Protein AF-A0A928DUB0-F1 (afdb_monomer)

Structure (mmCIF, N/CA/C/O backbone):
data_AF-A0A928DUB0-F1
#
_entry.id   AF-A0A928DUB0-F1
#
loop_
_atom_site.group_PDB
_atom_site.id
_atom_site.type_symbol
_atom_site.label_atom_id
_atom_site.label_alt_id
_atom_site.label_comp_id
_atom_site.label_asym_id
_atom_site.label_entity_id
_atom_site.label_seq_id
_atom_site.pdbx_PDB_ins_code
_atom_site.Cartn_x
_atom_site.Cartn_y
_atom_site.Cartn_z
_atom_site.occupancy
_atom_site.B_iso_or_equiv
_atom_site.auth_seq_id
_atom_site.auth_comp_id
_atom_site.auth_asym_id
_atom_site.auth_atom_id
_atom_site.pdbx_PDB_model_num
ATOM 1 N N . MET A 1 1 ? -33.954 2.818 -37.142 1.00 35.38 1 MET A N 1
ATOM 2 C CA . MET A 1 1 ? -33.248 1.867 -38.037 1.00 35.38 1 MET A CA 1
ATOM 3 C C . MET A 1 1 ? -31.807 2.348 -38.163 1.00 35.38 1 MET A C 1
ATOM 5 O O . MET A 1 1 ? -31.649 3.518 -38.461 1.00 35.38 1 MET A O 1
ATOM 9 N N . ARG A 1 2 ? -30.750 1.563 -37.929 1.00 30.86 2 ARG A N 1
ATOM 10 C CA . ARG A 1 2 ? -30.642 0.118 -37.627 1.00 30.86 2 ARG A CA 1
ATOM 11 C C . ARG A 1 2 ? -30.079 -0.122 -36.214 1.00 30.86 2 ARG A C 1
ATOM 13 O O . ARG A 1 2 ? -29.423 0.750 -35.664 1.00 30.86 2 ARG A O 1
ATOM 20 N N . LEU A 1 3 ? -30.353 -1.304 -35.663 1.00 31.16 3 LEU A N 1
ATOM 21 C CA . LEU A 1 3 ? -29.830 -1.809 -34.389 1.00 31.16 3 LEU A CA 1
ATOM 22 C C . LEU A 1 3 ? -28.726 -2.839 -34.653 1.00 31.16 3 LEU A C 1
ATOM 24 O O . LEU A 1 3 ? -28.962 -3.761 -35.427 1.00 31.16 3 LEU A O 1
ATOM 28 N N . THR A 1 4 ? -27.604 -2.723 -33.944 1.00 39.53 4 THR A N 1
ATOM 29 C CA . THR A 1 4 ? -26.665 -3.801 -33.570 1.00 39.53 4 THR A CA 1
ATOM 30 C C . THR A 1 4 ? -25.843 -3.261 -32.391 1.00 39.53 4 THR A C 1
ATOM 32 O O . THR A 1 4 ? -25.281 -2.181 -32.519 1.00 39.53 4 THR A O 1
ATOM 35 N N . GLY A 1 5 ? -25.715 -3.895 -31.227 1.00 29.30 5 GLY A N 1
ATOM 36 C CA . GLY A 1 5 ? -26.132 -5.244 -30.848 1.00 29.30 5 GLY A CA 1
ATOM 37 C C . GLY A 1 5 ? -24.991 -5.959 -30.127 1.00 29.30 5 GLY A C 1
ATOM 38 O O . GLY A 1 5 ? -24.338 -6.804 -30.728 1.00 29.30 5 GLY A O 1
ATOM 39 N N . ARG A 1 6 ? -24.733 -5.601 -28.863 1.00 28.20 6 ARG A N 1
ATOM 40 C CA . ARG A 1 6 ? -23.828 -6.328 -27.956 1.00 28.20 6 ARG A CA 1
ATOM 41 C C . ARG A 1 6 ? -24.314 -6.178 -26.516 1.00 28.20 6 ARG A C 1
ATOM 43 O O . ARG A 1 6 ? -23.967 -5.227 -25.827 1.00 28.20 6 ARG A O 1
ATOM 50 N N . SER A 1 7 ? -25.136 -7.129 -26.089 1.00 29.55 7 SER A N 1
ATOM 51 C CA . SER A 1 7 ? -25.456 -7.335 -24.680 1.00 29.55 7 SER A CA 1
ATOM 52 C C . SER A 1 7 ? -24.310 -8.111 -24.035 1.00 29.55 7 SER A C 1
ATOM 54 O O . SER A 1 7 ? -23.995 -9.208 -24.493 1.00 29.55 7 SER A O 1
ATOM 56 N N . PHE A 1 8 ? -23.699 -7.558 -22.989 1.00 31.58 8 PHE A N 1
ATOM 57 C CA . PHE A 1 8 ? -22.857 -8.314 -22.060 1.00 31.58 8 PHE A CA 1
ATOM 58 C C . PHE A 1 8 ? -23.628 -8.542 -20.754 1.00 31.58 8 PHE A C 1
ATOM 60 O O . PHE A 1 8 ? -24.503 -7.756 -20.391 1.00 31.58 8 PHE A O 1
ATOM 67 N N . LEU A 1 9 ? -23.358 -9.674 -20.107 1.00 31.20 9 LEU A N 1
ATOM 68 C CA . LEU A 1 9 ? -24.197 -10.257 -19.060 1.00 31.20 9 LEU A CA 1
ATOM 69 C C . LEU A 1 9 ? -24.109 -9.491 -17.728 1.00 31.20 9 LEU A C 1
ATOM 71 O O . LEU A 1 9 ? -23.173 -9.683 -16.959 1.00 31.20 9 LEU A O 1
ATOM 75 N N . LEU A 1 10 ? -25.139 -8.703 -17.411 1.00 34.62 10 LEU A N 1
ATOM 76 C CA . LEU A 1 10 ? -25.452 -8.283 -16.040 1.00 34.62 10 LEU A CA 1
ATOM 77 C C . LEU A 1 10 ? -26.377 -9.327 -15.396 1.00 34.62 10 LEU A C 1
ATOM 79 O O . LEU A 1 10 ? -27.594 -9.162 -15.386 1.00 34.62 10 LEU A O 1
ATOM 83 N N . ALA A 1 11 ? -25.796 -10.422 -14.898 1.00 34.47 11 ALA A N 1
ATOM 84 C CA . ALA A 1 11 ? -26.539 -11.521 -14.264 1.00 34.47 11 ALA A CA 1
ATOM 85 C C . ALA A 1 11 ? -26.352 -11.618 -12.733 1.00 34.47 11 ALA A C 1
ATOM 87 O O . ALA A 1 11 ? -27.130 -12.303 -12.080 1.00 34.47 11 ALA A O 1
ATOM 88 N N . GLY A 1 12 ? -25.371 -10.919 -12.144 1.00 32.72 12 GLY A N 1
ATOM 89 C CA . GLY A 1 12 ? -25.063 -11.030 -10.707 1.00 32.72 12 GLY A CA 1
ATOM 90 C C . GLY A 1 12 ? -25.941 -10.193 -9.763 1.00 32.72 12 GLY A C 1
ATOM 91 O O . GLY A 1 12 ? -26.136 -10.574 -8.616 1.00 32.72 12 GLY A O 1
ATOM 92 N N . GLY A 1 13 ? -26.494 -9.061 -10.217 1.00 35.00 13 GLY A N 1
ATOM 93 C CA . GLY A 1 13 ? -27.120 -8.075 -9.316 1.00 35.00 13 GLY A CA 1
ATOM 94 C C . GLY A 1 13 ? -28.597 -8.301 -8.956 1.00 35.00 13 GLY A C 1
ATOM 95 O O . GLY A 1 13 ? -29.100 -7.661 -8.039 1.00 35.00 13 GLY A O 1
ATOM 96 N N . ILE A 1 14 ? -29.318 -9.172 -9.671 1.00 40.59 14 ILE A N 1
ATOM 97 C CA . ILE A 1 14 ? -30.794 -9.261 -9.573 1.00 40.59 14 ILE A CA 1
ATOM 98 C C . ILE A 1 14 ? -31.259 -10.253 -8.485 1.00 40.59 14 ILE A C 1
ATOM 100 O O . ILE A 1 14 ? -32.361 -10.126 -7.950 1.00 40.59 14 ILE A O 1
ATOM 104 N N . LEU A 1 15 ? -30.409 -11.209 -8.094 1.00 43.16 15 LEU A N 1
ATOM 105 C CA . LEU A 1 15 ? -30.715 -12.140 -7.000 1.00 43.16 15 LEU A CA 1
ATOM 106 C C . LEU A 1 15 ? -30.676 -11.467 -5.617 1.00 43.16 15 LEU A C 1
ATOM 108 O O . LEU A 1 15 ? -31.445 -11.846 -4.738 1.00 43.16 15 LEU A O 1
ATOM 112 N N . TRP A 1 16 ? -29.843 -10.439 -5.431 1.00 41.94 16 TRP A N 1
ATOM 113 C CA . TRP A 1 16 ? -29.644 -9.799 -4.125 1.00 41.94 16 TRP A CA 1
ATOM 114 C C . TRP A 1 16 ? -30.838 -8.947 -3.673 1.00 41.94 16 TRP A C 1
ATOM 116 O O . TRP A 1 16 ? -31.352 -9.144 -2.575 1.00 41.94 16 TRP A O 1
ATOM 126 N N . SER A 1 17 ? -31.369 -8.083 -4.545 1.00 39.28 17 SER A N 1
ATOM 127 C CA . SER A 1 17 ? -32.553 -7.260 -4.232 1.00 39.28 17 SER A CA 1
ATOM 128 C C . SER A 1 17 ? -33.839 -8.073 -4.031 1.00 39.28 17 SER A C 1
ATOM 130 O O . SER A 1 17 ? -34.808 -7.569 -3.465 1.00 39.28 17 SER A O 1
ATOM 132 N N . SER A 1 18 ? -33.848 -9.340 -4.458 1.00 43.84 18 SER A N 1
ATOM 133 C CA . SER A 1 18 ? -34.962 -10.266 -4.235 1.00 43.84 18 SER A CA 1
ATOM 134 C C . SER A 1 18 ? -34.984 -10.810 -2.797 1.00 43.84 18 SER A C 1
ATOM 136 O O . SER A 1 18 ? -36.061 -10.980 -2.224 1.00 43.84 18 SER A O 1
ATOM 138 N N . LEU A 1 19 ? -33.814 -11.041 -2.185 1.00 45.47 19 LEU A N 1
ATOM 139 C CA . LEU A 1 19 ? -33.687 -11.655 -0.855 1.00 45.47 19 LEU A CA 1
ATOM 140 C C . LEU A 1 19 ? -34.103 -10.712 0.283 1.00 45.47 19 LEU A C 1
ATOM 142 O O . LEU A 1 19 ? -34.802 -11.142 1.199 1.00 45.47 19 LEU A O 1
ATOM 146 N N . SER A 1 20 ? -33.787 -9.416 0.191 1.00 40.03 20 SER A N 1
ATOM 147 C CA . SER A 1 20 ? -34.162 -8.409 1.204 1.00 40.03 20 SER A CA 1
ATOM 148 C C . SER A 1 20 ? -35.680 -8.204 1.361 1.00 40.03 20 SER A C 1
ATOM 150 O O . SER A 1 20 ? -36.116 -7.541 2.296 1.00 40.03 20 SER A O 1
ATOM 152 N N . SER A 1 21 ? -36.499 -8.763 0.460 1.00 38.81 21 SER A N 1
ATOM 153 C CA . SER A 1 21 ? -37.968 -8.681 0.514 1.00 38.81 21 SER A CA 1
ATOM 154 C C . SER A 1 21 ? -38.645 -9.847 1.255 1.00 38.81 21 SER A C 1
ATOM 156 O O . SER A 1 21 ? -39.860 -9.830 1.441 1.00 38.81 21 SER A O 1
ATOM 158 N N . MET A 1 22 ? -37.886 -10.852 1.711 1.00 43.78 22 MET A N 1
ATOM 159 C CA . MET A 1 22 ? -38.421 -12.099 2.287 1.00 43.78 22 MET A CA 1
ATOM 160 C C . MET A 1 22 ? -38.781 -12.037 3.785 1.00 43.78 22 MET A C 1
ATOM 162 O O . MET A 1 22 ? -38.900 -13.072 4.440 1.00 43.78 22 MET A O 1
ATOM 166 N N . ALA A 1 23 ? -39.028 -10.846 4.334 1.00 37.75 23 ALA A N 1
ATOM 167 C CA . ALA A 1 23 ? -39.377 -10.626 5.742 1.00 37.75 23 ALA A CA 1
ATOM 168 C C . ALA A 1 23 ? -40.835 -11.009 6.117 1.00 37.75 23 ALA A C 1
ATOM 170 O O . ALA A 1 23 ? -41.469 -10.323 6.915 1.00 37.75 23 ALA A O 1
ATOM 171 N N . VAL A 1 24 ? -41.381 -12.098 5.552 1.00 41.84 24 VAL A N 1
ATOM 172 C CA . VAL A 1 24 ? -42.638 -12.742 5.991 1.00 41.84 24 VAL A CA 1
ATOM 173 C C . VAL A 1 24 ? -42.566 -14.259 5.748 1.00 41.84 24 VAL A C 1
ATOM 175 O O . VAL A 1 24 ? -43.046 -14.762 4.735 1.00 41.84 24 VAL A O 1
ATOM 178 N N . PHE A 1 25 ? -42.003 -15.011 6.698 1.00 44.16 25 PHE A N 1
ATOM 179 C CA . PHE A 1 25 ? -42.103 -16.477 6.736 1.00 44.16 25 PHE A CA 1
ATOM 180 C C . PHE A 1 25 ? -42.370 -16.963 8.166 1.00 44.16 25 PHE A C 1
ATOM 182 O O . PHE A 1 25 ? -41.447 -17.276 8.909 1.00 44.16 25 PHE A O 1
ATOM 189 N N . SER A 1 26 ? -43.650 -17.037 8.541 1.00 38.25 26 SER A N 1
ATOM 190 C CA . SER A 1 26 ? -44.114 -17.616 9.813 1.00 38.25 26 SER A CA 1
ATOM 191 C C . SER A 1 26 ? -45.134 -18.747 9.601 1.00 38.25 26 SER A C 1
ATOM 193 O O . SER A 1 26 ? -46.106 -18.866 10.346 1.00 38.25 26 SER A O 1
ATOM 195 N N . GLU A 1 27 ? -44.951 -19.551 8.554 1.00 46.84 27 GLU A N 1
ATOM 196 C CA . GLU A 1 27 ? -45.617 -20.852 8.434 1.00 46.84 27 GLU A CA 1
ATOM 197 C C . GLU A 1 27 ? -44.664 -21.931 8.964 1.00 46.84 27 GLU A C 1
ATOM 199 O O . GLU A 1 27 ? -43.484 -21.944 8.614 1.00 46.84 27 GLU A O 1
ATOM 204 N N . GLU A 1 28 ? -45.152 -22.829 9.823 1.00 48.28 28 GLU A N 1
ATOM 205 C CA . GLU A 1 28 ? -44.346 -23.927 10.367 1.00 48.28 28 GLU A CA 1
ATOM 206 C C . GLU A 1 28 ? -44.004 -24.938 9.257 1.00 48.28 28 GLU A C 1
ATOM 208 O O . GLU A 1 28 ? -44.849 -25.726 8.827 1.00 48.28 28 GLU A O 1
ATOM 213 N N . PHE A 1 29 ? -42.757 -24.932 8.776 1.00 58.44 29 PHE A N 1
ATOM 214 C CA . PHE A 1 29 ? -42.319 -25.843 7.716 1.00 58.44 29 PHE A CA 1
ATOM 215 C C . PHE A 1 29 ? -41.887 -27.212 8.281 1.00 58.44 29 PHE A C 1
ATOM 217 O O . PHE A 1 29 ? -41.011 -27.266 9.150 1.00 58.44 29 PHE A O 1
ATOM 224 N N . PRO A 1 30 ? -42.414 -28.341 7.760 1.00 61.12 30 PRO A N 1
ATOM 225 C CA . PRO A 1 30 ? -42.171 -29.671 8.331 1.00 61.12 30 PRO A CA 1
ATOM 226 C C . PRO A 1 30 ? -40.711 -30.149 8.231 1.00 61.12 30 PRO A C 1
ATOM 228 O O . PRO A 1 30 ? -40.290 -30.993 9.022 1.00 61.12 30 PRO A O 1
ATOM 231 N N . ASP A 1 31 ? -39.921 -29.615 7.294 1.00 79.06 31 ASP A N 1
ATOM 232 C CA . ASP A 1 31 ? -38.523 -30.018 7.110 1.00 79.06 31 ASP A CA 1
ATOM 233 C C . ASP A 1 31 ? -37.539 -29.333 8.077 1.00 79.06 31 ASP A C 1
ATOM 235 O O . ASP A 1 31 ? -36.501 -29.916 8.385 1.00 79.06 31 ASP A O 1
ATOM 239 N N . GLU A 1 32 ? -37.842 -28.148 8.629 1.00 87.06 32 GLU A N 1
ATOM 240 C CA . GLU A 1 32 ? -36.905 -27.469 9.546 1.00 87.06 32 GLU A CA 1
ATOM 241 C C . GLU A 1 32 ? -36.741 -28.251 10.856 1.00 87.06 32 GLU A C 1
ATOM 243 O O . GLU A 1 32 ? -35.618 -28.479 11.307 1.00 87.06 32 GLU A O 1
ATOM 248 N N . GLN A 1 33 ? -37.842 -28.763 11.420 1.00 90.75 33 GLN A N 1
ATOM 249 C CA . GLN A 1 33 ? -37.795 -29.631 12.603 1.00 90.75 33 GLN A CA 1
ATOM 250 C C . GLN A 1 33 ? -36.997 -30.917 12.343 1.00 90.75 33 GLN A C 1
ATOM 252 O O . GLN A 1 33 ? -36.305 -31.409 13.232 1.00 90.75 33 GLN A O 1
ATOM 257 N N . LYS A 1 34 ? -37.056 -31.453 11.119 1.00 93.06 34 LYS A N 1
ATOM 258 C CA . LYS A 1 34 ? -36.311 -32.646 10.700 1.00 93.06 34 LYS A CA 1
ATOM 259 C C . LYS A 1 34 ? -34.810 -32.364 10.581 1.00 93.06 34 LYS A C 1
ATOM 261 O O . LYS A 1 34 ? -34.009 -33.164 11.062 1.00 93.06 34 LYS A O 1
ATOM 266 N N . TYR A 1 35 ? -34.423 -31.224 10.010 1.00 93.75 35 TYR A N 1
ATOM 267 C CA . TYR A 1 35 ? -33.021 -30.806 9.949 1.00 93.75 35 TYR A CA 1
ATOM 268 C C . TYR A 1 35 ? -32.465 -30.499 11.345 1.00 93.75 35 TYR A C 1
ATOM 270 O O . TYR A 1 35 ? -31.392 -30.985 11.691 1.00 93.75 35 TYR A O 1
ATOM 278 N N . LEU A 1 36 ? -33.222 -29.789 12.189 1.00 93.12 36 LEU A N 1
ATOM 279 C CA . LEU A 1 36 ? -32.850 -29.519 13.581 1.00 93.12 36 LEU A CA 1
ATOM 280 C C . LEU A 1 36 ? -32.747 -30.814 14.406 1.00 93.12 36 LEU A C 1
ATOM 282 O O . LEU A 1 36 ? -31.852 -30.955 15.241 1.00 93.12 36 LEU A O 1
ATOM 286 N N . HIS A 1 37 ? -33.608 -31.802 14.145 1.00 94.38 37 HIS A N 1
ATOM 287 C CA . HIS A 1 37 ? -33.495 -33.128 14.749 1.00 94.38 37 HIS A CA 1
ATOM 288 C C . HIS A 1 37 ? -32.188 -33.833 14.355 1.00 94.38 37 HIS A C 1
ATOM 290 O O . HIS A 1 37 ? -31.523 -34.413 15.210 1.00 94.38 37 HIS A O 1
ATOM 296 N N . TRP A 1 38 ? -31.764 -33.747 13.093 1.00 95.50 38 TRP A N 1
ATOM 297 C CA . TRP A 1 38 ? -30.465 -34.283 12.680 1.00 95.50 38 TRP A CA 1
ATOM 298 C C . TRP A 1 38 ? -29.286 -33.503 13.278 1.00 95.50 38 TRP A C 1
ATOM 300 O O . TRP A 1 38 ? -28.347 -34.127 13.764 1.00 95.50 38 TRP A O 1
ATOM 310 N N . ILE A 1 39 ? -29.346 -32.169 13.336 1.00 94.06 39 ILE A N 1
ATOM 311 C CA . ILE A 1 39 ? -28.307 -31.346 13.980 1.00 94.06 39 ILE A CA 1
ATOM 312 C C . ILE A 1 39 ? -28.178 -31.695 15.471 1.00 94.06 39 ILE A C 1
ATOM 314 O O . ILE A 1 39 ? -27.081 -31.956 15.950 1.00 94.06 39 ILE A O 1
ATOM 318 N N . THR A 1 40 ? -29.286 -31.822 16.201 1.00 92.44 40 THR A N 1
ATOM 319 C CA . THR A 1 40 ? -29.255 -32.262 17.611 1.00 92.44 40 THR A CA 1
ATOM 320 C C . THR A 1 40 ? -28.806 -33.722 17.776 1.00 92.44 40 THR A C 1
ATOM 322 O O . THR A 1 40 ? -28.173 -34.064 18.773 1.00 92.44 40 THR A O 1
ATOM 325 N N . MET A 1 41 ? -29.047 -34.599 16.794 1.00 94.19 41 MET A N 1
ATOM 326 C CA . MET A 1 41 ? -28.483 -35.958 16.781 1.00 94.19 41 MET A CA 1
ATOM 327 C C . MET A 1 41 ? -26.967 -36.000 16.532 1.00 94.19 41 MET A C 1
ATOM 329 O O . MET A 1 41 ? -26.334 -36.968 16.965 1.00 94.19 41 MET A O 1
ATOM 333 N N . LEU A 1 42 ? -26.376 -34.990 15.879 1.00 92.38 42 LEU A N 1
ATOM 334 C CA . LEU A 1 42 ? -24.920 -34.879 15.735 1.00 92.38 42 LEU A CA 1
ATOM 335 C C . LEU A 1 42 ? -24.211 -34.656 17.082 1.00 92.38 42 LEU A C 1
ATOM 337 O O . LEU A 1 42 ? -23.041 -35.003 17.174 1.00 92.38 42 LEU A O 1
ATOM 341 N N . ASP A 1 43 ? -24.898 -34.166 18.120 1.00 90.19 43 ASP A N 1
ATOM 342 C CA . ASP A 1 43 ? -24.346 -34.034 19.482 1.00 90.19 43 ASP A CA 1
ATOM 343 C C . ASP A 1 43 ? -24.524 -35.298 20.346 1.00 90.19 43 ASP A C 1
ATOM 345 O O . ASP A 1 43 ? -24.102 -35.361 21.496 1.00 90.19 43 ASP A O 1
ATOM 349 N N . SER A 1 44 ? -25.187 -36.337 19.826 1.00 90.38 44 SER A N 1
ATOM 350 C CA . SER A 1 44 ? -25.538 -37.509 20.632 1.00 90.38 44 SER A CA 1
ATOM 351 C C . SER A 1 44 ? -24.311 -38.342 21.015 1.00 90.38 44 SER A C 1
ATOM 353 O O . SER A 1 44 ? -23.523 -38.715 20.149 1.00 90.38 44 SER A O 1
ATOM 355 N N . ASP A 1 45 ? -24.225 -38.795 22.272 1.00 89.75 45 ASP A N 1
ATOM 356 C CA . ASP A 1 45 ? -23.223 -39.778 22.737 1.00 89.75 45 ASP A CA 1
ATOM 357 C C . ASP A 1 45 ? -23.155 -41.057 21.877 1.00 89.75 45 ASP A C 1
ATOM 359 O O . ASP A 1 45 ? -22.128 -41.735 21.813 1.00 89.75 45 ASP A O 1
ATOM 363 N N . SER A 1 46 ? -24.250 -41.409 21.196 1.00 93.88 46 SER A N 1
ATOM 364 C CA . SER A 1 46 ? -24.307 -42.572 20.315 1.00 93.88 46 SER A CA 1
ATOM 365 C C . SER A 1 46 ? -23.645 -42.280 18.967 1.00 93.88 46 SER A C 1
ATOM 367 O O . SER A 1 46 ? -24.228 -41.618 18.109 1.00 93.88 46 SER A O 1
ATOM 369 N N . SER A 1 47 ? -22.468 -42.867 18.733 1.00 89.88 47 SER A N 1
ATOM 370 C CA . SER A 1 47 ? -21.745 -42.783 17.453 1.00 89.88 47 SER A CA 1
ATOM 371 C C . SER A 1 47 ? -22.602 -43.168 16.240 1.00 89.88 47 SER A C 1
ATOM 373 O O . SER A 1 47 ? -22.532 -42.505 15.211 1.00 89.88 47 SER A O 1
ATOM 375 N N . HIS A 1 48 ? -23.480 -44.172 16.364 1.00 92.12 48 HIS A N 1
ATOM 376 C CA . HIS A 1 48 ? -24.437 -44.536 15.312 1.00 92.12 48 HIS A CA 1
ATOM 377 C C . HIS A 1 48 ? -25.443 -43.410 15.022 1.00 92.12 48 HIS A C 1
ATOM 379 O O . HIS A 1 48 ? -25.815 -43.202 13.869 1.00 92.12 48 HIS A O 1
ATOM 385 N N . ARG A 1 49 ? -25.916 -42.678 16.041 1.00 94.06 49 ARG A N 1
ATOM 386 C CA . ARG A 1 49 ? -26.813 -41.528 15.829 1.00 94.06 49 ARG A CA 1
ATOM 387 C C . ARG A 1 49 ? -26.077 -40.372 15.160 1.00 94.06 49 ARG A C 1
ATOM 389 O O . ARG A 1 49 ? -26.627 -39.811 14.216 1.00 94.06 49 ARG A O 1
ATOM 396 N N . ARG A 1 50 ? -24.836 -40.088 15.580 1.00 92.62 50 ARG A N 1
ATOM 397 C CA . ARG A 1 50 ? -23.980 -39.076 14.941 1.00 92.62 50 ARG A CA 1
ATOM 398 C C . ARG A 1 50 ? -23.718 -39.406 13.471 1.00 92.62 50 ARG A C 1
ATOM 400 O O . ARG A 1 50 ? -23.935 -38.556 12.617 1.00 92.62 50 ARG A O 1
ATOM 407 N N . GLN A 1 51 ? -23.335 -40.649 13.172 1.00 92.62 51 GLN A N 1
ATOM 408 C CA . GLN A 1 51 ? -23.083 -41.111 11.804 1.00 92.62 51 GLN A CA 1
ATOM 409 C C . GLN A 1 51 ? -24.344 -41.028 10.934 1.00 92.62 51 GLN A C 1
ATOM 411 O O . GLN A 1 51 ? -24.303 -40.443 9.858 1.00 92.62 51 GLN A O 1
ATOM 416 N N . TYR A 1 52 ? -25.481 -41.537 11.421 1.00 94.69 52 TYR A N 1
ATOM 417 C CA . TYR A 1 52 ? -26.753 -41.476 10.695 1.00 94.69 52 TYR A CA 1
ATOM 418 C C . TYR A 1 52 ? -27.181 -40.031 10.399 1.00 94.69 52 TYR A C 1
ATOM 420 O O . TYR A 1 52 ? -27.583 -39.717 9.279 1.00 94.69 52 TYR A O 1
ATOM 428 N N . ALA A 1 53 ? -27.075 -39.133 11.383 1.00 94.31 53 ALA A N 1
ATOM 429 C CA . ALA A 1 53 ? -27.370 -37.719 11.187 1.00 94.31 53 ALA A CA 1
ATOM 430 C C . ALA A 1 53 ? -26.418 -37.073 10.169 1.00 94.31 53 ALA A C 1
ATOM 432 O O . ALA A 1 53 ? -26.872 -36.364 9.274 1.00 94.31 53 ALA A O 1
ATOM 433 N N . TRP A 1 54 ? -25.118 -37.370 10.256 1.00 95.06 54 TRP A N 1
ATOM 434 C CA . TRP A 1 54 ? -24.109 -36.862 9.329 1.00 95.06 54 TRP A CA 1
ATOM 435 C C . TRP A 1 54 ? -24.340 -37.320 7.889 1.00 95.06 54 TRP A C 1
ATOM 437 O O . TRP A 1 54 ? -24.250 -36.506 6.974 1.00 95.06 54 TRP A O 1
ATOM 447 N N . GLU A 1 55 ? -24.685 -38.591 7.680 1.00 95.44 55 GLU A N 1
ATOM 448 C CA . GLU A 1 55 ? -25.012 -39.142 6.362 1.00 95.44 55 GLU A CA 1
ATOM 449 C C . GLU A 1 55 ? -26.240 -38.453 5.757 1.00 95.44 55 GLU A C 1
ATOM 451 O O . GLU A 1 55 ? -26.195 -38.037 4.602 1.00 95.44 55 GLU A O 1
ATOM 456 N N . ASN A 1 56 ? -27.304 -38.250 6.544 1.00 94.81 56 ASN A N 1
ATOM 457 C CA . ASN A 1 56 ? -28.518 -37.567 6.083 1.00 94.81 56 ASN A CA 1
ATOM 458 C C . ASN A 1 56 ? -28.270 -36.082 5.757 1.00 94.81 56 ASN A C 1
ATOM 460 O O . ASN A 1 56 ? -28.722 -35.599 4.719 1.00 94.81 56 ASN A O 1
ATOM 464 N N . LEU A 1 57 ? -27.528 -35.361 6.606 1.00 94.12 57 LEU A N 1
ATOM 465 C CA . LEU A 1 57 ? -27.178 -33.954 6.377 1.00 94.12 57 LEU A CA 1
ATOM 466 C C . LEU A 1 57 ? -26.227 -33.809 5.179 1.00 94.12 57 LEU A C 1
ATOM 468 O O . LEU A 1 57 ? -26.453 -32.970 4.312 1.00 94.12 57 LEU A O 1
ATOM 472 N N . SER A 1 58 ? -25.222 -34.680 5.060 1.00 93.31 58 SER A N 1
ATOM 473 C CA . SER A 1 58 ? -24.316 -34.709 3.904 1.00 93.31 58 SER A CA 1
ATOM 474 C C . SER A 1 58 ? -25.064 -35.031 2.610 1.00 93.31 58 SER A C 1
ATOM 476 O O . SER A 1 58 ? -24.822 -34.385 1.591 1.00 93.31 58 SER A O 1
ATOM 478 N N . GLN A 1 59 ? -25.996 -35.989 2.633 1.00 93.56 59 GLN A N 1
ATOM 479 C CA . GLN A 1 59 ? -26.826 -36.319 1.475 1.00 93.56 59 GLN A CA 1
ATOM 480 C C . GLN A 1 59 ? -27.733 -35.147 1.082 1.00 93.56 59 GLN A C 1
ATOM 482 O O . GLN A 1 59 ? -27.868 -34.873 -0.107 1.00 93.56 59 GLN A O 1
ATOM 487 N N . LEU A 1 60 ? -28.306 -34.421 2.049 1.00 90.75 60 LEU A N 1
ATOM 488 C CA . LEU A 1 60 ? -29.083 -33.206 1.789 1.00 90.75 60 LEU A CA 1
ATOM 489 C C . LEU A 1 60 ? -28.237 -32.152 1.061 1.00 90.75 60 LEU A C 1
ATOM 491 O O . LEU A 1 60 ? -28.665 -31.654 0.022 1.00 90.75 60 LEU A O 1
ATOM 495 N N . VAL A 1 61 ? -27.015 -31.890 1.535 1.00 91.44 61 VAL A N 1
ATOM 496 C CA . VAL A 1 61 ? -26.081 -30.963 0.877 1.00 91.44 61 VAL A CA 1
ATOM 497 C C . VAL A 1 61 ? -25.745 -31.415 -0.547 1.00 91.44 61 VAL A C 1
ATOM 499 O O . VAL A 1 61 ? -25.840 -30.618 -1.471 1.00 91.44 61 VAL A O 1
ATOM 502 N N . HIS A 1 62 ? -25.412 -32.688 -0.765 1.00 92.50 62 HIS A N 1
ATOM 503 C CA . HIS A 1 62 ? -24.970 -33.188 -2.078 1.00 92.50 62 HIS A CA 1
ATOM 504 C C . HIS A 1 62 ? -26.109 -33.548 -3.049 1.00 92.50 62 HIS A C 1
ATOM 506 O O . HIS A 1 62 ? -25.851 -33.826 -4.218 1.00 92.50 62 HIS A O 1
ATOM 512 N N . SER A 1 63 ? -27.363 -33.569 -2.596 1.00 90.38 63 SER A N 1
ATOM 513 C CA . SER A 1 63 ? -28.518 -33.880 -3.447 1.00 90.38 63 SER A CA 1
ATOM 514 C C . SER A 1 63 ? -28.867 -32.741 -4.413 1.00 90.38 63 SER A C 1
ATOM 516 O O . SER A 1 63 ? -28.573 -31.573 -4.157 1.00 90.38 63 SER A O 1
ATOM 518 N N . GLU A 1 64 ? -29.576 -33.067 -5.496 1.00 88.12 64 GLU A N 1
ATOM 519 C CA . GLU A 1 64 ? -30.193 -32.106 -6.429 1.00 88.12 64 GLU A CA 1
ATOM 520 C C . GLU A 1 64 ? -31.444 -31.418 -5.827 1.00 88.12 64 GLU A C 1
ATOM 522 O O . GLU A 1 64 ? -32.393 -31.086 -6.535 1.00 88.12 64 GLU A O 1
ATOM 527 N N . THR A 1 65 ? -31.487 -31.237 -4.501 1.00 80.38 65 THR A N 1
ATOM 528 C CA . THR A 1 65 ? -32.579 -30.531 -3.816 1.00 80.38 65 THR A CA 1
ATOM 529 C C . THR A 1 65 ? -32.673 -29.082 -4.276 1.00 80.38 65 THR A C 1
ATOM 531 O O . THR A 1 65 ? -31.666 -28.429 -4.557 1.00 80.38 65 THR A O 1
ATOM 534 N N . GLU A 1 66 ? -33.904 -28.572 -4.338 1.00 85.25 66 GLU A N 1
ATOM 535 C CA . GLU A 1 66 ? -34.182 -27.223 -4.825 1.00 85.25 66 GLU A CA 1
ATOM 536 C C . GLU A 1 66 ? -33.416 -26.165 -4.011 1.00 85.25 66 GLU A C 1
ATOM 538 O O . GLU A 1 66 ? -33.384 -26.215 -2.777 1.00 85.25 66 GLU A O 1
ATOM 543 N N . MET A 1 67 ? -32.860 -25.157 -4.694 1.00 84.25 67 MET A N 1
ATOM 544 C CA . MET A 1 67 ? -32.081 -24.070 -4.074 1.00 84.25 67 MET A CA 1
ATOM 545 C C . MET A 1 67 ? -32.740 -23.452 -2.819 1.00 84.25 67 MET A C 1
ATOM 547 O O . MET A 1 67 ? -32.024 -23.250 -1.837 1.00 84.25 67 MET A O 1
ATOM 551 N N . PRO A 1 68 ? -34.072 -23.212 -2.750 1.00 86.94 68 PRO A N 1
ATOM 552 C CA . PRO A 1 68 ? -34.712 -22.693 -1.539 1.00 86.94 68 PRO A CA 1
ATOM 553 C C . PRO A 1 68 ? -34.556 -23.596 -0.306 1.00 86.94 68 PRO A C 1
ATOM 555 O O . PRO A 1 68 ? -34.474 -23.088 0.810 1.00 86.94 68 PRO A O 1
ATOM 558 N N . GLN A 1 69 ? -34.488 -24.922 -0.479 1.00 87.06 69 GLN A N 1
ATOM 559 C CA . GLN A 1 69 ? -34.267 -25.856 0.630 1.00 87.06 69 GLN A CA 1
ATOM 560 C C . GLN A 1 69 ? -32.828 -25.771 1.143 1.00 87.06 69 GLN A C 1
ATOM 562 O O . GLN A 1 69 ? -32.623 -25.724 2.355 1.00 87.06 69 GLN A O 1
ATOM 567 N N . LYS A 1 70 ? -31.843 -25.671 0.240 1.00 90.12 70 LYS A N 1
ATOM 568 C CA . LYS A 1 70 ? -30.430 -25.481 0.605 1.00 90.12 70 LYS A CA 1
ATOM 569 C C . LYS A 1 70 ? -30.183 -24.132 1.285 1.00 90.12 70 LYS A C 1
ATOM 571 O O . LYS A 1 70 ? -29.489 -24.098 2.292 1.00 90.12 70 LYS A O 1
ATOM 576 N N . ILE A 1 71 ? -30.813 -23.050 0.817 1.00 87.25 71 ILE A N 1
ATOM 577 C CA . ILE A 1 71 ? -30.760 -21.717 1.455 1.00 87.25 71 ILE A CA 1
ATOM 578 C C . ILE A 1 71 ? -31.339 -21.765 2.879 1.00 87.25 71 ILE A C 1
ATOM 580 O O . ILE A 1 71 ? -30.720 -21.262 3.814 1.00 87.25 71 ILE A O 1
ATOM 584 N N . ARG A 1 72 ? -32.497 -22.412 3.077 1.00 87.94 72 ARG A N 1
ATOM 585 C CA . ARG A 1 72 ? -33.098 -22.596 4.413 1.00 87.94 72 ARG A CA 1
ATOM 586 C C . ARG A 1 72 ? -32.236 -23.468 5.324 1.00 87.94 72 ARG A C 1
ATOM 588 O O . ARG A 1 72 ? -32.096 -23.167 6.504 1.00 87.94 72 ARG A O 1
ATOM 595 N N . PHE A 1 73 ? -31.648 -24.534 4.785 1.00 92.31 73 PHE A N 1
ATOM 596 C CA . PHE A 1 73 ? -30.761 -25.400 5.552 1.00 92.31 73 PHE A CA 1
ATOM 597 C C . PHE A 1 73 ? -29.460 -24.679 5.941 1.00 92.31 73 PHE A C 1
ATOM 599 O O . PHE A 1 73 ? -29.056 -24.778 7.095 1.00 92.31 73 PHE A O 1
ATOM 606 N N . LEU A 1 74 ? -28.881 -23.861 5.052 1.00 91.12 74 LEU A N 1
ATOM 607 C CA . LEU A 1 74 ? -27.768 -22.965 5.381 1.00 91.12 74 LEU A CA 1
ATOM 608 C C . LEU A 1 74 ? -28.162 -21.982 6.492 1.00 91.12 74 LEU A C 1
ATOM 610 O O . LEU A 1 74 ? -27.451 -21.893 7.484 1.00 91.12 74 LEU A O 1
ATOM 614 N N . SER A 1 75 ? -29.332 -21.337 6.399 1.00 87.81 75 SER A N 1
ATOM 615 C CA . SER A 1 75 ? -29.854 -20.462 7.463 1.00 87.81 75 SER A CA 1
ATOM 616 C C . SER A 1 75 ? -29.905 -21.159 8.825 1.00 87.81 75 SER A C 1
ATOM 618 O O . SER A 1 75 ? -29.542 -20.562 9.837 1.00 87.81 75 SER A O 1
ATOM 620 N N . LEU A 1 76 ? -30.357 -22.416 8.857 1.00 91.38 76 LEU A N 1
ATOM 621 C CA . LEU A 1 76 ? -30.432 -23.217 10.074 1.00 91.38 76 LEU A CA 1
ATOM 622 C C . LEU A 1 76 ? -29.038 -23.579 10.600 1.00 91.38 76 LEU A C 1
ATOM 624 O O . LEU A 1 76 ? -28.788 -23.415 11.788 1.00 91.38 76 LEU A O 1
ATOM 628 N N . VAL A 1 77 ? -28.130 -24.040 9.735 1.00 91.69 77 VAL A N 1
ATOM 629 C CA . VAL A 1 77 ? -26.741 -24.363 10.106 1.00 91.69 77 VAL A CA 1
ATOM 630 C C . VAL A 1 77 ? -26.035 -23.125 10.663 1.00 91.69 77 VAL A C 1
ATOM 632 O O . VAL A 1 77 ? -25.475 -23.194 11.755 1.00 91.69 77 VAL A O 1
ATOM 635 N N . CYS A 1 78 ? -26.145 -21.979 9.982 1.00 86.62 78 CYS A N 1
ATOM 636 C CA . CYS A 1 78 ? -25.622 -20.701 10.454 1.00 86.62 78 CYS A CA 1
ATOM 637 C C . CYS A 1 78 ? -26.211 -20.311 11.815 1.00 86.62 78 CYS A C 1
ATOM 639 O O . CYS A 1 78 ? -25.444 -19.895 12.675 1.00 86.62 78 CYS A O 1
ATOM 641 N N . ARG A 1 79 ? -27.531 -20.462 12.035 1.00 87.50 79 ARG A N 1
ATOM 642 C CA . ARG A 1 79 ? -28.209 -20.156 13.314 1.00 87.50 79 ARG A CA 1
ATOM 643 C C . ARG A 1 79 ? -27.740 -21.063 14.454 1.00 87.50 79 ARG A C 1
ATOM 645 O O . ARG A 1 79 ? -27.470 -20.582 15.550 1.00 87.50 79 ARG A O 1
ATOM 652 N N . GLU A 1 80 ? -27.619 -22.365 14.205 1.00 90.25 80 GLU A N 1
ATOM 653 C CA . GLU A 1 80 ? -27.142 -23.326 15.205 1.00 90.25 80 GLU A CA 1
ATOM 654 C C . GLU A 1 80 ? -25.669 -23.076 15.563 1.00 90.25 80 GLU A C 1
ATOM 656 O O . GLU A 1 80 ? -25.335 -23.071 16.744 1.00 90.25 80 GLU A O 1
ATOM 661 N N . LEU A 1 81 ? -24.815 -22.739 14.587 1.00 85.75 81 LEU A N 1
ATOM 662 C CA . LEU A 1 81 ? -23.411 -22.347 14.801 1.00 85.75 81 LEU A CA 1
ATOM 663 C C . LEU A 1 81 ? -23.210 -21.105 15.689 1.00 85.75 81 LEU A C 1
ATOM 665 O O . LEU A 1 81 ? -22.098 -20.900 16.174 1.00 85.75 81 LEU A O 1
ATOM 669 N N . ARG A 1 82 ? -24.248 -20.284 15.918 1.00 80.50 82 ARG A N 1
ATOM 670 C CA . ARG A 1 82 ? -24.195 -19.115 16.827 1.00 80.50 82 ARG A CA 1
ATOM 671 C C . ARG A 1 82 ? -24.319 -19.499 18.302 1.00 80.50 82 ARG A C 1
ATOM 673 O O . ARG A 1 82 ? -24.105 -18.657 19.170 1.00 80.50 82 ARG A O 1
ATOM 680 N N . LYS A 1 83 ? -24.701 -20.742 18.609 1.00 83.88 83 LYS A N 1
ATOM 681 C CA . LYS A 1 83 ? -24.894 -21.198 19.988 1.00 83.88 83 LYS A CA 1
ATOM 682 C C . LYS A 1 83 ? -23.546 -21.462 20.662 1.00 83.88 83 LYS A C 1
ATOM 684 O O . LYS A 1 83 ? -22.696 -22.173 20.134 1.00 83.88 83 LYS A O 1
ATOM 689 N N . SER A 1 84 ? -23.348 -20.901 21.852 1.00 72.62 84 SER A N 1
ATOM 690 C CA . SER A 1 84 ? -22.087 -21.000 22.605 1.00 72.62 84 SER A CA 1
ATOM 691 C C . SER A 1 84 ? -21.901 -22.332 23.352 1.00 72.62 84 SER A C 1
ATOM 693 O O . SER A 1 84 ? -20.802 -22.637 23.826 1.00 72.62 84 SER A O 1
ATOM 695 N N . ASP A 1 85 ? -22.952 -23.148 23.448 1.00 82.50 85 ASP A N 1
ATOM 696 C CA . ASP A 1 85 ? -22.981 -24.431 24.154 1.00 82.50 85 ASP A CA 1
ATOM 697 C C . ASP A 1 85 ? -22.692 -25.654 23.265 1.00 82.50 85 ASP A C 1
ATOM 699 O O . ASP A 1 85 ? -22.571 -26.758 23.796 1.00 82.50 85 ASP A O 1
ATOM 703 N N . LEU A 1 86 ? -22.490 -25.481 21.949 1.00 83.00 86 LEU A N 1
ATOM 704 C CA . LEU A 1 86 ? -22.154 -26.594 21.050 1.00 83.00 86 LEU A CA 1
ATOM 705 C C . LEU A 1 86 ? -20.859 -27.314 21.466 1.00 83.00 86 LEU A C 1
ATOM 707 O O . LEU A 1 86 ? -19.844 -26.681 21.797 1.00 83.00 86 LEU A O 1
ATOM 711 N N . SER A 1 87 ? -20.861 -28.646 21.356 1.00 85.69 87 SER A N 1
ATOM 712 C CA . SER A 1 87 ? -19.635 -29.440 21.450 1.00 85.69 87 SER A CA 1
ATOM 713 C C . SER A 1 87 ? -18.702 -29.167 20.264 1.00 85.69 87 SER A C 1
ATOM 715 O O . SER A 1 87 ? -19.135 -28.823 19.164 1.00 85.69 87 SER A O 1
ATOM 717 N N . PHE A 1 88 ? -17.395 -29.350 20.468 1.00 81.88 88 PHE A N 1
ATOM 718 C CA . PHE A 1 88 ? -16.402 -29.108 19.418 1.00 81.88 88 PHE A CA 1
ATOM 719 C C . PHE A 1 88 ? -16.602 -30.009 18.177 1.00 81.88 88 PHE A C 1
ATOM 721 O O . PHE A 1 88 ? -16.519 -29.517 17.055 1.00 81.88 88 PHE A O 1
ATOM 728 N N . GLU A 1 89 ? -16.936 -31.297 18.364 1.00 85.00 89 GLU A N 1
ATOM 729 C CA . GLU A 1 89 ? -17.203 -32.237 17.254 1.00 85.00 89 GLU A CA 1
ATOM 730 C C . GLU A 1 89 ? -18.431 -31.809 16.430 1.00 85.00 89 GLU A C 1
ATOM 732 O O . GLU A 1 89 ? -18.440 -31.943 15.204 1.00 85.00 89 GLU A O 1
ATOM 737 N N . LEU A 1 90 ? -19.465 -31.272 17.089 1.00 88.50 90 LEU A N 1
ATOM 738 C CA . LEU A 1 90 ? -20.640 -30.723 16.418 1.00 88.50 90 LEU A CA 1
ATOM 739 C C . LEU A 1 90 ? -20.300 -29.441 15.650 1.00 88.50 90 LEU A C 1
ATOM 741 O O . LEU A 1 90 ? -20.674 -29.302 14.486 1.00 88.50 90 LEU A O 1
ATOM 745 N N . GLN A 1 91 ? -19.577 -28.524 16.288 1.00 84.38 91 GLN A N 1
ATOM 746 C CA . GLN A 1 91 ? -19.233 -27.220 15.728 1.00 84.38 91 GLN A CA 1
ATOM 747 C C . GLN A 1 91 ? -18.372 -27.347 14.457 1.00 84.38 91 GLN A C 1
ATOM 749 O O . GLN A 1 91 ? -18.680 -26.721 13.445 1.00 84.38 91 GLN A O 1
ATOM 754 N N . GLU A 1 92 ? -17.359 -28.223 14.467 1.00 85.12 92 GLU A N 1
ATOM 755 C CA . GLU A 1 92 ? -16.513 -28.517 13.298 1.00 85.12 92 GLU A CA 1
ATOM 756 C C . GLU A 1 92 ? -17.327 -29.100 12.126 1.00 85.12 92 GLU A C 1
ATOM 758 O O . GLU A 1 92 ? -17.147 -28.713 10.969 1.00 85.12 92 GLU A O 1
ATOM 763 N N . ARG A 1 93 ? -18.283 -29.989 12.425 1.00 90.25 93 ARG A N 1
ATOM 764 C CA . ARG A 1 93 ? -19.181 -30.588 11.425 1.00 90.25 93 ARG A CA 1
ATOM 765 C C . ARG A 1 93 ? -20.166 -29.596 10.829 1.00 90.25 93 ARG A C 1
ATOM 767 O O . ARG A 1 93 ? -20.378 -29.613 9.618 1.00 90.25 93 ARG A O 1
ATOM 774 N N . LEU A 1 94 ? -20.771 -28.743 11.651 1.00 91.44 94 LEU A N 1
ATOM 775 C CA . LEU A 1 94 ? -21.671 -27.702 11.163 1.00 91.44 94 LEU A CA 1
ATOM 776 C C . LEU A 1 94 ? -20.917 -26.677 10.308 1.00 91.44 94 LEU A C 1
ATOM 778 O O . LEU A 1 94 ? -21.438 -26.287 9.270 1.00 91.44 94 LEU A O 1
ATOM 782 N N . PHE A 1 95 ? -19.679 -26.320 10.666 1.00 85.56 95 PHE A N 1
ATOM 783 C CA . PHE A 1 95 ? -18.843 -25.434 9.850 1.00 85.56 95 PHE A CA 1
ATOM 784 C C . PHE A 1 95 ? -18.517 -26.044 8.474 1.00 85.56 95 PHE A C 1
ATOM 786 O O . PHE A 1 95 ? -18.633 -25.371 7.455 1.00 85.56 95 PHE A O 1
ATOM 793 N N . PHE A 1 96 ? -18.199 -27.344 8.406 1.00 90.88 96 PHE A N 1
ATOM 794 C CA . PHE A 1 96 ? -18.032 -28.035 7.119 1.00 90.88 96 PHE A CA 1
ATOM 795 C C . PHE A 1 96 ? -19.309 -27.990 6.257 1.00 90.88 96 PHE A C 1
ATOM 797 O O . PHE A 1 96 ? -19.231 -27.794 5.045 1.00 90.88 96 PHE A O 1
ATOM 804 N N . LEU A 1 97 ? -20.486 -28.168 6.871 1.00 93.38 97 LEU A N 1
ATOM 805 C CA . LEU A 1 97 ? -21.769 -28.077 6.166 1.00 93.38 97 LEU A CA 1
ATOM 806 C C . LEU A 1 97 ? -22.061 -26.643 5.697 1.00 93.38 97 LEU A C 1
ATOM 808 O O . LEU A 1 97 ? -22.560 -26.478 4.588 1.00 93.38 97 LEU A O 1
ATOM 812 N N . GLU A 1 98 ? -21.733 -25.625 6.500 1.00 92.69 98 GLU A N 1
ATOM 813 C CA . GLU A 1 98 ? -21.845 -24.207 6.134 1.00 92.69 98 GLU A CA 1
ATOM 814 C C . GLU A 1 98 ? -21.012 -23.893 4.884 1.00 92.69 98 GLU A C 1
ATOM 816 O O . GLU A 1 98 ? -21.551 -23.395 3.896 1.00 92.69 98 GLU A O 1
ATOM 821 N N . GLU A 1 99 ? -19.725 -24.242 4.899 1.00 89.44 99 GLU A N 1
ATOM 822 C CA . GLU A 1 99 ? -18.787 -23.986 3.800 1.00 89.44 99 GLU A CA 1
ATOM 823 C C . GLU A 1 99 ? -19.187 -24.695 2.501 1.00 89.44 99 GLU A C 1
ATOM 825 O O . GLU A 1 99 ? -19.191 -24.094 1.423 1.00 89.44 99 GLU A O 1
ATOM 830 N N . GLU A 1 100 ? -19.583 -25.967 2.584 1.00 93.56 100 GLU A N 1
ATOM 831 C CA . GLU A 1 100 ? -20.044 -26.719 1.416 1.00 93.56 100 GLU A CA 1
ATOM 832 C C . GLU A 1 100 ? -21.349 -26.131 0.844 1.00 93.56 100 GLU A C 1
ATOM 834 O O . GLU A 1 100 ? -21.498 -26.023 -0.375 1.00 93.56 100 GLU A O 1
ATOM 839 N N . LEU A 1 101 ? -22.276 -25.691 1.703 1.00 92.81 101 LEU A N 1
ATOM 840 C CA . LEU A 1 101 ? -23.517 -25.034 1.284 1.00 92.81 101 LEU A CA 1
ATOM 841 C C . LEU A 1 101 ? -23.273 -23.662 0.653 1.00 92.81 101 LEU A C 1
ATOM 843 O O . LEU A 1 101 ? -23.810 -23.411 -0.426 1.00 92.81 101 LEU A O 1
ATOM 847 N N . LYS A 1 102 ? -22.453 -22.798 1.269 1.00 89.94 102 LYS A N 1
ATOM 848 C CA . LYS A 1 102 ? -22.016 -21.512 0.692 1.00 89.94 102 LYS A CA 1
ATOM 849 C C . LYS A 1 102 ? -21.434 -21.722 -0.706 1.00 89.94 102 LYS A C 1
ATOM 851 O O . LYS A 1 102 ? -21.884 -21.099 -1.670 1.00 89.94 102 LYS A O 1
ATOM 856 N N . ARG A 1 103 ? -20.502 -22.678 -0.836 1.00 91.12 103 ARG A N 1
ATOM 857 C CA . ARG A 1 103 ? -19.847 -23.033 -2.104 1.00 91.12 103 ARG A CA 1
ATOM 858 C C . ARG A 1 103 ? -20.841 -23.476 -3.177 1.00 91.12 103 ARG A C 1
ATOM 860 O O . ARG A 1 103 ? -20.714 -23.045 -4.317 1.00 91.12 103 ARG A O 1
ATOM 867 N N . GLN A 1 104 ? -21.812 -24.326 -2.838 1.00 91.75 104 GLN A N 1
ATOM 868 C CA . GLN A 1 104 ? -22.810 -24.814 -3.800 1.00 91.75 104 GLN A CA 1
ATOM 869 C C . GLN A 1 104 ? -23.886 -23.786 -4.161 1.00 91.75 104 GLN A C 1
ATOM 871 O O . GLN A 1 104 ? -24.431 -23.836 -5.260 1.00 91.75 104 GLN A O 1
ATOM 876 N N . LEU A 1 105 ? -24.219 -22.885 -3.238 1.00 90.19 105 LEU A N 1
ATOM 877 C CA . LEU A 1 105 ? -25.202 -21.825 -3.458 1.00 90.19 105 LEU A CA 1
ATOM 878 C C . LEU A 1 105 ? -24.613 -20.599 -4.171 1.00 90.19 105 LEU A C 1
ATOM 880 O O . LEU A 1 105 ? -25.368 -19.693 -4.516 1.00 90.19 105 LEU A O 1
ATOM 884 N N . GLU A 1 106 ? -23.288 -20.550 -4.348 1.00 91.00 106 GLU A N 1
ATOM 885 C CA . GLU A 1 106 ? -22.522 -19.359 -4.752 1.00 91.00 106 GLU A CA 1
ATOM 886 C C . GLU A 1 106 ? -22.762 -18.145 -3.819 1.00 91.00 106 GLU A C 1
ATOM 888 O O . GLU A 1 106 ? -22.532 -16.989 -4.181 1.00 91.00 106 GLU A O 1
ATOM 893 N N . VAL A 1 107 ? -23.198 -18.412 -2.582 1.00 85.44 107 VAL A N 1
ATOM 894 C CA . VAL A 1 107 ? -23.466 -17.419 -1.535 1.00 85.44 107 VAL A CA 1
ATOM 895 C C . VAL A 1 107 ? -22.209 -17.260 -0.690 1.00 85.44 107 VAL A C 1
ATOM 897 O O . VAL A 1 107 ? -21.760 -18.218 -0.069 1.00 85.44 107 VAL A O 1
ATOM 900 N N . ARG A 1 108 ? -21.645 -16.048 -0.656 1.00 74.81 108 ARG A N 1
ATOM 901 C CA . ARG A 1 108 ? -20.440 -15.741 0.136 1.00 74.81 108 ARG A CA 1
ATOM 902 C C . ARG A 1 108 ? -20.753 -15.592 1.621 1.00 74.81 108 ARG A C 1
ATOM 904 O O . ARG A 1 108 ? -20.170 -16.285 2.442 1.00 74.81 108 ARG A O 1
ATOM 911 N N . GLU A 1 109 ? -21.722 -14.741 1.944 1.00 74.00 109 GLU A N 1
ATOM 912 C CA . GLU A 1 109 ? -22.210 -14.550 3.307 1.00 74.00 109 GLU A CA 1
ATOM 913 C C . GLU A 1 109 ? -23.719 -14.775 3.373 1.00 74.00 109 GLU A C 1
ATOM 915 O O . GLU A 1 109 ? -24.463 -14.407 2.459 1.00 74.00 109 GLU A O 1
ATOM 920 N N . PHE A 1 110 ? -24.171 -15.388 4.467 1.00 76.88 110 PHE A N 1
ATOM 921 C CA . PHE A 1 110 ? -25.588 -15.524 4.770 1.00 76.88 110 PHE A CA 1
ATOM 922 C C . PHE A 1 110 ? -26.007 -14.374 5.699 1.00 76.88 110 PHE A C 1
ATOM 924 O O . PHE A 1 110 ? -25.416 -14.247 6.776 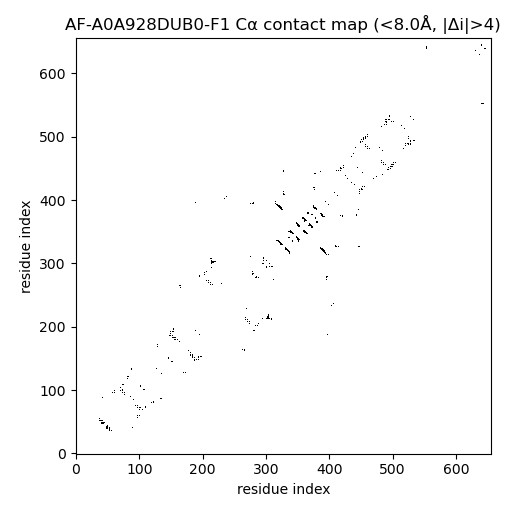1.00 76.88 110 PHE A O 1
ATOM 931 N N . PRO A 1 111 ? -27.005 -13.546 5.334 1.00 73.31 111 PRO A N 1
ATOM 932 C CA . PRO A 1 111 ? -27.351 -12.362 6.111 1.00 73.31 111 PRO A CA 1
ATOM 933 C C . PRO A 1 111 ? -27.748 -12.736 7.542 1.00 73.31 111 PRO A C 1
ATOM 935 O O . PRO A 1 111 ? -28.572 -13.624 7.777 1.00 73.31 111 PRO A O 1
ATOM 938 N N . ILE A 1 112 ? -27.148 -12.046 8.508 1.00 72.06 112 ILE A N 1
ATOM 939 C CA . ILE A 1 112 ? -27.518 -12.142 9.919 1.00 72.06 112 ILE A CA 1
ATOM 940 C C . ILE A 1 112 ? -28.747 -11.244 10.125 1.00 72.06 112 ILE A C 1
ATOM 942 O O . ILE A 1 112 ? -28.645 -10.054 9.831 1.00 72.06 112 ILE A O 1
ATOM 946 N N . PRO A 1 113 ? -29.899 -11.756 10.602 1.00 77.25 113 PRO A N 1
ATOM 947 C CA . PRO A 1 113 ? -31.025 -10.898 10.971 1.00 77.25 113 PRO A CA 1
ATOM 948 C C . PRO A 1 113 ? -30.587 -9.873 12.023 1.00 77.25 113 PRO A C 1
ATOM 950 O O . PRO A 1 113 ? -29.895 -10.252 12.966 1.00 77.25 113 PRO A O 1
ATOM 953 N N . ASP A 1 114 ? -31.003 -8.609 11.910 1.00 73.38 114 ASP A N 1
ATOM 954 C CA . ASP A 1 114 ? -30.541 -7.535 12.812 1.00 73.38 114 ASP A CA 1
ATOM 955 C C . ASP A 1 114 ? -30.782 -7.851 14.303 1.00 73.38 114 ASP A C 1
ATOM 957 O O . ASP A 1 114 ? -29.960 -7.525 15.158 1.00 73.38 114 ASP A O 1
ATOM 961 N N . GLU A 1 115 ? -31.873 -8.559 14.612 1.00 77.00 115 GLU A N 1
ATOM 962 C CA . GLU A 1 115 ? -32.204 -9.037 15.962 1.00 77.00 115 GLU A CA 1
ATOM 963 C C . GLU A 1 115 ? -31.211 -10.093 16.486 1.00 77.00 115 GLU A C 1
ATOM 965 O O . GLU A 1 115 ? -30.870 -10.099 17.668 1.00 77.00 115 GLU A O 1
ATOM 970 N N . GLU A 1 116 ? -30.709 -10.969 15.609 1.00 74.12 116 GLU A N 1
ATOM 971 C CA . GLU A 1 116 ? -29.674 -11.954 15.947 1.00 74.12 116 GLU A CA 1
ATOM 972 C C . GLU A 1 116 ? -28.264 -11.350 15.899 1.00 74.12 116 GLU A C 1
ATOM 974 O O . GLU A 1 116 ? -27.357 -11.892 16.527 1.00 74.12 116 GLU A O 1
ATOM 979 N N . ARG A 1 117 ? -28.061 -10.235 15.183 1.00 75.88 117 ARG A N 1
ATOM 980 C CA . ARG A 1 117 ? -26.747 -9.609 14.985 1.00 75.88 117 ARG A CA 1
ATOM 981 C C . ARG A 1 117 ? -26.104 -9.196 16.302 1.00 75.88 117 ARG A C 1
ATOM 983 O O . ARG A 1 117 ? -24.952 -9.546 16.523 1.00 75.88 117 ARG A O 1
ATOM 990 N N . VAL A 1 118 ? -26.855 -8.552 17.197 1.00 74.31 118 VAL A N 1
ATOM 991 C CA . VAL A 1 118 ? -26.354 -8.135 18.522 1.00 74.31 118 VAL A CA 1
ATOM 992 C C . VAL A 1 118 ? -25.937 -9.345 19.368 1.00 74.31 118 VAL A C 1
ATOM 994 O O . VAL A 1 118 ? -24.863 -9.345 19.962 1.00 74.31 118 VAL A O 1
ATOM 997 N N . VAL A 1 119 ? -26.754 -10.404 19.380 1.00 75.44 119 VAL A N 1
ATOM 998 C CA . VAL A 1 119 ? -26.489 -11.633 20.151 1.00 75.44 119 VAL A CA 1
ATOM 999 C C . VAL A 1 119 ? -25.309 -12.413 19.568 1.00 75.44 119 VAL A C 1
ATOM 1001 O O . VAL A 1 119 ? -24.470 -12.921 20.312 1.00 75.44 119 VAL A O 1
ATOM 1004 N N . TRP A 1 120 ? -25.217 -12.496 18.238 1.00 74.50 120 TRP A N 1
ATOM 1005 C CA . TRP A 1 120 ? -24.085 -13.113 17.553 1.00 74.50 120 TRP A CA 1
ATOM 1006 C C . TRP A 1 120 ? -22.799 -12.352 17.854 1.00 74.50 120 TRP A C 1
ATOM 1008 O O . TRP A 1 120 ? -21.821 -12.976 18.252 1.00 74.50 120 TRP A O 1
ATOM 1018 N N . GLU A 1 121 ? -22.823 -11.024 17.743 1.00 75.25 121 GLU A N 1
ATOM 1019 C CA . GLU A 1 121 ? -21.711 -10.154 18.106 1.00 75.25 121 GLU A CA 1
ATOM 1020 C C . GLU A 1 121 ? -21.274 -10.445 19.558 1.00 75.25 121 GLU A C 1
ATOM 1022 O O . GLU A 1 121 ? -20.170 -10.951 19.758 1.00 75.25 121 GLU A O 1
ATOM 1027 N N . GLU A 1 122 ? -22.148 -10.310 20.564 1.00 76.31 122 GLU A N 1
ATOM 1028 C CA . GLU A 1 122 ? -21.819 -10.658 21.962 1.00 76.31 122 GLU A CA 1
ATOM 1029 C C . GLU A 1 122 ? -21.237 -12.079 22.138 1.00 76.31 122 GLU A C 1
ATOM 1031 O O . GLU A 1 122 ? -20.292 -12.271 22.914 1.00 76.31 122 GLU A O 1
ATOM 1036 N N . SER A 1 123 ? -21.738 -13.071 21.392 1.00 77.62 123 SER A N 1
ATOM 1037 C CA . SER A 1 123 ? -21.223 -14.447 21.439 1.00 77.62 123 SER A CA 1
ATOM 1038 C C . SER A 1 123 ? -19.788 -14.564 20.907 1.00 77.62 123 SER A C 1
ATOM 1040 O O . SER A 1 123 ? -18.944 -15.184 21.562 1.00 77.62 123 SER A O 1
ATOM 1042 N N . GLN A 1 124 ? -19.464 -13.912 19.785 1.00 78.62 124 GLN A N 1
ATOM 1043 C CA . GLN A 1 124 ? -18.132 -13.953 19.174 1.00 78.62 124 GLN A CA 1
ATOM 1044 C C . GLN A 1 124 ? -17.061 -13.358 20.093 1.00 78.62 124 GLN A C 1
ATOM 1046 O O . GLN A 1 124 ? -15.920 -13.820 20.093 1.00 78.62 124 GLN A O 1
ATOM 1051 N N . TRP A 1 125 ? -17.422 -12.383 20.934 1.00 80.50 125 TRP A N 1
ATOM 1052 C CA . TRP A 1 125 ? -16.481 -11.746 21.864 1.00 80.50 125 TRP A CA 1
ATOM 1053 C C . TRP A 1 125 ? -16.061 -12.706 22.968 1.00 80.50 125 TRP A C 1
ATOM 1055 O O . TRP A 1 125 ? -14.883 -12.750 23.319 1.00 80.50 125 TRP A O 1
ATOM 1065 N N . SER A 1 126 ? -16.998 -13.522 23.459 1.00 83.31 126 SER A N 1
ATOM 1066 C CA . SER A 1 126 ? -16.683 -14.599 24.399 1.00 83.31 126 SER A CA 1
ATOM 1067 C C . SER A 1 126 ? -15.809 -15.681 23.756 1.00 83.31 126 SER A C 1
ATOM 1069 O O . SER A 1 126 ? -14.862 -16.148 24.382 1.00 83.31 126 SER A O 1
ATOM 1071 N N . LEU A 1 127 ? -16.057 -16.017 22.483 1.00 86.38 127 LEU A N 1
ATOM 1072 C CA . LEU A 1 127 ? -15.317 -17.049 21.753 1.00 86.38 127 LEU A CA 1
ATOM 1073 C C . LEU A 1 127 ? -13.889 -16.613 21.384 1.00 86.38 127 LEU A C 1
ATOM 1075 O O . LEU A 1 127 ? -12.969 -17.424 21.471 1.00 86.38 127 LEU A O 1
ATOM 1079 N N . LEU A 1 128 ? -13.665 -15.335 21.050 1.00 87.88 128 LEU A N 1
ATOM 1080 C CA . LEU A 1 128 ? -12.332 -14.770 20.781 1.00 87.88 128 LEU A CA 1
ATOM 1081 C C . LEU A 1 128 ? -11.351 -14.864 21.960 1.00 87.88 128 LEU A C 1
ATOM 1083 O O . LEU A 1 128 ? -10.141 -14.755 21.749 1.00 87.88 128 LEU A O 1
ATOM 1087 N N . VAL A 1 129 ? -11.857 -15.058 23.178 1.00 88.38 129 VAL A N 1
ATOM 1088 C CA . VAL A 1 129 ? -11.056 -15.231 24.398 1.00 88.38 129 VAL A CA 1
ATOM 1089 C C . VAL A 1 129 ? -11.394 -16.523 25.149 1.00 88.38 129 VAL A C 1
ATOM 1091 O O . VAL A 1 129 ? -10.985 -16.690 26.293 1.00 88.38 129 VAL A O 1
ATOM 1094 N N . ASP A 1 130 ? -12.104 -17.456 24.503 1.00 87.50 130 ASP A N 1
ATOM 1095 C CA . ASP A 1 130 ? -12.422 -18.777 25.057 1.00 87.50 130 ASP A CA 1
ATOM 1096 C C . ASP A 1 130 ? -11.125 -19.587 25.220 1.00 87.50 130 ASP A C 1
ATOM 1098 O O . ASP A 1 130 ? -10.301 -19.675 24.299 1.00 87.50 130 ASP A O 1
ATOM 1102 N N . ASP A 1 131 ? -10.934 -20.188 26.397 1.00 86.12 131 ASP A N 1
ATOM 1103 C CA . ASP A 1 131 ? -9.790 -21.041 26.736 1.00 86.12 131 ASP A CA 1
ATOM 1104 C C . ASP A 1 131 ? -9.583 -22.192 25.731 1.00 86.12 131 ASP A C 1
ATOM 1106 O O . ASP A 1 131 ? -8.455 -22.651 25.546 1.00 86.12 131 ASP A O 1
ATOM 1110 N N . ILE A 1 132 ? -10.640 -22.620 25.032 1.00 84.56 132 ILE A N 1
ATOM 1111 C CA . ILE A 1 132 ? -10.629 -23.657 23.997 1.00 84.56 132 ILE A CA 1
ATOM 1112 C C . ILE A 1 132 ? -10.074 -23.084 22.670 1.00 84.56 132 ILE A C 1
ATOM 1114 O O . ILE A 1 132 ? -10.755 -22.307 21.991 1.00 84.56 132 ILE A O 1
ATOM 1118 N N . PRO A 1 133 ? -8.874 -23.502 22.205 1.00 85.19 133 PRO A N 1
ATOM 1119 C CA . PRO A 1 133 ? -8.220 -22.872 21.053 1.00 85.19 133 PRO A CA 1
ATOM 1120 C C . PRO A 1 133 ? -8.979 -23.004 19.726 1.00 85.19 133 PRO A C 1
ATOM 1122 O O . PRO A 1 133 ? -8.832 -22.154 18.851 1.00 85.19 133 PRO A O 1
ATOM 1125 N N . SER A 1 134 ? -9.783 -24.056 19.546 1.00 77.56 134 SER A N 1
ATOM 1126 C CA . SER A 1 134 ? -10.563 -24.260 18.320 1.00 77.56 134 SER A CA 1
ATOM 1127 C C . SER A 1 134 ? -11.702 -23.252 18.180 1.00 77.56 134 SER A C 1
ATOM 1129 O O . SER A 1 134 ? -11.818 -22.630 17.126 1.00 77.56 134 SER A O 1
ATOM 1131 N N . ARG A 1 135 ? -12.468 -23.018 19.252 1.00 82.62 135 ARG A N 1
ATOM 1132 C CA . ARG A 1 135 ? -13.502 -21.972 19.323 1.00 82.62 135 ARG A CA 1
ATOM 1133 C C . ARG A 1 135 ? -12.918 -20.590 19.044 1.00 82.62 135 ARG A C 1
ATOM 1135 O O . ARG A 1 135 ? -13.443 -19.854 18.211 1.00 82.62 135 ARG A O 1
ATOM 1142 N N . ARG A 1 136 ? -11.764 -20.300 19.651 1.00 88.56 136 ARG A N 1
ATOM 1143 C CA . ARG A 1 136 ? -11.001 -19.064 19.434 1.00 88.56 136 ARG A CA 1
ATOM 1144 C C . ARG A 1 136 ? -10.582 -18.874 17.979 1.00 88.56 136 ARG A C 1
ATOM 1146 O O . ARG A 1 136 ? -10.794 -17.811 17.402 1.00 88.56 136 ARG A O 1
ATOM 1153 N N . ASN A 1 137 ? -10.021 -19.918 17.370 1.00 84.44 137 ASN A N 1
ATOM 1154 C CA . ASN A 1 137 ? -9.607 -19.902 15.968 1.00 84.44 137 ASN A CA 1
ATOM 1155 C C . ASN A 1 137 ? -10.797 -19.803 15.001 1.00 84.44 137 ASN A C 1
ATOM 1157 O O . ASN A 1 137 ? -10.655 -19.207 13.937 1.00 84.44 137 ASN A O 1
ATOM 1161 N N . GLN A 1 138 ? -11.962 -20.350 15.353 1.00 81.81 138 GLN A N 1
ATOM 1162 C CA . GLN A 1 138 ? -13.182 -20.211 14.561 1.00 81.81 138 GLN A CA 1
ATOM 1163 C C . GLN A 1 138 ? -13.737 -18.786 14.612 1.00 81.81 138 GLN A C 1
ATOM 1165 O O . GLN A 1 138 ? -13.946 -18.198 13.555 1.00 81.81 138 GLN A O 1
ATOM 1170 N N . ALA A 1 139 ? -13.908 -18.209 15.806 1.00 87.31 139 ALA A N 1
ATOM 1171 C CA . ALA A 1 139 ? -14.349 -16.821 15.959 1.00 87.31 139 ALA A CA 1
ATOM 1172 C C . ALA A 1 139 ? -13.395 -15.847 15.253 1.00 87.31 139 ALA A C 1
ATOM 1174 O O . ALA A 1 139 ? -13.816 -14.927 14.553 1.00 87.31 139 ALA A O 1
ATOM 1175 N N . ARG A 1 140 ? -12.086 -16.120 15.348 1.00 90.25 140 ARG A N 1
ATOM 1176 C CA . ARG A 1 140 ? -11.061 -15.416 14.580 1.00 90.25 140 ARG A CA 1
ATOM 1177 C C . ARG A 1 140 ? -11.297 -15.511 13.068 1.00 90.25 140 ARG A C 1
ATOM 1179 O O . ARG A 1 140 ? -11.319 -14.470 12.429 1.00 90.25 140 ARG A O 1
ATOM 1186 N N . ARG A 1 141 ? -11.490 -16.710 12.501 1.00 86.44 141 ARG A N 1
ATOM 1187 C CA . ARG A 1 141 ? -11.740 -16.882 11.053 1.00 86.44 141 ARG A CA 1
ATOM 1188 C C . ARG A 1 141 ? -13.005 -16.163 10.591 1.00 86.44 141 ARG A C 1
ATOM 1190 O O . ARG A 1 141 ? -12.956 -15.483 9.579 1.00 86.44 141 ARG A O 1
ATOM 1197 N N . GLN A 1 142 ? -14.099 -16.269 11.346 1.00 84.88 142 GLN A N 1
ATOM 1198 C CA . GLN A 1 142 ? -15.366 -15.601 11.018 1.00 84.88 142 GLN A CA 1
ATOM 1199 C C . GLN A 1 142 ? -15.216 -14.068 11.007 1.00 84.88 142 GLN A C 1
ATOM 1201 O O . GLN A 1 142 ? -15.816 -13.388 10.176 1.00 84.88 142 GLN A O 1
ATOM 1206 N N . LEU A 1 143 ? -14.364 -13.511 11.875 1.00 89.81 143 LEU A N 1
ATOM 1207 C CA . LEU A 1 143 ? -14.005 -12.093 11.818 1.00 89.81 143 LEU A CA 1
ATOM 1208 C C . LEU A 1 143 ? -13.012 -11.762 10.706 1.00 89.81 143 LEU A C 1
ATOM 1210 O O . LEU A 1 143 ? -13.158 -10.710 10.101 1.00 89.81 143 LEU A O 1
ATOM 1214 N N . GLU A 1 144 ? -12.033 -12.618 10.411 1.00 91.06 144 GLU A N 1
ATOM 1215 C CA . GLU A 1 144 ? -11.120 -12.431 9.273 1.00 91.06 144 GLU A CA 1
ATOM 1216 C C . GLU A 1 144 ? -11.891 -12.429 7.937 1.00 91.06 144 GLU A C 1
ATOM 1218 O O . GLU A 1 144 ? -11.600 -11.589 7.089 1.00 91.06 144 GLU A O 1
ATOM 1223 N N . GLU A 1 145 ? -12.930 -13.260 7.779 1.00 86.12 145 GLU A N 1
ATOM 1224 C CA . GLU A 1 145 ? -13.860 -13.209 6.638 1.00 86.12 145 GLU A CA 1
ATOM 1225 C C . GLU A 1 145 ? -14.643 -11.890 6.586 1.00 86.12 145 GLU A C 1
ATOM 1227 O O . GLU A 1 145 ? -14.568 -11.182 5.582 1.00 86.12 145 GLU A O 1
ATOM 1232 N N . ARG A 1 146 ? -15.336 -11.501 7.669 1.00 87.56 146 ARG A N 1
ATOM 1233 C CA . ARG A 1 146 ? -16.101 -10.237 7.707 1.00 87.56 146 ARG A CA 1
ATOM 1234 C C . ARG A 1 146 ? -15.197 -9.016 7.477 1.00 87.56 146 ARG A C 1
ATOM 1236 O O . ARG A 1 146 ? -15.577 -8.083 6.771 1.00 87.56 146 ARG A O 1
ATOM 1243 N N . ILE A 1 147 ? -13.967 -9.046 7.999 1.00 91.69 147 ILE A N 1
ATOM 1244 C CA . ILE A 1 147 ? -12.918 -8.058 7.708 1.00 91.69 147 ILE A CA 1
ATOM 1245 C C . ILE A 1 147 ? -12.525 -8.096 6.230 1.00 91.69 147 ILE A C 1
ATOM 1247 O O . ILE A 1 147 ? -12.364 -7.046 5.622 1.00 91.69 147 ILE A O 1
ATOM 1251 N N . GLN A 1 148 ? -12.372 -9.267 5.615 1.00 90.25 148 GLN A N 1
ATOM 1252 C CA . GLN A 1 148 ? -12.029 -9.364 4.198 1.00 90.25 148 GLN A CA 1
ATOM 1253 C C . GLN A 1 148 ? -13.143 -8.823 3.287 1.00 90.25 148 GLN A C 1
ATOM 1255 O O . GLN A 1 148 ? -12.827 -8.237 2.244 1.00 90.25 148 GLN A O 1
ATOM 1260 N N . HIS A 1 149 ? -14.414 -8.968 3.669 1.00 86.06 149 HIS A N 1
ATOM 1261 C CA . HIS A 1 149 ? -15.553 -8.422 2.929 1.00 86.06 149 HIS A CA 1
ATOM 1262 C C . HIS A 1 149 ? -15.709 -6.907 3.128 1.00 86.06 149 HIS A C 1
ATOM 1264 O O . HIS A 1 149 ? -15.717 -6.181 2.134 1.00 86.06 149 HIS A O 1
ATOM 1270 N N . GLY A 1 150 ? -15.683 -6.418 4.372 1.00 85.75 150 GLY A N 1
ATOM 1271 C CA . GLY A 1 150 ? -15.854 -4.998 4.720 1.00 85.75 150 GLY A CA 1
ATOM 1272 C C . GLY A 1 150 ? -17.236 -4.648 5.290 1.00 85.75 150 GLY A C 1
ATOM 1273 O O . GLY A 1 150 ? -17.426 -3.544 5.799 1.00 85.75 150 GLY A O 1
ATOM 1274 N N . ASP A 1 151 ? -18.181 -5.589 5.282 1.00 81.81 151 ASP A N 1
ATOM 1275 C CA . ASP A 1 151 ? -19.549 -5.351 5.741 1.00 81.81 151 ASP A CA 1
ATOM 1276 C C . ASP A 1 151 ? -19.620 -5.137 7.267 1.00 81.81 151 ASP A C 1
ATOM 1278 O O . ASP A 1 151 ? -19.264 -5.995 8.087 1.00 81.81 151 ASP A O 1
ATOM 1282 N N . GLY A 1 152 ? -20.064 -3.940 7.662 1.00 83.75 152 GLY A N 1
ATOM 1283 C CA . GLY A 1 152 ? -20.080 -3.499 9.058 1.00 83.75 152 GLY A CA 1
ATOM 1284 C C . GLY A 1 152 ? -18.687 -3.507 9.700 1.00 83.75 152 GLY A C 1
ATOM 1285 O O . GLY A 1 152 ? -18.525 -3.988 10.831 1.00 83.75 152 GLY A O 1
ATOM 1286 N N . ILE A 1 153 ? -17.665 -3.075 8.946 1.00 89.38 153 ILE A N 1
ATOM 1287 C CA . ILE A 1 153 ? -16.256 -3.077 9.367 1.00 89.38 153 ILE A CA 1
ATOM 1288 C C . ILE A 1 153 ? -15.981 -2.121 10.529 1.00 89.38 153 ILE A C 1
ATOM 1290 O O . ILE A 1 153 ? -15.123 -2.408 11.365 1.00 89.38 153 ILE A O 1
ATOM 1294 N N . TYR A 1 154 ? -16.705 -1.002 10.625 1.00 86.88 154 TYR A N 1
ATOM 1295 C CA . TYR A 1 154 ? -16.477 -0.026 11.689 1.00 86.88 154 TYR A CA 1
ATOM 1296 C C . TYR A 1 154 ? -17.001 -0.532 13.039 1.00 86.88 154 TYR A C 1
ATOM 1298 O O . TYR A 1 154 ? -16.349 -0.352 14.067 1.00 86.88 154 TYR A O 1
ATOM 1306 N N . GLU A 1 155 ? -18.123 -1.249 13.049 1.00 87.00 155 GLU A N 1
ATOM 1307 C CA . GLU A 1 155 ? -18.640 -1.932 14.236 1.00 87.00 155 GLU A CA 1
ATOM 1308 C C . GLU A 1 155 ? -17.649 -2.999 14.719 1.00 87.00 155 GLU A C 1
ATOM 1310 O O . GLU A 1 155 ? -17.393 -3.095 15.919 1.00 87.00 155 GLU A O 1
ATOM 1315 N N . VAL A 1 156 ? -17.006 -3.728 13.793 1.00 89.81 156 VAL A N 1
ATOM 1316 C CA . VAL A 1 156 ? -15.899 -4.646 14.118 1.00 89.81 156 VAL A CA 1
ATOM 1317 C C . VAL A 1 156 ? -14.703 -3.883 14.706 1.00 89.81 156 VAL A C 1
ATOM 1319 O O . VAL A 1 156 ? -14.145 -4.310 15.715 1.00 89.81 156 VAL A O 1
ATOM 1322 N N . ILE A 1 157 ? -14.320 -2.731 14.147 1.00 90.56 157 ILE A N 1
ATOM 1323 C CA . ILE A 1 157 ? -13.245 -1.886 14.697 1.00 90.56 157 ILE A CA 1
ATOM 1324 C C . ILE A 1 157 ? -13.569 -1.461 16.135 1.00 90.56 157 ILE A C 1
ATOM 1326 O O . ILE A 1 157 ? -12.798 -1.767 17.044 1.00 90.56 157 ILE A O 1
ATOM 1330 N N . GLU A 1 158 ? -14.699 -0.796 16.377 1.00 88.75 158 GLU A N 1
ATOM 1331 C CA . GLU A 1 158 ? -15.078 -0.295 17.707 1.00 88.75 158 GLU A CA 1
ATOM 1332 C C . GLU A 1 158 ? -15.205 -1.406 18.747 1.00 88.75 158 GLU A C 1
ATOM 1334 O O . GLU A 1 158 ? -14.750 -1.266 19.885 1.00 88.75 158 GLU A O 1
ATOM 1339 N N . MET A 1 159 ? -15.743 -2.550 18.348 1.00 89.06 159 MET A N 1
ATOM 1340 C CA . MET A 1 159 ? -15.815 -3.723 19.198 1.00 89.06 159 MET A CA 1
ATOM 1341 C C . MET A 1 159 ? -14.428 -4.256 19.587 1.00 89.06 159 MET A C 1
ATOM 1343 O O . MET A 1 159 ? -14.168 -4.463 20.776 1.00 89.06 159 MET A O 1
ATOM 1347 N N . LEU A 1 160 ? -13.500 -4.406 18.633 1.00 92.00 160 LEU A N 1
ATOM 1348 C CA . LEU A 1 160 ? -12.139 -4.866 18.935 1.00 92.00 160 LEU A CA 1
ATOM 1349 C C . LEU A 1 160 ? -11.398 -3.841 19.817 1.00 92.00 160 LEU A C 1
ATOM 1351 O O . LEU A 1 160 ? -10.619 -4.230 20.690 1.00 92.00 160 LEU A O 1
ATOM 1355 N N . ARG A 1 161 ? -11.686 -2.536 19.669 1.00 90.88 161 ARG A N 1
ATOM 1356 C CA . ARG A 1 161 ? -11.199 -1.484 20.584 1.00 90.88 161 ARG A CA 1
ATOM 1357 C C . ARG A 1 161 ? -11.711 -1.687 22.008 1.00 90.88 161 ARG A C 1
ATOM 1359 O O . ARG A 1 161 ? -10.911 -1.660 22.945 1.00 90.88 161 ARG A O 1
ATOM 1366 N N . HIS A 1 162 ? -13.016 -1.906 22.182 1.00 89.50 162 HIS A N 1
ATOM 1367 C CA . HIS A 1 162 ? -13.612 -2.186 23.490 1.00 89.50 162 HIS A CA 1
ATOM 1368 C C . HIS A 1 162 ? -13.012 -3.442 24.133 1.00 89.50 162 HIS A C 1
ATOM 1370 O O . HIS A 1 162 ? -12.675 -3.420 25.320 1.00 89.50 162 HIS A O 1
ATOM 1376 N N . LEU A 1 163 ? -12.810 -4.500 23.344 1.00 89.44 163 LEU A N 1
ATOM 1377 C CA . LEU A 1 163 ? -12.224 -5.755 23.802 1.00 89.44 163 LEU A CA 1
ATOM 1378 C C . LEU A 1 163 ? -10.778 -5.556 24.298 1.00 89.44 163 LEU A C 1
ATOM 1380 O O . LEU A 1 163 ? -10.468 -5.959 25.416 1.00 89.44 163 LEU A O 1
ATOM 1384 N N . ILE A 1 164 ? -9.926 -4.833 23.555 1.00 89.00 164 ILE A N 1
ATOM 1385 C CA . ILE A 1 164 ? -8.523 -4.545 23.936 1.00 89.00 164 ILE A CA 1
ATOM 1386 C C . ILE A 1 164 ? -8.395 -3.807 25.280 1.00 89.00 164 ILE A C 1
ATOM 1388 O O . ILE A 1 164 ? -7.474 -4.093 26.049 1.00 89.00 164 ILE A O 1
ATOM 1392 N N . VAL A 1 165 ? -9.303 -2.871 25.589 1.00 86.75 165 VAL A N 1
ATOM 1393 C CA . VAL A 1 165 ? -9.293 -2.116 26.865 1.00 86.75 165 VAL A CA 1
ATOM 1394 C C . VAL A 1 165 ? -9.880 -2.922 28.026 1.00 86.75 165 VAL A C 1
ATOM 1396 O O . VAL A 1 165 ? -9.698 -2.543 29.187 1.00 86.75 165 VAL A O 1
ATOM 1399 N N . SER A 1 166 ? -10.581 -4.021 27.741 1.00 88.06 166 SER A N 1
ATOM 1400 C CA . SER A 1 166 ? -11.249 -4.821 28.761 1.00 88.06 166 SER A CA 1
ATOM 1401 C C . SER A 1 166 ? -10.251 -5.415 29.754 1.00 88.06 166 SER A C 1
ATOM 1403 O O . SER A 1 166 ? -9.229 -5.994 29.383 1.00 88.06 166 SER A O 1
ATOM 1405 N N . ASP A 1 167 ? -10.575 -5.312 31.043 1.00 86.94 167 ASP A N 1
ATOM 1406 C CA . ASP A 1 167 ? -9.823 -5.958 32.126 1.00 86.94 167 ASP A CA 1
ATOM 1407 C C . ASP A 1 167 ? -10.081 -7.476 32.200 1.00 86.94 167 ASP A C 1
ATOM 1409 O O . ASP A 1 167 ? -9.444 -8.165 32.992 1.00 86.94 167 ASP A O 1
ATOM 1413 N N . THR A 1 168 ? -11.010 -7.997 31.389 1.00 86.12 168 THR A N 1
ATOM 1414 C CA . THR A 1 168 ? -11.401 -9.420 31.379 1.00 86.12 168 THR A CA 1
ATOM 1415 C C . THR A 1 168 ? -10.517 -10.311 30.508 1.00 86.12 168 THR A C 1
ATOM 1417 O O . THR A 1 168 ? -10.553 -11.525 30.679 1.00 86.12 168 THR A O 1
ATOM 1420 N N . ILE A 1 169 ? -9.727 -9.737 29.595 1.00 88.88 169 ILE A N 1
ATOM 1421 C CA . ILE A 1 169 ? -8.975 -10.504 28.594 1.00 88.88 169 ILE A CA 1
ATOM 1422 C C . ILE A 1 169 ? -7.488 -10.616 28.939 1.00 88.88 169 ILE A C 1
ATOM 1424 O O . ILE A 1 169 ? -6.902 -9.707 29.537 1.00 88.88 169 ILE A O 1
ATOM 1428 N N . SER A 1 170 ? -6.873 -11.737 28.554 1.00 88.31 170 SER A N 1
ATOM 1429 C CA . SER A 1 170 ? -5.447 -11.983 28.783 1.00 88.31 170 SER A CA 1
ATOM 1430 C C . SER A 1 170 ? -4.560 -11.078 27.914 1.00 88.31 170 SER A C 1
ATOM 1432 O O . SER A 1 170 ? -5.000 -10.511 26.912 1.00 88.31 170 SER A O 1
ATOM 1434 N N . GLU A 1 171 ? -3.288 -10.940 28.287 1.00 83.25 171 GLU A N 1
ATOM 1435 C CA . GLU A 1 171 ? -2.308 -10.172 27.508 1.00 83.25 171 GLU A CA 1
ATOM 1436 C C . GLU A 1 171 ? -2.043 -10.809 26.132 1.00 83.25 171 GLU A C 1
ATOM 1438 O O . GLU A 1 171 ? -2.051 -10.113 25.115 1.00 83.25 171 GLU A O 1
ATOM 1443 N N . ASP A 1 172 ? -1.932 -12.140 26.076 1.00 84.12 172 ASP A N 1
ATOM 1444 C CA . ASP A 1 172 ? -1.800 -12.879 24.818 1.00 84.12 172 ASP A CA 1
ATOM 1445 C C . ASP A 1 172 ? -3.022 -12.669 23.908 1.00 84.12 172 ASP A C 1
ATOM 1447 O O . ASP A 1 172 ? -2.886 -12.533 22.690 1.00 84.12 172 ASP A O 1
ATOM 1451 N N . ASP A 1 173 ? -4.229 -12.620 24.481 1.00 86.81 173 ASP A N 1
ATOM 1452 C CA . ASP A 1 173 ? -5.451 -12.369 23.714 1.00 86.81 173 ASP A CA 1
ATOM 1453 C C . ASP A 1 173 ? -5.555 -10.915 23.256 1.00 86.81 173 ASP A C 1
ATOM 1455 O O . ASP A 1 173 ? -5.940 -10.685 22.111 1.00 86.81 173 ASP A O 1
ATOM 1459 N N . ARG A 1 174 ? -5.099 -9.935 24.051 1.00 87.00 174 ARG A N 1
ATOM 1460 C CA . ARG A 1 174 ? -4.940 -8.545 23.577 1.00 87.00 174 ARG A CA 1
ATOM 1461 C C . ARG A 1 174 ? -4.079 -8.481 22.323 1.00 87.00 174 ARG A C 1
ATOM 1463 O O . ARG A 1 174 ? -4.451 -7.779 21.390 1.00 87.00 174 ARG A O 1
ATOM 1470 N N . MET A 1 175 ? -2.979 -9.233 22.261 1.00 82.25 175 MET A N 1
ATOM 1471 C CA . MET A 1 175 ? -2.112 -9.270 21.077 1.00 82.25 175 MET A CA 1
ATOM 1472 C C . MET A 1 175 ? -2.795 -9.911 19.856 1.00 82.25 175 MET A C 1
ATOM 1474 O O . MET A 1 175 ? -2.616 -9.430 18.735 1.00 82.25 175 MET A O 1
ATOM 1478 N N . ARG A 1 176 ? -3.624 -10.947 20.053 1.00 84.69 176 ARG A N 1
ATOM 1479 C CA . ARG A 1 176 ? -4.432 -11.568 18.980 1.00 84.69 176 ARG A CA 1
ATOM 1480 C C . ARG A 1 176 ? -5.504 -10.607 18.453 1.00 84.69 176 ARG A C 1
ATOM 1482 O O . ARG A 1 176 ? -5.584 -10.376 17.248 1.00 84.69 176 ARG A O 1
ATOM 1489 N N . VAL A 1 177 ? -6.276 -10.002 19.357 1.00 90.56 177 VAL A N 1
ATOM 1490 C CA . VAL A 1 177 ? -7.328 -9.015 19.055 1.00 90.56 177 VAL A CA 1
ATOM 1491 C C . VAL A 1 177 ? -6.736 -7.761 18.398 1.00 90.56 177 VAL A C 1
ATOM 1493 O O . VAL A 1 177 ? -7.320 -7.220 17.464 1.00 90.56 177 VAL A O 1
ATOM 1496 N N . TRP A 1 178 ? -5.540 -7.331 18.812 1.00 88.31 178 TRP A N 1
ATOM 1497 C CA . TRP A 1 178 ? -4.808 -6.223 18.192 1.00 88.31 178 TRP A CA 1
ATOM 1498 C C . TRP A 1 178 ? -4.451 -6.499 16.722 1.00 88.31 178 TRP A C 1
ATOM 1500 O O . TRP A 1 178 ? -4.587 -5.607 15.883 1.00 88.31 178 TRP A O 1
ATOM 1510 N N . GLY A 1 179 ? -4.066 -7.737 16.388 1.00 87.88 179 GLY A N 1
ATOM 1511 C CA . GLY A 1 179 ? -3.836 -8.158 15.003 1.00 87.88 179 GLY A CA 1
ATOM 1512 C C . GLY A 1 179 ? -5.093 -8.027 14.136 1.00 87.88 179 GLY A C 1
ATOM 1513 O O . GLY A 1 179 ? -5.026 -7.450 13.050 1.00 87.88 179 GLY A O 1
ATOM 1514 N N . LEU A 1 180 ? -6.243 -8.479 14.649 1.00 91.50 180 LEU A N 1
ATOM 1515 C CA . LEU A 1 180 ? -7.543 -8.319 13.985 1.00 91.50 180 LEU A CA 1
ATOM 1516 C C . LEU A 1 180 ? -7.939 -6.846 13.844 1.00 91.50 180 LEU A C 1
ATOM 1518 O O . LEU A 1 180 ? -8.364 -6.436 12.771 1.00 91.50 180 LEU A O 1
ATOM 1522 N N . LEU A 1 181 ? -7.744 -6.024 14.881 1.00 92.38 181 LEU A N 1
ATOM 1523 C CA . LEU A 1 181 ? -8.064 -4.594 14.825 1.00 92.38 181 LEU A CA 1
ATOM 1524 C C . LEU A 1 181 ? -7.212 -3.866 13.779 1.00 92.38 181 LEU A C 1
ATOM 1526 O O . LEU A 1 181 ? -7.718 -2.994 13.076 1.00 92.38 181 LEU A O 1
ATOM 1530 N N . HIS A 1 182 ? -5.931 -4.225 13.644 1.00 88.44 182 HIS A N 1
ATOM 1531 C CA . HIS A 1 182 ? -5.096 -3.675 12.580 1.00 88.44 182 HIS A CA 1
ATOM 1532 C C . HIS A 1 182 ? -5.638 -4.063 11.199 1.00 88.44 182 HIS A C 1
ATOM 1534 O O . HIS A 1 182 ? -5.816 -3.173 10.372 1.00 88.44 182 HIS A O 1
ATOM 1540 N N . GLN A 1 183 ? -5.950 -5.343 10.961 1.00 90.44 183 GLN A N 1
ATOM 1541 C CA . GLN A 1 183 ? -6.525 -5.799 9.687 1.00 90.44 183 GLN A CA 1
ATOM 1542 C C . GLN A 1 183 ? -7.858 -5.100 9.375 1.00 90.44 183 GLN A C 1
ATOM 1544 O O . GLN A 1 183 ? -8.012 -4.553 8.284 1.00 90.44 183 GLN A O 1
ATOM 1549 N N . ALA A 1 184 ? -8.773 -5.042 10.349 1.00 91.88 184 ALA A N 1
ATOM 1550 C CA . ALA A 1 184 ? -10.072 -4.385 10.222 1.00 91.88 184 ALA A CA 1
ATOM 1551 C C . ALA A 1 184 ? -9.926 -2.906 9.841 1.00 91.88 184 ALA A C 1
ATOM 1553 O O . ALA A 1 184 ? -10.534 -2.435 8.880 1.00 91.88 184 ALA A O 1
ATOM 1554 N N . ARG A 1 185 ? -9.045 -2.186 10.547 1.00 90.19 185 ARG A N 1
ATOM 1555 C CA . ARG A 1 185 ? -8.756 -0.779 10.266 1.00 90.19 185 ARG A CA 1
ATOM 1556 C C . ARG A 1 185 ? -8.145 -0.577 8.883 1.00 90.19 185 ARG A C 1
ATOM 1558 O O . ARG A 1 185 ? -8.535 0.363 8.201 1.00 90.19 185 ARG A O 1
ATOM 1565 N N . MET A 1 186 ? -7.215 -1.433 8.452 1.00 89.50 186 MET A N 1
ATOM 1566 C CA . MET A 1 186 ? -6.632 -1.291 7.115 1.00 89.50 186 MET A CA 1
ATOM 1567 C C . MET A 1 186 ? -7.666 -1.554 6.015 1.00 89.50 186 MET A C 1
ATOM 1569 O O . MET A 1 186 ? -7.721 -0.778 5.067 1.00 89.50 186 MET A O 1
ATOM 1573 N N . LYS A 1 187 ? -8.551 -2.550 6.174 1.00 90.44 187 LYS A N 1
ATOM 1574 C CA . LYS A 1 187 ? -9.675 -2.754 5.246 1.00 90.44 187 LYS A CA 1
ATOM 1575 C C . LYS A 1 187 ? -10.574 -1.519 5.166 1.00 90.44 187 LYS A C 1
ATOM 1577 O O . LYS A 1 187 ? -10.927 -1.095 4.068 1.00 90.44 187 LYS A O 1
ATOM 1582 N N . TRP A 1 188 ? -10.953 -0.951 6.311 1.00 90.94 188 TRP A N 1
ATOM 1583 C CA . TRP A 1 188 ? -11.783 0.255 6.362 1.00 90.94 188 TRP A CA 1
ATOM 1584 C C . TRP A 1 188 ? -11.118 1.434 5.633 1.00 90.94 188 TRP A C 1
ATOM 1586 O O . TRP A 1 188 ? -11.764 2.105 4.831 1.00 90.94 188 TRP A O 1
ATOM 1596 N N . LEU A 1 189 ? -9.805 1.623 5.814 1.00 88.31 189 LEU A N 1
ATOM 1597 C CA . LEU A 1 189 ? -9.035 2.616 5.059 1.00 88.31 189 LEU A CA 1
ATOM 1598 C C . LEU A 1 189 ? -9.038 2.325 3.548 1.00 88.31 189 LEU A C 1
ATOM 1600 O O . LEU A 1 189 ? -9.259 3.242 2.766 1.00 88.31 189 LEU A O 1
ATOM 1604 N N . GLU A 1 190 ? -8.865 1.071 3.124 1.00 88.31 190 GLU A N 1
ATOM 1605 C CA . GLU A 1 190 ? -8.914 0.657 1.708 1.00 88.31 190 GLU A CA 1
ATOM 1606 C C . GLU A 1 190 ? -10.305 0.825 1.054 1.00 88.31 190 GLU A C 1
ATOM 1608 O O . GLU A 1 190 ? -10.401 0.830 -0.173 1.00 88.31 190 GLU A O 1
ATOM 1613 N N . SER A 1 191 ? -11.380 0.970 1.840 1.00 86.75 191 SER A N 1
ATOM 1614 C CA . SER A 1 191 ? -12.768 0.862 1.363 1.00 86.75 191 SER A CA 1
ATOM 1615 C C . SER A 1 191 ? -13.526 2.200 1.473 1.00 86.75 191 SER A C 1
ATOM 1617 O O . SER A 1 191 ? -14.133 2.472 2.511 1.00 86.75 191 SER A O 1
ATOM 1619 N N . PRO A 1 192 ? -13.534 3.057 0.428 1.00 80.25 192 PRO A N 1
ATOM 1620 C CA . PRO A 1 192 ? -14.131 4.399 0.487 1.00 80.25 192 PRO A CA 1
ATOM 1621 C C . PRO A 1 192 ? -15.625 4.430 0.818 1.00 80.25 192 PRO A C 1
ATOM 1623 O O . PRO A 1 192 ? -16.100 5.391 1.419 1.00 80.25 192 PRO A O 1
ATOM 1626 N N . GLU A 1 193 ? -16.351 3.368 0.484 1.00 78.94 193 GLU A N 1
ATOM 1627 C CA . GLU A 1 193 ? -17.800 3.261 0.670 1.00 78.94 193 GLU A CA 1
ATOM 1628 C C . GLU A 1 193 ? -18.196 3.259 2.165 1.00 78.94 193 GLU A C 1
ATOM 1630 O O . GLU A 1 193 ? -19.200 3.866 2.535 1.00 78.94 193 GLU A O 1
ATOM 1635 N N . HIS A 1 194 ? -17.341 2.720 3.045 1.00 70.56 194 HIS A N 1
ATOM 1636 C CA . HIS A 1 194 ? -17.565 2.645 4.500 1.00 70.56 194 HIS A CA 1
ATOM 1637 C C . HIS A 1 194 ? -17.022 3.861 5.285 1.00 70.56 194 HIS A C 1
ATOM 1639 O O . HIS A 1 194 ? -16.936 3.831 6.513 1.00 70.56 194 HIS A O 1
ATOM 1645 N N . ARG A 1 195 ? -16.614 4.949 4.612 1.00 69.88 195 ARG A N 1
ATOM 1646 C CA . ARG A 1 195 ? -16.036 6.142 5.278 1.00 69.88 195 ARG A CA 1
ATOM 1647 C C . ARG A 1 195 ? -17.069 7.162 5.752 1.00 69.88 195 ARG A C 1
ATOM 1649 O O . ARG A 1 195 ? -16.771 7.967 6.632 1.00 69.88 195 ARG A O 1
ATOM 1656 N N . SER A 1 196 ? -18.272 7.120 5.180 1.00 68.19 196 SER A N 1
ATOM 1657 C CA . SER A 1 196 ? -19.417 7.919 5.641 1.00 68.19 196 SER A CA 1
ATOM 1658 C C . SER A 1 196 ? -19.982 7.415 6.977 1.00 68.19 196 SER A C 1
ATOM 1660 O O . SER A 1 196 ? -20.624 8.164 7.710 1.00 68.19 196 SER A O 1
ATOM 1662 N N . GLU A 1 197 ? -19.687 6.164 7.332 1.00 68.00 197 GLU A N 1
ATOM 1663 C CA . GLU A 1 197 ? -20.055 5.545 8.598 1.00 68.00 197 GLU A CA 1
ATOM 1664 C C . GLU A 1 197 ? -19.050 5.952 9.685 1.00 68.00 197 GLU A C 1
ATOM 1666 O O . GLU A 1 197 ? -18.119 5.227 10.025 1.00 68.00 197 GLU A O 1
ATOM 1671 N N . SER A 1 198 ? -19.259 7.133 10.277 1.00 62.34 198 SER A N 1
ATOM 1672 C CA . SER A 1 198 ? -18.507 7.599 11.454 1.00 62.34 198 SER A CA 1
ATOM 1673 C C . SER A 1 198 ? -18.769 6.759 12.721 1.00 62.34 198 SER A C 1
ATOM 1675 O O . SER A 1 198 ? -18.101 6.934 13.742 1.00 62.34 198 SER A O 1
ATOM 1677 N N . GLY A 1 199 ? -19.733 5.830 12.663 1.00 63.41 199 GLY A N 1
ATOM 1678 C CA . GLY A 1 199 ? -19.850 4.660 13.541 1.00 63.41 199 GLY A CA 1
ATOM 1679 C C . GLY A 1 199 ? -19.894 4.952 15.043 1.00 63.41 199 GLY A C 1
ATOM 1680 O O . GLY A 1 199 ? -19.284 4.253 15.849 1.00 63.41 199 GLY A O 1
ATOM 1681 N N . GLY A 1 200 ? -20.589 6.018 15.445 1.00 73.25 200 GLY A N 1
ATOM 1682 C CA . GLY A 1 200 ? -20.692 6.408 16.855 1.00 73.25 200 GLY A CA 1
ATOM 1683 C C . GLY A 1 200 ? -19.483 7.187 17.386 1.00 73.25 200 GLY A C 1
ATOM 1684 O O . GLY A 1 200 ? -19.377 7.433 18.594 1.00 73.25 200 GLY A O 1
ATOM 1685 N N . LEU A 1 201 ? -18.581 7.639 16.509 1.00 85.06 201 LEU A N 1
ATOM 1686 C CA . LEU A 1 201 ? -17.758 8.805 16.801 1.00 85.06 201 LEU A CA 1
ATOM 1687 C C . LEU A 1 201 ? -18.678 10.007 17.085 1.00 85.06 201 LEU A C 1
ATOM 1689 O O . LEU A 1 201 ? -19.717 10.191 16.461 1.00 85.06 201 LEU A O 1
ATOM 1693 N N . THR A 1 202 ? -18.323 10.809 18.084 1.00 91.00 202 THR A N 1
ATOM 1694 C CA . THR A 1 202 ? -19.083 12.001 18.482 1.00 91.00 202 THR A CA 1
ATOM 1695 C C . THR A 1 202 ? -18.118 13.119 18.844 1.00 91.00 202 THR A C 1
ATOM 1697 O O . THR A 1 202 ? -17.001 12.845 19.288 1.00 91.00 202 THR A O 1
ATOM 1700 N N . GLU A 1 203 ? -18.558 14.379 18.753 1.00 92.56 203 GLU A N 1
ATOM 1701 C CA . GLU A 1 203 ? -17.783 15.545 19.215 1.00 92.56 203 GLU A CA 1
ATOM 1702 C C . GLU A 1 203 ? -17.265 15.344 20.650 1.00 92.56 203 GLU A C 1
ATOM 1704 O O . GLU A 1 203 ? -16.095 15.590 20.944 1.00 92.56 203 GLU A O 1
ATOM 1709 N N . LYS A 1 204 ? -18.114 14.795 21.530 1.00 94.81 204 LYS A N 1
ATOM 1710 C CA . LYS A 1 204 ? -17.754 14.443 22.908 1.00 94.81 204 LYS A CA 1
ATOM 1711 C C . LYS A 1 204 ? -16.597 13.439 22.963 1.00 94.81 204 LYS A C 1
ATOM 1713 O O . LYS A 1 204 ? -15.631 13.694 23.677 1.00 94.81 204 LYS A O 1
ATOM 1718 N N . LYS A 1 205 ? -16.660 12.343 22.194 1.00 92.75 205 LYS A N 1
ATOM 1719 C CA . LYS A 1 205 ? -15.597 11.321 22.130 1.00 92.75 205 LYS A CA 1
ATOM 1720 C C . LYS A 1 205 ? -14.293 11.910 21.580 1.00 92.75 205 LYS A C 1
ATOM 1722 O O . LYS A 1 205 ? -13.240 11.691 22.172 1.00 92.75 205 LYS A O 1
ATOM 1727 N N . VAL A 1 206 ? -14.355 12.727 20.522 1.00 93.44 206 VAL A N 1
ATOM 1728 C CA . VAL A 1 206 ? -13.191 13.459 19.983 1.00 93.44 206 VAL A CA 1
ATOM 1729 C C . VAL A 1 206 ? -12.559 14.344 21.063 1.00 93.44 206 VAL A C 1
ATOM 1731 O O . VAL A 1 206 ? -11.351 14.282 21.290 1.00 93.44 206 VAL A O 1
ATOM 1734 N N . PHE A 1 207 ? -13.359 15.135 21.784 1.00 94.62 207 PHE A N 1
ATOM 1735 C CA . PHE A 1 207 ? -12.857 16.038 22.825 1.00 94.62 207 PHE A CA 1
ATOM 1736 C C . PHE A 1 207 ? -12.265 15.276 24.020 1.00 94.62 207 PHE A C 1
ATOM 1738 O O . PHE A 1 207 ? -11.236 15.693 24.554 1.00 94.62 207 PHE A O 1
ATOM 1745 N N . GLU A 1 208 ? -12.871 14.153 24.412 1.00 95.00 208 GLU A N 1
ATOM 1746 C CA . GLU A 1 208 ? -12.343 13.246 25.435 1.00 95.00 208 GLU A CA 1
ATOM 1747 C C . GLU A 1 208 ? -10.980 12.670 25.022 1.00 95.00 208 GLU A C 1
ATOM 1749 O O . GLU A 1 208 ? -10.050 12.710 25.828 1.00 95.00 208 GLU A O 1
ATOM 1754 N N . MET A 1 209 ? -10.811 12.227 23.768 1.00 95.75 209 MET A N 1
ATOM 1755 C CA . MET A 1 209 ? -9.521 11.725 23.273 1.00 95.75 209 MET A CA 1
ATOM 1756 C C . MET A 1 209 ? -8.451 12.825 23.203 1.00 95.75 209 MET A C 1
ATOM 1758 O O . MET A 1 209 ? -7.321 12.599 23.639 1.00 95.75 209 MET A O 1
ATOM 1762 N N . VAL A 1 210 ? -8.780 14.035 22.728 1.00 94.69 210 VAL A N 1
ATOM 1763 C CA . VAL A 1 210 ? -7.823 15.163 22.708 1.00 94.69 210 VAL A CA 1
ATOM 1764 C C . VAL A 1 210 ? -7.397 15.549 24.128 1.00 94.69 210 VAL A C 1
ATOM 1766 O O . VAL A 1 210 ? -6.206 15.743 24.382 1.00 94.69 210 VAL A O 1
ATOM 1769 N N . HIS A 1 211 ? -8.339 15.624 25.075 1.00 95.44 211 HIS A N 1
ATOM 1770 C CA . HIS A 1 211 ? -8.032 15.929 26.474 1.00 95.44 211 HIS A CA 1
ATOM 1771 C C . HIS A 1 211 ? -7.196 14.823 27.133 1.00 95.44 211 HIS A C 1
ATOM 1773 O O . HIS A 1 211 ? -6.230 15.121 27.840 1.00 95.44 211 HIS A O 1
ATOM 1779 N N . LEU A 1 212 ? -7.532 13.552 26.878 1.00 94.94 212 LEU A N 1
ATOM 1780 C CA . LEU A 1 212 ? -6.754 12.403 27.334 1.00 94.94 212 LEU A CA 1
ATOM 1781 C C . LEU A 1 212 ? -5.301 12.545 26.872 1.00 94.94 212 LEU A C 1
ATOM 1783 O O . LEU A 1 212 ? -4.417 12.598 27.725 1.00 94.94 212 LEU A O 1
ATOM 1787 N N . LEU A 1 213 ? -5.063 12.720 25.565 1.00 93.94 213 LEU A N 1
ATOM 1788 C CA . LEU A 1 213 ? -3.719 12.898 25.008 1.00 93.94 213 LEU A CA 1
ATOM 1789 C C . LEU A 1 213 ? -2.985 14.121 25.586 1.00 93.94 213 LEU A C 1
ATOM 1791 O O . LEU A 1 213 ? -1.828 13.993 25.976 1.00 93.94 213 LEU A O 1
ATOM 1795 N N . ALA A 1 214 ? -3.641 15.277 25.734 1.00 94.50 214 ALA A N 1
ATOM 1796 C CA . ALA A 1 214 ? -3.038 16.468 26.352 1.00 94.50 214 ALA A CA 1
ATOM 1797 C C . ALA A 1 214 ? -2.540 16.217 27.795 1.00 94.50 214 ALA A C 1
ATOM 1799 O O . ALA A 1 214 ? -1.528 16.784 28.232 1.00 94.50 214 ALA A O 1
ATOM 1800 N N . SER A 1 215 ? -3.232 15.345 28.535 1.00 94.62 215 SER A N 1
ATOM 1801 C CA . SER A 1 215 ? -2.920 14.993 29.926 1.00 94.62 215 SER A CA 1
ATOM 1802 C C . SER A 1 215 ? -1.846 13.902 30.102 1.00 94.62 215 SER A C 1
ATOM 1804 O O . SER A 1 215 ? -1.424 13.651 31.232 1.00 94.62 215 SER A O 1
ATOM 1806 N N . VAL A 1 216 ? -1.368 13.274 29.018 1.00 92.44 216 VAL A N 1
ATOM 1807 C CA . VAL A 1 216 ? -0.409 12.150 29.054 1.00 92.44 216 VAL A CA 1
ATOM 1808 C C . VAL A 1 216 ? 0.948 12.567 29.619 1.00 92.44 216 VAL A C 1
ATOM 1810 O O . VAL A 1 216 ? 1.806 13.079 28.907 1.00 92.44 216 VAL A O 1
ATOM 1813 N N . ASN A 1 217 ? 1.205 12.266 30.891 1.00 90.38 217 ASN A N 1
ATOM 1814 C CA . ASN A 1 217 ? 2.509 12.502 31.514 1.00 90.38 217 ASN A CA 1
ATOM 1815 C C . ASN A 1 217 ? 3.411 11.253 31.468 1.00 90.38 217 ASN A C 1
ATOM 1817 O O . ASN A 1 217 ? 3.708 10.649 32.499 1.00 90.38 217 ASN A O 1
ATOM 1821 N N . LEU A 1 218 ? 3.822 10.844 30.264 1.00 85.50 218 LEU A N 1
ATOM 1822 C CA . LEU A 1 218 ? 4.860 9.821 30.071 1.00 85.50 218 LEU A CA 1
ATOM 1823 C C . LEU A 1 218 ? 6.249 10.474 30.012 1.00 85.50 218 LEU A C 1
ATOM 1825 O O . LEU A 1 218 ? 6.379 11.496 29.339 1.00 85.50 218 LEU A O 1
ATOM 1829 N N . PRO A 1 219 ? 7.295 9.909 30.638 1.00 83.44 219 PRO A N 1
ATOM 1830 C CA . PRO A 1 219 ? 8.656 10.398 30.446 1.00 83.44 219 PRO A CA 1
ATOM 1831 C C . PRO A 1 219 ? 9.147 10.100 29.016 1.00 83.44 219 PRO A C 1
ATOM 1833 O O . PRO A 1 219 ? 8.708 9.147 28.364 1.00 83.44 219 PRO A O 1
ATOM 1836 N N . GLU A 1 220 ? 10.031 10.956 28.503 1.00 76.75 220 GLU A N 1
ATOM 1837 C CA . GLU A 1 220 ? 10.429 10.993 27.086 1.00 76.75 220 GLU A CA 1
ATOM 1838 C C . GLU A 1 220 ? 11.101 9.689 26.613 1.00 76.75 220 GLU A C 1
ATOM 1840 O O . GLU A 1 220 ? 10.849 9.224 25.500 1.00 76.75 220 GLU A O 1
ATOM 1845 N N . ASP A 1 221 ? 11.856 9.033 27.503 1.00 78.88 221 ASP A N 1
ATOM 1846 C CA . ASP A 1 221 ? 12.492 7.726 27.287 1.00 78.88 221 ASP A CA 1
ATOM 1847 C C . ASP A 1 221 ? 11.489 6.577 27.087 1.00 78.88 221 ASP A C 1
ATOM 1849 O O . ASP A 1 221 ? 11.859 5.529 26.564 1.00 78.88 221 ASP A O 1
ATOM 1853 N N . LYS A 1 222 ? 10.225 6.760 27.490 1.00 79.94 222 LYS A N 1
ATOM 1854 C CA . LYS A 1 222 ? 9.120 5.821 27.237 1.00 79.94 222 LYS A CA 1
ATOM 1855 C C . LYS A 1 222 ? 8.267 6.256 26.054 1.00 79.94 222 LYS A C 1
ATOM 1857 O O . LYS A 1 222 ? 7.823 5.405 25.286 1.00 79.94 222 LYS A O 1
ATOM 1862 N N . LEU A 1 223 ? 8.078 7.563 25.873 1.00 76.31 223 LEU A N 1
ATOM 1863 C CA . LEU A 1 223 ? 7.296 8.106 24.767 1.00 76.31 223 LEU A CA 1
ATOM 1864 C C . LEU A 1 223 ? 7.946 7.823 23.405 1.00 76.31 223 LEU A C 1
ATOM 1866 O O . LEU A 1 223 ? 7.264 7.360 22.495 1.00 76.31 223 LEU A O 1
ATOM 1870 N N . VAL A 1 224 ? 9.252 8.066 23.255 1.00 71.00 224 VAL A N 1
ATOM 1871 C CA . VAL A 1 224 ? 9.938 7.899 21.962 1.00 71.00 224 VAL A CA 1
ATOM 1872 C C . VAL A 1 224 ? 9.942 6.434 21.499 1.00 71.00 224 VAL A C 1
ATOM 1874 O O . VAL A 1 224 ? 9.548 6.192 20.356 1.00 71.00 224 VAL A O 1
ATOM 1877 N N . PRO A 1 225 ? 10.282 5.426 22.332 1.00 71.12 225 PRO A N 1
ATOM 1878 C CA . PRO A 1 225 ? 10.109 4.025 21.959 1.00 71.12 225 PRO A CA 1
ATOM 1879 C C . PRO A 1 225 ? 8.664 3.647 21.656 1.00 71.12 225 PRO A C 1
ATOM 1881 O O . PRO A 1 225 ? 8.463 2.814 20.787 1.00 71.12 225 PRO A O 1
ATOM 1884 N N . TRP A 1 226 ? 7.668 4.255 22.307 1.00 69.88 226 TRP A N 1
ATOM 1885 C CA . TRP A 1 226 ? 6.255 3.971 22.049 1.00 69.88 226 TRP A CA 1
ATOM 1886 C C . TRP A 1 226 ? 5.760 4.563 20.718 1.00 69.88 226 TRP A C 1
ATOM 1888 O O . TRP A 1 226 ? 5.084 3.870 19.961 1.00 69.88 226 TRP A O 1
ATOM 1898 N N . ILE A 1 227 ? 6.154 5.796 20.371 1.00 68.12 227 ILE A N 1
ATOM 1899 C CA . ILE A 1 227 ? 5.873 6.397 19.053 1.00 68.12 227 ILE A CA 1
ATOM 1900 C C . ILE A 1 227 ? 6.567 5.575 17.962 1.00 68.12 227 ILE A C 1
ATOM 1902 O O . ILE A 1 227 ? 5.928 5.147 17.001 1.00 68.12 227 ILE A O 1
ATOM 1906 N N . ASN A 1 228 ? 7.851 5.265 18.161 1.00 65.31 228 ASN A N 1
ATOM 1907 C CA . ASN A 1 228 ? 8.608 4.388 17.273 1.00 65.31 228 ASN A CA 1
ATOM 1908 C C . ASN A 1 228 ? 8.012 2.977 17.210 1.00 65.31 228 ASN A C 1
ATOM 1910 O O . ASN A 1 228 ? 8.108 2.346 16.164 1.00 65.31 228 ASN A O 1
ATOM 1914 N N . LEU A 1 229 ? 7.408 2.465 18.288 1.00 63.38 229 LEU A N 1
ATOM 1915 C CA . LEU A 1 229 ? 6.729 1.173 18.298 1.00 63.38 229 LEU A CA 1
ATOM 1916 C C . LEU A 1 229 ? 5.458 1.251 17.466 1.00 63.38 229 LEU A C 1
ATOM 1918 O O . LEU A 1 229 ? 5.315 0.427 16.585 1.00 63.38 229 LEU A O 1
ATOM 1922 N N . HIS A 1 230 ? 4.588 2.243 17.653 1.00 62.59 230 HIS A N 1
ATOM 1923 C CA . HIS A 1 230 ? 3.403 2.433 16.809 1.00 62.59 230 HIS A CA 1
ATOM 1924 C C . HIS A 1 230 ? 3.784 2.584 15.316 1.00 62.59 230 HIS A C 1
ATOM 1926 O O . HIS A 1 230 ? 3.139 2.002 14.443 1.00 62.59 230 HIS A O 1
ATOM 1932 N N . GLU A 1 231 ? 4.886 3.271 14.996 1.00 64.06 231 GLU A N 1
ATOM 1933 C CA . GLU A 1 231 ? 5.411 3.334 13.623 1.00 64.06 231 GLU A CA 1
ATOM 1934 C C . GLU A 1 231 ? 6.032 2.014 13.142 1.00 64.06 231 GLU A C 1
ATOM 1936 O O . GLU A 1 231 ? 5.905 1.671 11.968 1.00 64.06 231 GLU A O 1
ATOM 1941 N N . ARG A 1 232 ? 6.682 1.248 14.026 1.00 60.31 232 ARG A N 1
ATOM 1942 C CA . ARG A 1 232 ? 7.256 -0.070 13.717 1.00 60.31 232 ARG A CA 1
ATOM 1943 C C . ARG A 1 232 ? 6.210 -1.165 13.618 1.00 60.31 232 ARG A C 1
ATOM 1945 O O . ARG A 1 232 ? 6.352 -2.006 12.748 1.00 60.31 232 ARG A O 1
ATOM 1952 N N . THR A 1 233 ? 5.161 -1.181 14.427 1.00 52.62 233 THR A N 1
ATOM 1953 C CA . THR A 1 233 ? 4.093 -2.185 14.357 1.00 52.62 233 THR A CA 1
ATOM 1954 C C . THR A 1 233 ? 3.283 -2.004 13.079 1.00 52.62 233 THR A C 1
ATOM 1956 O O . THR A 1 233 ? 3.015 -2.985 12.390 1.00 52.62 233 THR A O 1
ATOM 1959 N N . THR A 1 234 ? 3.081 -0.752 12.657 1.00 50.97 234 THR A N 1
ATOM 1960 C CA . THR A 1 234 ? 2.577 -0.387 11.321 1.00 50.97 234 THR A CA 1
ATOM 1961 C C . THR A 1 234 ? 3.540 -0.785 10.175 1.00 50.97 234 THR A C 1
ATOM 1963 O O . THR A 1 234 ? 3.136 -0.815 9.014 1.00 50.97 234 THR A O 1
ATOM 1966 N N . ARG A 1 235 ? 4.800 -1.166 10.455 1.00 45.31 235 ARG A N 1
ATOM 1967 C CA . ARG A 1 235 ? 5.804 -1.610 9.455 1.00 45.31 235 ARG A CA 1
ATOM 1968 C C . ARG A 1 235 ? 6.216 -3.095 9.535 1.00 45.31 235 ARG A C 1
ATOM 1970 O O . ARG A 1 235 ? 6.592 -3.645 8.510 1.00 45.31 235 ARG A O 1
ATOM 1977 N N . GLN A 1 236 ? 6.186 -3.745 10.703 1.00 40.22 236 GLN A N 1
ATOM 1978 C CA . GLN A 1 236 ? 6.847 -5.042 10.958 1.00 40.22 236 GLN A CA 1
ATOM 1979 C C . GLN A 1 236 ? 5.896 -6.245 11.075 1.00 40.22 236 GLN A C 1
ATOM 1981 O O . GLN A 1 236 ? 6.320 -7.360 10.785 1.00 40.22 236 GLN A O 1
ATOM 1986 N N . PHE A 1 237 ? 4.621 -6.062 11.440 1.00 40.94 237 PHE A N 1
ATOM 1987 C CA . PHE A 1 237 ? 3.663 -7.161 11.694 1.00 40.94 237 PHE A CA 1
ATOM 1988 C C . PHE A 1 237 ? 3.118 -7.865 10.431 1.00 40.94 237 PHE A C 1
ATOM 1990 O O . PHE A 1 237 ? 1.972 -8.296 10.376 1.00 40.94 237 PHE A O 1
ATOM 1997 N N . SER A 1 238 ? 3.920 -7.942 9.373 1.00 40.75 238 SER A N 1
ATOM 1998 C CA . SER A 1 238 ? 3.479 -8.412 8.050 1.00 40.75 238 SER A CA 1
ATOM 1999 C C . SER A 1 238 ? 4.541 -9.188 7.275 1.00 40.75 238 SER A C 1
ATOM 2001 O O . SER A 1 238 ? 4.371 -9.462 6.088 1.00 40.75 238 SER A O 1
ATOM 2003 N N . VAL A 1 239 ? 5.625 -9.593 7.942 1.00 32.16 239 VAL A N 1
ATOM 2004 C CA . VAL A 1 239 ? 6.555 -10.570 7.376 1.00 32.16 239 VAL A CA 1
ATOM 2005 C C . VAL A 1 239 ? 5.914 -11.957 7.484 1.00 32.16 239 VAL A C 1
ATOM 2007 O O . VAL A 1 239 ? 6.087 -12.649 8.478 1.00 32.16 239 VAL A O 1
ATOM 2010 N N . LEU A 1 240 ? 5.205 -12.326 6.410 1.00 32.56 240 LEU A N 1
ATOM 2011 C CA . LEU A 1 240 ? 4.611 -13.635 6.092 1.00 32.56 240 LEU A CA 1
ATOM 2012 C C . LEU A 1 240 ? 3.324 -14.019 6.867 1.00 32.56 240 LEU A C 1
ATOM 2014 O O . LEU A 1 240 ? 3.377 -14.230 8.073 1.00 32.56 240 LEU A O 1
ATOM 2018 N N . PRO A 1 241 ? 2.183 -14.258 6.177 1.00 33.12 241 PRO A N 1
ATOM 2019 C CA . PRO A 1 241 ? 0.942 -14.729 6.814 1.00 33.12 241 PRO A CA 1
ATOM 2020 C C . PRO A 1 241 ? 1.004 -16.182 7.330 1.00 33.12 241 PRO A C 1
ATOM 2022 O O . PRO A 1 241 ? 0.081 -16.625 8.001 1.00 33.12 241 PRO A O 1
ATOM 2025 N N . ASN A 1 242 ? 2.087 -16.911 7.028 1.00 35.16 242 ASN A N 1
ATOM 2026 C CA . ASN A 1 242 ? 2.297 -18.320 7.389 1.00 35.16 242 ASN A CA 1
ATOM 2027 C C . ASN A 1 242 ? 3.513 -18.550 8.309 1.00 35.16 242 ASN A C 1
ATOM 2029 O O . ASN A 1 242 ? 3.949 -19.690 8.458 1.00 35.16 242 ASN A O 1
ATOM 2033 N N . GLN A 1 243 ? 4.095 -17.502 8.903 1.00 34.41 243 GLN A N 1
ATOM 2034 C CA . GLN A 1 243 ? 5.010 -17.687 10.033 1.00 34.41 243 GLN A CA 1
ATOM 2035 C C . GLN A 1 243 ? 4.259 -17.423 11.334 1.00 34.41 243 GLN A C 1
ATOM 2037 O O . GLN A 1 243 ? 3.593 -16.399 11.479 1.00 34.41 243 GLN A O 1
ATOM 2042 N N . GLU A 1 244 ? 4.385 -18.346 12.292 1.00 34.62 244 GLU A N 1
ATOM 2043 C CA . GLU A 1 244 ? 4.075 -18.029 13.685 1.00 34.62 244 GLU A CA 1
ATOM 2044 C C . GLU A 1 244 ? 4.876 -16.777 14.084 1.00 34.62 244 GLU A C 1
ATOM 2046 O O . GLU A 1 244 ? 6.032 -16.641 13.663 1.00 34.62 244 GLU A O 1
ATOM 2051 N N . PRO A 1 245 ? 4.288 -15.841 14.854 1.00 36.84 245 PRO A N 1
ATOM 2052 C CA . PRO A 1 245 ? 4.976 -14.615 15.237 1.00 36.84 245 PRO A CA 1
ATOM 2053 C C . PRO A 1 245 ? 6.304 -14.972 15.907 1.00 36.84 245 PRO A C 1
ATOM 2055 O O . PRO A 1 245 ? 6.303 -15.711 16.889 1.00 36.84 245 PRO A O 1
ATOM 2058 N N . LEU A 1 246 ? 7.413 -14.463 15.345 1.00 34.72 246 LEU A N 1
ATOM 2059 C CA . LEU A 1 246 ? 8.793 -14.786 15.735 1.00 34.72 246 LEU A CA 1
ATOM 2060 C C . LEU A 1 246 ? 8.922 -14.924 17.258 1.00 34.72 246 LEU A C 1
ATOM 2062 O O . LEU A 1 246 ? 8.862 -13.931 17.987 1.00 34.72 246 LEU A O 1
ATOM 2066 N N . GLY A 1 247 ? 9.061 -16.170 17.716 1.00 35.38 247 GLY A N 1
ATOM 2067 C CA . GLY A 1 247 ? 8.936 -16.508 19.128 1.00 35.38 247 GLY A CA 1
ATOM 2068 C C . GLY A 1 247 ? 9.939 -15.758 20.007 1.00 35.38 247 GLY A C 1
ATOM 2069 O O . GLY A 1 247 ? 11.131 -15.714 19.706 1.00 35.38 247 GLY A O 1
ATOM 2070 N N . GLY A 1 248 ? 9.454 -15.204 21.119 1.00 37.09 248 GLY A N 1
ATOM 2071 C CA . GLY A 1 248 ? 10.274 -14.637 22.194 1.00 37.09 248 GLY A CA 1
ATOM 2072 C C . GLY A 1 248 ? 10.474 -13.121 22.137 1.00 37.09 248 GLY A C 1
ATOM 2073 O O . GLY A 1 248 ? 9.989 -12.412 23.015 1.00 37.09 248 GLY A O 1
ATOM 2074 N N . ASP A 1 249 ? 11.189 -12.610 21.130 1.00 39.62 249 ASP A N 1
ATOM 2075 C CA . ASP A 1 249 ? 11.925 -11.339 21.290 1.00 39.62 249 ASP A CA 1
ATOM 2076 C C . ASP A 1 249 ? 11.380 -10.110 20.540 1.00 39.62 249 ASP A C 1
ATOM 2078 O O . ASP A 1 249 ? 11.918 -9.011 20.677 1.00 39.62 249 ASP A O 1
ATOM 2082 N N . GLY A 1 250 ? 10.287 -10.233 19.780 1.00 42.12 250 GLY A N 1
ATOM 2083 C CA . GLY A 1 250 ? 9.680 -9.073 19.107 1.00 42.12 250 GLY A CA 1
ATOM 2084 C C . GLY A 1 250 ? 9.056 -8.046 20.069 1.00 42.12 250 GLY A C 1
ATOM 2085 O O . GLY A 1 250 ? 9.065 -6.848 19.784 1.00 42.12 250 GLY A O 1
ATOM 2086 N N . PHE A 1 251 ? 8.523 -8.513 21.207 1.00 47.34 251 PHE A N 1
ATOM 2087 C CA . PHE A 1 251 ? 7.678 -7.724 22.122 1.00 47.34 251 PHE A CA 1
ATOM 2088 C C . PHE A 1 251 ? 8.149 -7.698 23.581 1.00 47.34 251 PHE A C 1
ATOM 2090 O O . PHE A 1 251 ? 7.521 -7.051 24.420 1.00 47.34 251 PHE A O 1
ATOM 2097 N N . SER A 1 252 ? 9.328 -8.255 23.872 1.00 44.62 252 SER A N 1
ATOM 2098 C CA . SER A 1 252 ? 9.992 -8.173 25.183 1.00 44.62 252 SER A CA 1
ATOM 2099 C C . SER A 1 252 ? 10.322 -6.731 25.638 1.00 44.62 252 SER A C 1
ATOM 2101 O O . SER A 1 252 ? 10.727 -6.514 26.778 1.00 44.62 252 SER A O 1
ATOM 2103 N N . PHE A 1 253 ? 10.055 -5.717 24.806 1.00 46.41 253 PHE A N 1
ATOM 2104 C CA . PHE A 1 253 ? 10.108 -4.291 25.155 1.00 46.41 253 PHE A CA 1
ATOM 2105 C C . PHE A 1 253 ? 8.900 -3.761 25.952 1.00 46.41 253 PHE A C 1
ATOM 2107 O O . PHE A 1 253 ? 9.038 -2.720 26.597 1.00 46.41 253 PHE A O 1
ATOM 2114 N N . LEU A 1 254 ? 7.748 -4.447 25.958 1.00 44.72 254 LEU A N 1
ATOM 2115 C CA . LEU A 1 254 ? 6.641 -4.126 26.879 1.00 44.72 254 LEU A CA 1
ATOM 2116 C C . LEU A 1 254 ? 6.910 -4.653 28.304 1.00 44.72 254 LEU A C 1
ATOM 2118 O O . LEU A 1 254 ? 6.485 -4.041 29.281 1.00 44.72 254 LEU A O 1
ATOM 2122 N N . SER A 1 255 ? 7.728 -5.708 28.410 1.00 44.16 255 SER A N 1
ATOM 2123 C CA . SER A 1 255 ? 7.975 -6.528 29.608 1.00 44.16 255 SER A CA 1
ATOM 2124 C C . SER A 1 255 ? 8.439 -5.835 30.913 1.00 44.16 255 SER A C 1
ATOM 2126 O O . SER A 1 255 ? 8.444 -6.525 31.938 1.00 44.16 255 SER A O 1
ATOM 2128 N N . PRO A 1 256 ? 8.873 -4.555 30.962 1.00 41.72 256 PRO A N 1
ATOM 2129 C CA . PRO A 1 256 ? 9.145 -3.872 32.230 1.00 41.72 256 PRO A CA 1
ATOM 2130 C C . PRO A 1 256 ? 8.273 -2.625 32.467 1.00 41.72 256 PRO A C 1
ATOM 2132 O O . PRO A 1 256 ? 8.636 -1.769 33.280 1.00 41.72 256 PRO A O 1
ATOM 2135 N N . ILE A 1 257 ? 7.144 -2.475 31.770 1.00 46.66 257 ILE A N 1
ATOM 2136 C CA . ILE A 1 257 ? 6.112 -1.508 32.156 1.00 46.66 257 ILE A CA 1
ATOM 2137 C C . ILE A 1 257 ? 5.189 -2.205 33.169 1.00 46.66 257 ILE A C 1
ATOM 2139 O O . ILE A 1 257 ? 4.877 -3.380 33.040 1.00 46.66 257 ILE A O 1
ATOM 2143 N N . SER A 1 258 ? 4.779 -1.521 34.241 1.00 54.19 258 SER A N 1
ATOM 2144 C CA . SER A 1 258 ? 3.792 -2.111 35.157 1.00 54.19 258 SER A CA 1
ATOM 2145 C C . SER A 1 258 ? 2.443 -2.272 34.443 1.00 54.19 258 SER A C 1
ATOM 2147 O O . SER A 1 258 ? 2.118 -1.455 33.583 1.00 54.19 258 SER A O 1
ATOM 2149 N N . ARG A 1 259 ? 1.606 -3.236 34.861 1.00 62.38 259 ARG A N 1
ATOM 2150 C CA . ARG A 1 259 ? 0.250 -3.462 34.298 1.00 62.38 259 ARG A CA 1
ATOM 2151 C C . ARG A 1 259 ? -0.583 -2.180 34.103 1.00 62.38 259 ARG A C 1
ATOM 2153 O O . ARG A 1 259 ? -1.388 -2.078 33.182 1.00 62.38 259 ARG A O 1
ATOM 2160 N N . ASN A 1 260 ? -0.377 -1.172 34.956 1.00 65.69 260 ASN A N 1
ATOM 2161 C CA . ASN A 1 260 ? -1.025 0.137 34.831 1.00 65.69 260 ASN A CA 1
ATOM 2162 C C . ASN A 1 260 ? -0.475 0.979 33.665 1.00 65.69 260 ASN A C 1
ATOM 2164 O O . ASN A 1 260 ? -1.245 1.653 32.986 1.00 65.69 260 ASN A O 1
ATOM 2168 N N . GLY A 1 261 ? 0.838 0.967 33.429 1.00 72.12 261 GLY A N 1
ATOM 2169 C CA . GLY A 1 261 ? 1.461 1.697 32.324 1.00 72.12 261 GLY A CA 1
ATOM 2170 C C . GLY A 1 261 ? 1.171 1.074 30.955 1.00 72.12 261 GLY A C 1
ATOM 2171 O O . GLY A 1 261 ? 1.005 1.812 29.989 1.00 72.12 261 GLY A O 1
ATOM 2172 N N . GLU A 1 262 ? 1.025 -0.252 30.874 1.00 72.62 262 GLU A N 1
ATOM 2173 C CA . GLU A 1 262 ? 0.555 -0.948 29.664 1.00 72.62 262 GLU A CA 1
ATOM 2174 C C . GLU A 1 262 ? -0.868 -0.514 29.303 1.00 72.62 262 GLU A C 1
ATOM 2176 O O . GLU A 1 262 ? -1.129 -0.110 28.170 1.00 72.62 262 GLU A O 1
ATOM 2181 N N . ARG A 1 263 ? -1.776 -0.499 30.291 1.00 79.12 263 ARG A N 1
ATOM 2182 C CA . ARG A 1 263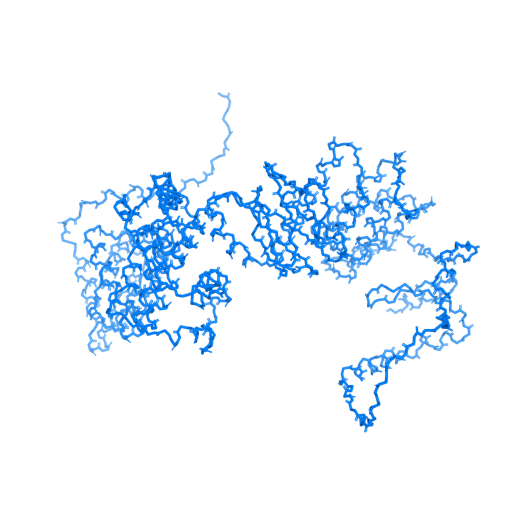 ? -3.155 -0.021 30.117 1.00 79.12 263 ARG A CA 1
ATOM 2183 C C . ARG A 1 263 ? -3.207 1.432 29.641 1.00 79.12 263 ARG A C 1
ATOM 2185 O O . ARG A 1 263 ? -3.961 1.741 28.722 1.00 79.12 263 ARG A O 1
ATOM 2192 N N . ILE A 1 264 ? -2.391 2.309 30.230 1.00 82.12 264 ILE A N 1
ATOM 2193 C CA . ILE A 1 264 ? -2.257 3.705 29.788 1.00 82.12 264 ILE A CA 1
ATOM 2194 C C . ILE A 1 264 ? -1.733 3.755 28.344 1.00 82.12 264 ILE A C 1
ATOM 2196 O O . ILE A 1 264 ? -2.299 4.467 27.520 1.00 82.12 264 ILE A O 1
ATOM 2200 N N . GLY A 1 265 ? -0.719 2.957 27.999 1.00 82.38 265 GLY A N 1
ATOM 2201 C CA . GLY A 1 265 ? -0.199 2.846 26.633 1.00 82.38 265 GLY A CA 1
ATOM 2202 C C . GLY A 1 265 ? -1.256 2.414 25.610 1.00 82.38 265 GLY A C 1
ATOM 2203 O O . GLY A 1 265 ? -1.339 3.011 24.539 1.00 82.38 265 GLY A O 1
ATOM 2204 N N . LEU A 1 266 ? -2.102 1.435 25.946 1.00 81.88 266 LEU A N 1
ATOM 2205 C CA . LEU A 1 266 ? -3.222 0.997 25.102 1.00 81.88 266 LEU A CA 1
ATOM 2206 C C . LEU A 1 266 ? -4.289 2.090 24.945 1.00 81.88 266 LEU A C 1
ATOM 2208 O O . LEU A 1 266 ? -4.750 2.336 23.833 1.00 81.88 266 LEU A O 1
ATOM 2212 N N . GLN A 1 267 ? -4.644 2.797 26.022 1.00 86.81 267 GLN A N 1
ATOM 2213 C CA . GLN A 1 267 ? -5.594 3.916 25.963 1.00 86.81 267 GLN A CA 1
ATOM 2214 C C . GLN A 1 267 ? -5.080 5.068 25.089 1.00 86.81 267 GLN A C 1
ATOM 2216 O O . GLN A 1 267 ? -5.837 5.614 24.290 1.00 86.81 267 GLN A O 1
ATOM 2221 N N . ILE A 1 268 ? -3.791 5.405 25.184 1.00 89.12 268 ILE A N 1
ATOM 2222 C CA . ILE A 1 268 ? -3.149 6.411 24.323 1.00 89.12 268 ILE A CA 1
ATOM 2223 C C . ILE A 1 268 ? -3.154 5.945 22.863 1.00 89.12 268 ILE A C 1
ATOM 2225 O O . ILE A 1 268 ? -3.436 6.742 21.971 1.00 89.12 268 ILE A O 1
ATOM 2229 N N . TRP A 1 269 ? -2.883 4.661 22.605 1.00 88.00 269 TRP A N 1
ATOM 2230 C CA . TRP A 1 269 ? -2.857 4.102 21.248 1.00 88.00 269 TRP A CA 1
ATOM 2231 C C . TRP A 1 269 ? -4.234 4.189 20.588 1.00 88.00 269 TRP A C 1
ATOM 2233 O O . TRP A 1 269 ? -4.357 4.675 19.465 1.00 88.00 269 TRP A O 1
ATOM 2243 N N . LEU A 1 270 ? -5.275 3.794 21.322 1.00 88.12 270 LEU A N 1
ATOM 2244 C CA . LEU A 1 270 ? -6.661 3.879 20.874 1.00 88.12 270 LEU A CA 1
ATOM 2245 C C . LEU A 1 270 ? -7.129 5.320 20.692 1.00 88.12 270 LEU A C 1
ATOM 2247 O O . LEU A 1 270 ? -7.826 5.600 19.722 1.00 88.12 270 LEU A O 1
ATOM 2251 N N . ALA A 1 271 ? -6.723 6.243 21.566 1.00 90.94 271 ALA A N 1
ATOM 2252 C CA . ALA A 1 271 ? -7.022 7.663 21.411 1.00 90.94 271 ALA A CA 1
ATOM 2253 C C . ALA A 1 271 ? -6.362 8.253 20.155 1.00 90.94 271 ALA A C 1
ATOM 2255 O O . ALA A 1 271 ? -7.017 8.982 19.414 1.00 90.94 271 ALA A O 1
ATOM 2256 N N . VAL A 1 272 ? -5.102 7.895 19.873 1.00 91.81 272 VAL A N 1
ATOM 2257 C CA . VAL A 1 272 ? -4.410 8.270 18.628 1.00 91.81 272 VAL A CA 1
ATOM 2258 C C . VAL A 1 272 ? -5.145 7.709 17.411 1.00 91.81 272 VAL A C 1
ATOM 2260 O O . VAL A 1 272 ? -5.467 8.484 16.518 1.00 91.81 272 VAL A O 1
ATOM 2263 N N . GLN A 1 273 ? -5.489 6.416 17.387 1.00 90.06 273 GLN A N 1
ATOM 2264 C CA . GLN A 1 273 ? -6.234 5.839 16.261 1.00 90.06 273 GLN A CA 1
ATOM 2265 C C . GLN A 1 273 ? -7.628 6.449 16.085 1.00 90.06 273 GLN A C 1
ATOM 2267 O O . GLN A 1 273 ? -8.018 6.750 14.966 1.00 90.06 273 GLN A O 1
ATOM 2272 N N . THR A 1 274 ? -8.369 6.666 17.174 1.00 90.19 274 THR A N 1
ATOM 2273 C CA . THR A 1 274 ? -9.710 7.273 17.127 1.00 90.19 274 THR A CA 1
ATOM 2274 C C . THR A 1 274 ? -9.642 8.691 16.558 1.00 90.19 274 THR A C 1
ATOM 2276 O O . THR A 1 274 ? -10.523 9.091 15.806 1.00 90.19 274 THR A O 1
ATOM 2279 N N . LEU A 1 275 ? -8.593 9.455 16.888 1.00 93.19 275 LEU A N 1
ATOM 2280 C CA . LEU A 1 275 ? -8.380 10.796 16.340 1.00 93.19 275 LEU A CA 1
ATOM 2281 C C . LEU A 1 275 ? -7.856 10.776 14.901 1.00 93.19 275 LEU A C 1
ATOM 2283 O O . LEU A 1 275 ? -8.224 11.649 14.129 1.00 93.19 275 LEU A O 1
ATOM 2287 N N . GLU A 1 276 ? -7.034 9.798 14.522 1.00 92.69 276 GLU A N 1
ATOM 2288 C CA . GLU A 1 276 ? -6.656 9.577 13.122 1.00 92.69 276 GLU A CA 1
ATOM 2289 C C . GLU A 1 276 ? -7.890 9.241 12.263 1.00 92.69 276 GLU A C 1
ATOM 2291 O O . GLU A 1 276 ? -8.079 9.845 11.213 1.00 92.69 276 GLU A O 1
ATOM 2296 N N . ASP A 1 277 ? -8.775 8.356 12.727 1.00 90.25 277 ASP A N 1
ATOM 2297 C CA . ASP A 1 277 ? -10.015 8.009 12.020 1.00 90.25 277 ASP A CA 1
ATOM 2298 C C . ASP A 1 277 ? -10.975 9.213 11.955 1.00 90.25 277 ASP A C 1
ATOM 2300 O O . ASP A 1 277 ? -11.550 9.499 10.906 1.00 90.25 277 ASP A O 1
ATOM 2304 N N . ALA A 1 278 ? -11.081 9.988 13.042 1.00 90.19 278 ALA A N 1
ATOM 2305 C CA . ALA A 1 278 ? -11.838 11.242 13.087 1.00 90.19 278 ALA A CA 1
ATOM 2306 C C . ALA A 1 278 ? -11.300 12.317 12.126 1.00 90.19 278 ALA A C 1
ATOM 2308 O O . ALA A 1 278 ? -12.062 13.156 11.655 1.00 90.19 278 ALA A O 1
ATOM 2309 N N . LEU A 1 279 ? -9.995 12.305 11.845 1.00 91.38 279 LEU A N 1
ATOM 2310 C CA . LEU A 1 279 ? -9.343 13.196 10.883 1.00 91.38 279 LEU A CA 1
ATOM 2311 C C . LEU A 1 279 ? -9.500 12.731 9.424 1.00 91.38 279 LEU A C 1
ATOM 2313 O O . LEU A 1 279 ? -9.315 13.547 8.523 1.00 91.38 279 LEU A O 1
ATOM 2317 N N . ILE A 1 280 ? -9.831 11.456 9.194 1.00 90.44 280 ILE A N 1
ATOM 2318 C CA . ILE A 1 280 ? -10.157 10.888 7.873 1.00 90.44 280 ILE A CA 1
ATOM 2319 C C . ILE A 1 280 ? -11.651 11.040 7.560 1.00 90.44 280 ILE A C 1
ATOM 2321 O O . ILE A 1 280 ? -12.012 11.273 6.410 1.00 90.44 280 ILE A O 1
ATOM 2325 N N . SER A 1 281 ? -12.517 10.940 8.572 1.00 87.50 281 SER A N 1
ATOM 2326 C CA . SER A 1 281 ? -13.961 11.137 8.429 1.00 87.50 281 SER A CA 1
ATOM 2327 C C . SER A 1 281 ? -14.295 12.556 7.952 1.00 87.50 281 SER A C 1
ATOM 2329 O O . SER A 1 281 ? -13.922 13.542 8.593 1.00 87.50 281 SER A 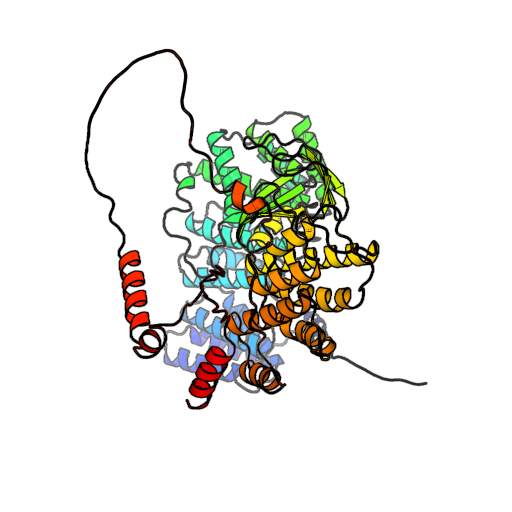O 1
ATOM 2331 N N . GLU A 1 282 ? -15.060 12.666 6.861 1.00 86.12 282 GLU A N 1
ATOM 2332 C CA . GLU A 1 282 ? -15.519 13.956 6.324 1.00 86.12 282 GLU A CA 1
ATOM 2333 C C . GLU A 1 282 ? -16.290 14.772 7.378 1.00 86.12 282 GLU A C 1
ATOM 2335 O O . GLU A 1 282 ? -16.064 15.972 7.511 1.00 86.12 282 GLU A O 1
ATOM 2340 N N . GLU A 1 283 ? -17.126 14.107 8.185 1.00 87.81 283 GLU A N 1
ATOM 2341 C CA . GLU A 1 283 ? -17.952 14.715 9.240 1.00 87.81 283 GLU A CA 1
ATOM 2342 C C . GLU A 1 283 ? -17.118 15.345 10.371 1.00 87.81 283 GLU A C 1
ATOM 2344 O O . GLU A 1 283 ? -17.463 16.410 10.889 1.00 87.81 283 GLU A O 1
ATOM 2349 N N . PHE A 1 284 ? -16.012 14.703 10.764 1.00 90.44 284 PHE A N 1
ATOM 2350 C CA . PHE A 1 284 ? -15.261 15.059 11.975 1.00 90.44 284 PHE A CA 1
ATOM 2351 C C . PHE A 1 284 ? -13.899 15.715 11.722 1.00 90.44 284 PHE A C 1
ATOM 2353 O O . PHE A 1 284 ? -13.308 16.245 12.671 1.00 90.44 284 PHE A O 1
ATOM 2360 N N . SER A 1 285 ? -13.405 15.732 10.482 1.00 91.38 285 SER A N 1
ATOM 2361 C CA . SER A 1 285 ? -12.049 16.190 10.147 1.00 91.38 285 SER A CA 1
ATOM 2362 C C . SER A 1 285 ? -11.766 17.641 10.566 1.00 91.38 285 SER A C 1
ATOM 2364 O O . SER A 1 285 ? -10.827 17.888 11.331 1.00 91.38 285 SER A O 1
ATOM 2366 N N . GLU A 1 286 ? -12.599 18.601 10.147 1.00 92.62 286 GLU A N 1
ATOM 2367 C CA . GLU A 1 286 ? -12.441 20.025 10.488 1.00 92.62 286 GLU A CA 1
ATOM 2368 C C . GLU A 1 286 ? -12.541 20.273 11.999 1.00 92.62 286 GLU A C 1
ATOM 2370 O O . GLU A 1 286 ? -11.707 20.974 12.582 1.00 92.62 286 GLU A O 1
ATOM 2375 N N . LEU A 1 287 ? -13.543 19.669 12.647 1.00 94.44 287 LEU A N 1
ATOM 2376 C CA . LEU A 1 287 ? -13.782 19.777 14.087 1.00 94.44 287 LEU A CA 1
ATOM 2377 C C . LEU A 1 287 ? -12.589 19.241 14.888 1.00 94.44 287 LEU A C 1
ATOM 2379 O O . LEU A 1 287 ? -12.118 19.895 15.823 1.00 94.44 287 LEU A O 1
ATOM 2383 N N . THR A 1 288 ? -12.073 18.075 14.497 1.00 93.94 288 THR A N 1
ATOM 2384 C CA . THR A 1 288 ? -10.934 17.425 15.150 1.00 93.94 288 THR A CA 1
ATOM 2385 C C . THR A 1 288 ? -9.663 18.245 14.959 1.00 93.94 288 THR A C 1
ATOM 2387 O O . THR A 1 288 ? -8.989 18.558 15.941 1.00 93.94 288 THR A O 1
ATOM 2390 N N . LEU A 1 289 ? -9.358 18.675 13.730 1.00 94.31 289 LEU A N 1
ATOM 2391 C CA . LEU A 1 289 ? -8.174 19.486 13.438 1.00 94.31 289 LEU A CA 1
ATOM 2392 C C . LEU A 1 289 ? -8.196 20.822 14.193 1.00 94.31 289 LEU A C 1
ATOM 2394 O O . LEU A 1 289 ? -7.204 21.184 14.832 1.00 94.31 289 LEU A O 1
ATOM 2398 N N . LYS A 1 290 ? -9.339 21.517 14.192 1.00 95.44 290 LYS A N 1
ATOM 2399 C CA . LYS A 1 290 ? -9.543 22.735 14.982 1.00 95.44 290 LYS A CA 1
ATOM 2400 C C . LYS A 1 290 ? -9.318 22.468 16.469 1.00 95.44 290 LYS A C 1
ATOM 2402 O O . LYS A 1 290 ? -8.613 23.234 17.124 1.00 95.44 290 LYS A O 1
ATOM 2407 N N . LYS A 1 291 ? -9.854 21.366 17.007 1.00 95.94 291 LYS A N 1
ATOM 2408 C CA . LYS A 1 291 ? -9.713 21.048 18.432 1.00 95.94 291 LYS A CA 1
ATOM 2409 C C . LYS A 1 291 ? -8.273 20.743 18.838 1.00 95.94 291 LYS A C 1
ATOM 2411 O O . LYS A 1 291 ? -7.839 21.163 19.915 1.00 95.94 291 LYS A O 1
ATOM 2416 N N . LEU A 1 292 ? -7.526 20.047 17.980 1.00 95.31 292 LEU A N 1
ATOM 2417 C CA . LEU A 1 292 ? -6.096 19.800 18.162 1.00 95.31 292 LEU A CA 1
ATOM 2418 C C . LEU A 1 292 ? -5.313 21.123 18.208 1.00 95.31 292 LEU A C 1
ATOM 2420 O O . LEU A 1 292 ? -4.518 21.324 19.126 1.00 95.31 292 LEU A O 1
ATOM 2424 N N . GLN A 1 293 ? -5.585 22.041 17.274 1.00 95.69 293 GLN A N 1
ATOM 2425 C CA . GLN A 1 293 ? -4.941 23.359 17.203 1.00 95.69 293 GLN A CA 1
ATOM 2426 C C . GLN A 1 293 ? -5.267 24.238 18.420 1.00 95.69 293 GLN A C 1
ATOM 2428 O O . GLN A 1 293 ? -4.345 24.678 19.101 1.00 95.69 293 GLN A O 1
ATOM 2433 N N . GLU A 1 294 ? -6.548 24.401 18.782 1.00 95.62 294 GLU A N 1
ATOM 2434 C CA . GLU A 1 294 ? -6.967 25.136 19.992 1.00 95.62 294 GLU A CA 1
ATOM 2435 C C . GLU A 1 294 ? -6.268 24.616 21.257 1.00 95.62 294 GLU A C 1
ATOM 2437 O O . GLU A 1 294 ? -5.862 25.385 22.134 1.00 95.62 294 GLU A O 1
ATOM 2442 N N . THR A 1 295 ? -6.127 23.292 21.357 1.00 95.50 295 THR A N 1
ATOM 2443 C CA . THR A 1 295 ? -5.485 22.649 22.503 1.00 95.50 295 THR A CA 1
ATOM 2444 C C . THR A 1 295 ? -3.991 22.978 22.521 1.00 95.50 295 THR A C 1
ATOM 2446 O O . THR A 1 295 ? -3.506 23.447 23.553 1.00 95.50 295 THR A O 1
ATOM 2449 N N . LEU A 1 296 ? -3.284 22.825 21.391 1.00 94.75 296 LEU A N 1
ATOM 2450 C CA . LEU A 1 296 ? -1.868 23.197 21.218 1.00 94.75 296 LEU A CA 1
ATOM 2451 C C . LEU A 1 296 ? -1.607 24.675 21.547 1.00 94.75 296 LEU A C 1
ATOM 2453 O O . LEU A 1 296 ? -0.724 24.976 22.357 1.00 94.75 296 LEU A O 1
ATOM 2457 N N . ASP A 1 297 ? -2.423 25.584 21.015 1.00 95.31 297 ASP A N 1
ATOM 2458 C CA . ASP A 1 297 ? -2.296 27.029 21.231 1.00 95.31 297 ASP A CA 1
ATOM 2459 C C . ASP A 1 297 ? -2.549 27.436 22.688 1.00 95.31 297 ASP A C 1
ATOM 2461 O O . ASP A 1 297 ? -1.906 28.356 23.202 1.00 95.31 297 ASP A O 1
ATOM 2465 N N . SER A 1 298 ? -3.426 26.717 23.402 1.00 94.50 298 SER A N 1
ATOM 2466 C CA . SER A 1 298 ? -3.689 26.972 24.825 1.00 94.50 298 SER A CA 1
ATOM 2467 C C . SER A 1 298 ? -2.472 26.737 25.730 1.00 94.50 298 SER A C 1
ATOM 2469 O O . SER A 1 298 ? -2.437 27.256 26.849 1.00 94.50 298 SER A O 1
ATOM 2471 N N . ARG A 1 299 ? -1.503 25.919 25.279 1.00 87.75 299 ARG A N 1
ATOM 2472 C CA . ARG A 1 299 ? -0.322 25.442 26.029 1.00 87.75 299 ARG A CA 1
ATOM 2473 C C . ARG A 1 299 ? -0.628 24.782 27.386 1.00 87.75 299 ARG A C 1
ATOM 2475 O O . ARG A 1 299 ? 0.278 24.588 28.195 1.00 87.75 299 ARG A O 1
ATOM 2482 N N . LYS A 1 300 ? -1.883 24.399 27.650 1.00 92.31 300 LYS A N 1
ATOM 2483 C CA . LYS A 1 300 ? -2.319 23.716 28.882 1.00 92.31 300 LYS A CA 1
ATOM 2484 C C . LYS A 1 300 ? -2.208 22.199 28.737 1.00 92.31 300 LYS A C 1
ATOM 2486 O O . LYS A 1 300 ? -3.210 21.491 28.748 1.00 92.31 300 LYS A O 1
ATOM 2491 N N . MET A 1 301 ? -0.985 21.704 28.580 1.00 95.06 301 MET A N 1
ATOM 2492 C CA . MET A 1 301 ? -0.719 20.276 28.407 1.00 95.06 301 MET A CA 1
ATOM 2493 C C . MET A 1 301 ? 0.647 19.861 28.940 1.00 95.06 301 MET A C 1
ATOM 2495 O O . MET A 1 301 ? 1.519 20.684 29.214 1.00 95.06 301 MET A O 1
ATOM 2499 N N . THR A 1 302 ? 0.815 18.553 29.059 1.00 94.38 302 THR A N 1
ATOM 2500 C CA . THR A 1 302 ? 2.100 17.900 29.314 1.00 94.38 302 THR A CA 1
ATOM 2501 C C . THR A 1 302 ? 3.024 17.987 28.085 1.00 94.38 302 THR A C 1
ATOM 2503 O O . THR A 1 302 ? 2.526 18.082 26.960 1.00 94.38 302 THR A O 1
ATOM 2506 N N . PRO A 1 303 ? 4.362 17.901 28.243 1.00 91.62 303 PRO A N 1
ATOM 2507 C CA . PRO A 1 303 ? 5.286 17.848 27.103 1.00 91.62 303 PRO A CA 1
ATOM 2508 C C . PRO A 1 303 ? 4.990 16.677 26.154 1.00 91.62 303 PRO A C 1
ATOM 2510 O O . PRO A 1 303 ? 4.996 16.833 24.937 1.00 91.62 303 PRO A O 1
ATOM 2513 N N . SER A 1 304 ? 4.657 15.515 26.713 1.00 89.75 304 SER A N 1
ATOM 2514 C CA . SER A 1 304 ? 4.380 14.298 25.949 1.00 89.75 304 SER A CA 1
ATOM 2515 C C . SER A 1 304 ? 3.031 14.358 25.230 1.00 89.75 304 SER A C 1
ATOM 2517 O O . SER A 1 304 ? 2.943 13.961 24.068 1.00 89.75 304 SER A O 1
ATOM 2519 N N . GLY A 1 305 ? 2.013 14.967 25.848 1.00 92.00 305 GLY A N 1
ATOM 2520 C CA . GLY A 1 305 ? 0.784 15.352 25.158 1.00 92.00 305 GLY A CA 1
ATOM 2521 C C . GLY A 1 305 ? 1.034 16.333 24.010 1.00 92.00 305 GLY A C 1
ATOM 2522 O O . GLY A 1 305 ? 0.500 16.138 22.921 1.00 92.00 305 GLY A O 1
ATOM 2523 N N . ALA A 1 306 ? 1.911 17.327 24.192 1.00 92.56 306 ALA A N 1
ATOM 2524 C CA . ALA A 1 306 ? 2.279 18.259 23.123 1.00 92.56 306 ALA A CA 1
ATOM 2525 C C . ALA A 1 306 ? 2.920 17.553 21.923 1.00 92.56 306 ALA A C 1
ATOM 2527 O O . ALA A 1 306 ? 2.565 17.857 20.785 1.00 92.56 306 ALA A O 1
ATOM 2528 N N . ILE A 1 307 ? 3.805 16.580 22.159 1.00 88.94 307 ILE A N 1
ATOM 2529 C CA . ILE A 1 307 ? 4.419 15.760 21.103 1.00 88.94 307 ILE A CA 1
ATOM 2530 C C . ILE A 1 307 ? 3.351 14.939 20.359 1.00 88.94 307 ILE A C 1
ATOM 2532 O O . ILE A 1 307 ? 3.307 14.970 19.129 1.00 88.94 307 ILE A O 1
ATOM 2536 N N . LEU A 1 308 ? 2.457 14.251 21.079 1.00 90.50 308 LEU A N 1
ATOM 2537 C CA . LEU A 1 308 ? 1.410 13.408 20.484 1.00 90.50 308 LEU A CA 1
ATOM 2538 C C . LEU A 1 308 ? 0.389 14.219 19.668 1.00 90.50 308 LEU A C 1
ATOM 2540 O O . LEU A 1 308 ? 0.081 13.859 18.532 1.00 90.50 308 LEU A O 1
ATOM 2544 N N . LEU A 1 309 ? -0.095 15.344 20.201 1.00 93.69 309 LEU A N 1
ATOM 2545 C CA . LEU A 1 309 ? -1.029 16.226 19.491 1.00 93.69 309 LEU A CA 1
ATOM 2546 C C . LEU A 1 309 ? -0.358 16.910 18.288 1.00 93.69 309 LEU A C 1
ATOM 2548 O O . LEU A 1 309 ? -0.960 17.006 17.218 1.00 93.69 309 LEU A O 1
ATOM 2552 N N . SER A 1 310 ? 0.911 17.316 18.421 1.00 90.81 310 SER A N 1
ATOM 2553 C CA . SER A 1 310 ? 1.686 17.862 17.297 1.00 90.81 310 SER A CA 1
ATOM 2554 C C . SER A 1 310 ? 1.912 16.823 16.198 1.00 90.81 310 SER A C 1
ATOM 2556 O O . SER A 1 310 ? 1.901 17.193 15.028 1.00 90.81 310 SER A O 1
ATOM 2558 N N . ARG A 1 311 ? 2.065 15.532 16.539 1.00 88.75 311 ARG A N 1
ATOM 2559 C CA . ARG A 1 311 ? 2.153 14.427 15.565 1.00 88.75 311 ARG A CA 1
ATOM 2560 C C . ARG A 1 311 ? 0.855 14.272 14.767 1.00 88.75 311 ARG A C 1
ATOM 2562 O O . ARG A 1 311 ? 0.921 14.149 13.550 1.00 88.75 311 ARG A O 1
ATOM 2569 N N . LEU A 1 312 ? -0.313 14.349 15.406 1.00 91.56 312 LEU A N 1
ATOM 2570 C CA . LEU A 1 312 ? -1.600 14.301 14.693 1.00 91.56 312 LEU A CA 1
ATOM 2571 C C . LEU A 1 312 ? -1.754 15.486 13.721 1.00 91.56 312 LEU A C 1
ATOM 2573 O O . LEU A 1 312 ? -2.056 15.289 12.547 1.00 91.56 312 LEU A O 1
ATOM 2577 N N . VAL A 1 313 ? -1.441 16.711 14.161 1.00 91.31 313 VAL A N 1
ATOM 2578 C CA . VAL A 1 313 ? -1.457 17.899 13.281 1.00 91.31 313 VAL A CA 1
ATOM 2579 C C . VAL A 1 313 ? -0.378 17.828 12.187 1.00 91.31 313 VAL A C 1
ATOM 2581 O O . VAL A 1 313 ? -0.594 18.309 11.076 1.00 91.31 313 VAL A O 1
ATOM 2584 N N . PHE A 1 314 ? 0.775 17.208 12.461 1.00 85.88 314 PHE A N 1
ATOM 2585 C CA . PHE A 1 314 ? 1.826 16.945 11.473 1.00 85.88 314 PHE A CA 1
ATOM 2586 C C . PHE A 1 314 ? 1.319 16.037 10.348 1.00 85.88 314 PHE A C 1
ATOM 2588 O O . PHE A 1 314 ? 1.574 16.343 9.184 1.00 85.88 314 PHE A O 1
ATOM 2595 N N . LEU A 1 315 ? 0.589 14.962 10.674 1.00 85.81 315 LEU A N 1
ATOM 2596 C CA . LEU A 1 315 ? 0.079 14.007 9.684 1.00 85.81 315 LEU A CA 1
ATOM 2597 C C . LEU A 1 315 ? -1.002 14.611 8.768 1.00 85.81 315 LEU A C 1
ATOM 2599 O O . LEU A 1 315 ? -1.188 14.123 7.656 1.00 85.81 315 LEU A O 1
ATOM 2603 N N . MET A 1 316 ? -1.655 15.707 9.171 1.00 89.19 316 MET A N 1
ATOM 2604 C CA . MET A 1 316 ? -2.594 16.449 8.313 1.00 89.19 316 MET A CA 1
ATOM 2605 C C . MET A 1 316 ? -1.916 17.375 7.296 1.00 89.19 316 MET A C 1
ATOM 2607 O O . MET A 1 316 ? -2.562 17.818 6.351 1.00 89.19 316 MET A O 1
ATOM 2611 N N . LYS A 1 317 ? -0.621 17.682 7.446 1.00 86.75 317 LYS A N 1
ATOM 2612 C CA . LYS A 1 317 ? 0.109 18.497 6.461 1.00 86.75 317 LYS A CA 1
ATOM 2613 C C . LYS A 1 317 ? 0.541 17.636 5.269 1.00 86.75 317 LYS A C 1
ATOM 2615 O O . LYS A 1 317 ? 0.973 16.504 5.506 1.00 86.75 317 LYS A O 1
ATOM 2620 N N . PRO A 1 318 ? 0.493 18.139 4.020 1.00 85.19 318 PRO A N 1
ATOM 2621 C CA . PRO A 1 318 ? 1.045 17.429 2.870 1.00 85.19 318 PRO A CA 1
ATOM 2622 C C . PRO A 1 318 ? 2.502 17.033 3.117 1.00 85.19 318 PRO A C 1
ATOM 2624 O O . PRO A 1 318 ? 3.313 17.843 3.582 1.00 85.19 318 PRO A O 1
ATOM 2627 N N . CYS A 1 319 ? 2.831 15.780 2.827 1.00 89.38 319 CYS A N 1
ATOM 2628 C CA . CYS A 1 319 ? 4.182 15.269 2.955 1.00 89.38 319 CYS A CA 1
ATOM 2629 C C . CYS A 1 319 ? 4.599 14.494 1.704 1.00 89.38 319 CYS A C 1
ATOM 2631 O O . CYS A 1 319 ? 3.805 14.184 0.815 1.00 89.38 319 CYS A O 1
ATOM 2633 N N . LEU A 1 320 ? 5.894 14.237 1.632 1.00 92.06 320 LEU A N 1
ATOM 2634 C CA . LEU A 1 320 ? 6.542 13.501 0.568 1.00 92.06 320 LEU A CA 1
ATOM 2635 C C . LEU A 1 320 ? 7.187 12.269 1.188 1.00 92.06 320 LEU A C 1
ATOM 2637 O O . LEU A 1 320 ? 7.918 12.407 2.169 1.00 92.06 320 LEU A O 1
ATOM 2641 N N . SER A 1 321 ? 6.978 11.081 0.627 1.00 92.31 321 SER A N 1
ATOM 2642 C CA . SER A 1 321 ? 7.891 9.976 0.913 1.00 92.31 321 SER A CA 1
ATOM 2643 C C . SER A 1 321 ? 9.052 10.021 -0.068 1.00 92.31 321 SER A C 1
ATOM 2645 O O . SER A 1 321 ? 8.851 9.926 -1.276 1.00 92.31 321 SER A O 1
ATOM 2647 N N . ALA A 1 322 ? 10.264 10.180 0.452 1.00 92.38 322 ALA A N 1
ATOM 2648 C CA . ALA A 1 322 ? 11.498 9.977 -0.286 1.00 92.38 322 ALA A CA 1
ATOM 2649 C C . ALA A 1 322 ? 11.965 8.535 -0.054 1.00 92.38 322 ALA A C 1
ATOM 2651 O O . ALA A 1 322 ? 12.525 8.213 0.997 1.00 92.38 322 ALA A O 1
ATOM 2652 N N . GLU A 1 323 ? 11.700 7.661 -1.019 1.00 94.19 323 GLU A N 1
ATOM 2653 C CA . GLU A 1 323 ? 12.230 6.300 -1.054 1.00 94.19 323 GLU A CA 1
ATOM 2654 C C . GLU A 1 323 ? 13.652 6.322 -1.623 1.00 94.19 323 GLU A C 1
ATOM 2656 O O . GLU A 1 323 ? 13.880 6.933 -2.664 1.00 94.19 323 GLU A O 1
ATOM 2661 N N . TYR A 1 324 ? 14.601 5.636 -0.987 1.00 93.81 324 TYR A N 1
ATOM 2662 C CA . TYR A 1 324 ? 15.959 5.449 -1.498 1.00 93.81 324 TYR A CA 1
ATOM 2663 C C . TYR A 1 324 ? 16.137 4.007 -1.984 1.00 93.81 324 TYR A C 1
ATOM 2665 O O . TYR A 1 324 ? 16.013 3.054 -1.205 1.00 93.81 324 TYR A O 1
ATOM 2673 N N . TRP A 1 325 ? 16.438 3.860 -3.272 1.00 96.31 325 TRP A N 1
ATOM 2674 C CA . TRP A 1 325 ? 16.607 2.589 -3.969 1.00 96.31 325 TRP A CA 1
ATOM 2675 C C . TRP A 1 325 ? 18.055 2.405 -4.405 1.00 96.31 325 TRP A C 1
ATOM 2677 O O . TRP A 1 325 ? 18.676 3.328 -4.926 1.00 96.31 325 TRP A O 1
ATOM 2687 N N . GLU A 1 326 ? 18.593 1.201 -4.224 1.00 95.38 326 GLU A N 1
ATOM 2688 C CA . GLU A 1 326 ? 19.965 0.862 -4.605 1.00 95.38 326 GLU A CA 1
ATOM 2689 C C . GLU A 1 326 ? 20.049 -0.629 -4.966 1.00 95.38 326 GLU A C 1
ATOM 2691 O O . GLU A 1 326 ? 19.592 -1.480 -4.202 1.00 95.38 326 GLU A O 1
ATOM 2696 N N . HIS A 1 327 ? 20.626 -0.957 -6.127 1.00 92.00 327 HIS A N 1
ATOM 2697 C CA . HIS A 1 327 ? 20.690 -2.334 -6.656 1.00 92.00 327 HIS A CA 1
ATOM 2698 C C . HIS A 1 327 ? 19.320 -3.054 -6.672 1.00 92.00 327 HIS A C 1
ATOM 2700 O O . HIS A 1 327 ? 19.191 -4.158 -6.148 1.00 92.00 327 HIS A O 1
ATOM 2706 N N . SER A 1 328 ? 18.288 -2.432 -7.259 1.00 88.38 328 SER A N 1
ATOM 2707 C CA . SER A 1 328 ? 16.893 -2.931 -7.347 1.00 88.38 328 SER A CA 1
ATOM 2708 C C . SER A 1 328 ? 16.119 -3.104 -6.025 1.00 88.38 328 SER A C 1
ATOM 2710 O O . SER A 1 328 ? 14.960 -3.512 -6.041 1.00 88.38 328 SER A O 1
ATOM 2712 N N . GLU A 1 329 ? 16.702 -2.733 -4.882 1.00 92.06 329 GLU A N 1
ATOM 2713 C CA . GLU A 1 329 ? 16.058 -2.841 -3.568 1.00 92.06 329 GLU A CA 1
ATOM 2714 C C . GLU A 1 329 ? 15.818 -1.465 -2.933 1.00 92.06 329 GLU A C 1
ATOM 2716 O O . GLU A 1 329 ? 16.726 -0.633 -2.867 1.00 92.06 329 GLU A O 1
ATOM 2721 N N . MET A 1 330 ? 14.619 -1.246 -2.383 1.00 92.50 330 MET A N 1
ATOM 2722 C CA . MET A 1 330 ? 14.339 -0.101 -1.512 1.00 92.50 330 MET A CA 1
ATOM 2723 C C . MET A 1 330 ? 15.074 -0.297 -0.180 1.00 92.50 330 MET A C 1
ATOM 2725 O O . MET A 1 330 ? 14.742 -1.198 0.590 1.00 92.50 330 MET A O 1
ATOM 2729 N N . LYS A 1 331 ? 16.065 0.548 0.111 1.00 91.25 331 LYS A N 1
ATOM 2730 C CA . LYS A 1 331 ? 16.873 0.457 1.339 1.00 91.25 331 LYS A CA 1
ATOM 2731 C C . LYS A 1 331 ? 16.249 1.227 2.499 1.00 91.25 331 LYS A C 1
ATOM 2733 O O . LYS A 1 331 ? 16.274 0.754 3.633 1.00 91.25 331 LYS A O 1
ATOM 2738 N N . THR A 1 332 ? 15.694 2.407 2.230 1.00 88.62 332 THR A N 1
ATOM 2739 C CA . THR A 1 332 ? 15.027 3.261 3.225 1.00 88.62 332 THR A CA 1
ATOM 2740 C C . THR A 1 332 ? 13.890 4.060 2.588 1.00 88.62 332 THR A C 1
ATOM 2742 O O . THR A 1 332 ? 13.844 4.240 1.374 1.00 88.62 332 THR A O 1
ATOM 2745 N N . ALA A 1 333 ? 12.976 4.560 3.418 1.00 88.56 333 ALA A N 1
ATOM 2746 C CA . ALA A 1 333 ? 11.994 5.570 3.038 1.00 88.56 333 ALA A CA 1
ATOM 2747 C C . ALA A 1 333 ? 11.872 6.605 4.165 1.00 88.56 333 ALA A C 1
ATOM 2749 O O . ALA A 1 333 ? 11.869 6.238 5.346 1.00 88.56 333 ALA A O 1
ATOM 2750 N N . GLN A 1 334 ? 11.784 7.886 3.809 1.00 86.25 334 GLN A N 1
ATOM 2751 C CA . GLN A 1 334 ? 11.691 8.996 4.756 1.00 86.25 334 GLN A CA 1
ATOM 2752 C C . GLN A 1 334 ? 10.503 9.901 4.427 1.00 86.25 334 GLN A C 1
ATOM 2754 O O . GLN A 1 334 ? 10.344 10.328 3.290 1.00 86.25 334 GLN A O 1
ATOM 2759 N N . PHE A 1 335 ? 9.694 10.229 5.436 1.00 85.44 335 PHE A N 1
ATOM 2760 C CA . PHE A 1 335 ? 8.591 11.180 5.303 1.00 85.44 335 PHE A CA 1
ATOM 2761 C C . PHE A 1 335 ? 9.096 12.606 5.546 1.00 85.44 335 PHE A C 1
ATOM 2763 O O . PHE A 1 335 ? 9.537 12.939 6.648 1.00 85.44 335 PHE A O 1
ATOM 2770 N N . LEU A 1 336 ? 9.021 13.443 4.516 1.00 86.62 336 LEU A N 1
ATOM 2771 C CA . LEU A 1 336 ? 9.493 14.824 4.496 1.00 86.62 336 LEU A CA 1
ATOM 2772 C C . LEU A 1 336 ? 8.300 15.779 4.433 1.00 86.62 336 LEU A C 1
ATOM 2774 O O . LEU A 1 336 ? 7.367 15.563 3.664 1.00 86.62 336 LEU A O 1
ATOM 2778 N N . GLN A 1 337 ? 8.316 16.849 5.225 1.00 86.31 337 GLN A N 1
ATOM 2779 C CA . GLN A 1 337 ? 7.309 17.906 5.114 1.00 86.31 337 GLN A CA 1
ATOM 2780 C C . GLN A 1 337 ? 7.675 18.893 4.013 1.00 86.31 337 GLN A C 1
ATOM 2782 O O . GLN A 1 337 ? 8.807 19.369 3.946 1.00 86.31 337 GLN A O 1
ATOM 2787 N N . VAL A 1 338 ? 6.685 19.249 3.199 1.00 88.12 338 VAL A N 1
ATOM 2788 C CA . VAL A 1 338 ? 6.815 20.325 2.215 1.00 88.12 338 VAL A CA 1
ATOM 2789 C C . VAL A 1 338 ? 6.631 21.670 2.929 1.00 88.12 338 VAL A C 1
ATOM 2791 O O . VAL A 1 338 ? 5.723 21.829 3.746 1.00 88.12 338 VAL A O 1
ATOM 2794 N N . GLY A 1 339 ? 7.513 22.633 2.659 1.00 87.00 339 GLY A N 1
ATOM 2795 C CA . GLY A 1 339 ? 7.476 23.982 3.236 1.00 87.00 339 GLY A CA 1
ATOM 2796 C C . GLY A 1 339 ? 7.991 24.097 4.679 1.00 87.00 339 GLY A C 1
ATOM 2797 O O . GLY A 1 339 ? 7.941 25.183 5.254 1.00 87.00 339 GLY A O 1
ATOM 2798 N N . VAL A 1 340 ? 8.509 23.015 5.276 1.00 84.31 340 VAL A N 1
ATOM 2799 C CA . VAL A 1 340 ? 9.133 23.031 6.612 1.00 84.31 340 VAL A CA 1
ATOM 2800 C C . VAL A 1 340 ? 10.583 22.536 6.524 1.00 84.31 340 VAL A C 1
ATOM 2802 O O . VAL A 1 340 ? 10.792 21.367 6.199 1.00 84.31 340 VAL A O 1
ATOM 2805 N N . PRO A 1 341 ? 11.595 23.367 6.847 1.00 80.75 341 PRO A N 1
ATOM 2806 C CA . PRO A 1 341 ? 12.982 22.919 6.932 1.00 80.75 341 PRO A CA 1
ATOM 2807 C C . PRO A 1 341 ? 13.143 21.827 7.994 1.00 80.75 341 PRO A C 1
ATOM 2809 O O . PRO A 1 341 ? 12.862 22.042 9.175 1.00 80.75 341 PRO A O 1
ATOM 2812 N N . GLN A 1 342 ? 13.592 20.643 7.578 1.00 72.31 342 GLN A N 1
ATOM 2813 C CA . GLN A 1 342 ? 13.798 19.508 8.474 1.00 72.31 342 GLN A CA 1
ATOM 2814 C C . GLN A 1 342 ? 15.282 19.334 8.796 1.00 72.31 342 GLN A C 1
ATOM 2816 O O . GLN A 1 342 ? 16.053 18.834 7.978 1.00 72.31 342 GLN A O 1
ATOM 2821 N N . ASN A 1 343 ? 15.665 19.664 10.029 1.00 65.19 343 ASN A N 1
ATOM 2822 C CA . ASN A 1 343 ? 16.989 19.363 10.573 1.00 65.19 343 ASN A CA 1
ATOM 2823 C C . ASN A 1 343 ? 17.049 17.912 11.076 1.00 65.19 343 ASN A C 1
ATOM 2825 O O . ASN A 1 343 ? 17.176 17.667 12.277 1.00 65.19 343 ASN A O 1
ATOM 2829 N N . SER A 1 344 ? 16.955 16.931 10.172 1.00 56.47 344 SER A N 1
ATOM 2830 C CA . SER A 1 344 ? 17.390 15.576 10.522 1.00 56.47 344 SER A CA 1
ATOM 2831 C C . SER A 1 344 ? 18.920 15.571 10.636 1.00 56.47 344 SER A C 1
ATOM 2833 O O . SER A 1 344 ? 19.615 16.132 9.788 1.00 56.47 344 SER A O 1
ATOM 2835 N N . GLY A 1 345 ? 19.468 14.960 11.692 1.00 54.31 345 GLY A N 1
ATOM 2836 C CA . GLY A 1 345 ? 20.904 15.035 12.013 1.00 54.31 345 GLY A CA 1
ATOM 2837 C C . GLY A 1 345 ? 21.856 14.392 10.991 1.00 54.31 345 GLY A C 1
ATOM 2838 O O . GLY A 1 345 ? 23.066 14.442 11.184 1.00 54.31 345 GLY A O 1
ATOM 2839 N N . LEU A 1 346 ? 21.320 13.790 9.925 1.00 58.44 346 LEU A N 1
ATOM 2840 C CA . LEU A 1 346 ? 22.060 13.194 8.808 1.00 58.44 346 LEU A CA 1
ATOM 2841 C C . LEU A 1 346 ? 22.015 14.050 7.527 1.00 58.44 346 LEU A C 1
ATOM 2843 O O . LEU A 1 346 ? 22.598 13.656 6.522 1.00 58.44 346 LEU A O 1
ATOM 2847 N N . GLY A 1 347 ? 21.354 15.213 7.563 1.00 67.31 347 GLY A N 1
ATOM 2848 C CA . GLY A 1 347 ? 21.222 16.117 6.424 1.00 67.31 347 GLY A CA 1
ATOM 2849 C C . GLY A 1 347 ? 20.121 15.683 5.455 1.00 67.31 347 GLY A C 1
ATOM 2850 O O . GLY A 1 347 ? 20.313 14.833 4.587 1.00 67.31 347 GLY A O 1
ATOM 2851 N N . THR A 1 348 ? 18.955 16.309 5.588 1.00 74.94 348 THR A N 1
ATOM 2852 C CA . THR A 1 348 ? 17.805 16.130 4.692 1.00 74.94 348 THR A CA 1
ATOM 2853 C C . THR A 1 348 ? 17.742 17.240 3.658 1.00 74.94 348 THR A C 1
ATOM 2855 O O . THR A 1 348 ? 17.897 18.407 4.004 1.00 74.94 348 THR A O 1
ATOM 2858 N N . SER A 1 349 ? 17.439 16.892 2.407 1.00 85.06 349 SER A N 1
ATOM 2859 C CA . SER A 1 349 ? 17.055 17.887 1.404 1.00 85.06 349 SER A CA 1
ATOM 2860 C C . SER A 1 349 ? 15.732 18.555 1.805 1.00 85.06 349 SER A C 1
ATOM 2862 O O . SER A 1 349 ? 14.777 17.874 2.185 1.00 85.06 349 SER A O 1
ATOM 2864 N N . PHE A 1 350 ? 15.670 19.882 1.720 1.00 89.31 350 PHE A N 1
ATOM 2865 C CA . PHE A 1 350 ? 14.487 20.683 2.019 1.00 89.31 350 PHE A CA 1
ATOM 2866 C C . PHE A 1 350 ? 13.662 20.920 0.749 1.00 89.31 350 PHE A C 1
ATOM 2868 O O . PHE A 1 350 ? 14.158 21.451 -0.250 1.00 89.31 350 PHE A O 1
ATOM 2875 N N . PHE A 1 351 ? 12.383 20.552 0.811 1.00 91.50 351 PHE A N 1
ATOM 2876 C CA . PHE A 1 351 ? 11.406 20.763 -0.250 1.00 91.50 351 PHE A CA 1
ATOM 2877 C C . PHE A 1 351 ? 10.452 21.895 0.136 1.00 91.50 351 PHE A C 1
ATOM 2879 O O . PHE A 1 351 ? 9.762 21.819 1.150 1.0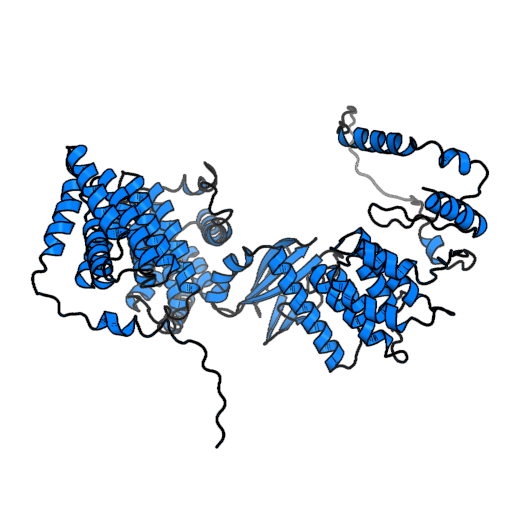0 91.50 351 PHE A O 1
ATOM 2886 N N . ASP A 1 352 ? 10.424 22.959 -0.663 1.00 91.31 352 ASP A N 1
ATOM 2887 C CA . ASP A 1 352 ? 9.740 24.218 -0.324 1.00 91.31 352 ASP A CA 1
ATOM 2888 C C . ASP A 1 352 ? 8.282 24.237 -0.802 1.00 91.31 352 ASP A C 1
ATOM 2890 O O . ASP A 1 352 ? 7.397 24.727 -0.104 1.00 91.31 352 ASP A O 1
ATOM 2894 N N . ARG A 1 353 ? 8.025 23.645 -1.975 1.00 92.00 353 ARG A N 1
ATOM 2895 C CA . ARG A 1 353 ? 6.701 23.562 -2.607 1.00 92.00 353 ARG A CA 1
ATOM 2896 C C . ARG A 1 353 ? 6.511 22.244 -3.359 1.00 92.00 353 ARG A C 1
ATOM 2898 O O . ARG A 1 353 ? 7.479 21.629 -3.807 1.00 92.00 353 ARG A O 1
ATOM 2905 N N . MET A 1 354 ? 5.252 21.859 -3.530 1.00 93.31 354 MET A N 1
ATOM 2906 C CA . MET A 1 354 ? 4.802 20.673 -4.260 1.00 93.31 354 MET A CA 1
ATOM 2907 C C . MET A 1 354 ? 3.573 21.052 -5.091 1.00 93.31 354 MET A C 1
ATOM 2909 O O . MET A 1 354 ? 2.749 21.842 -4.633 1.00 93.31 354 MET A O 1
ATOM 2913 N N . SER A 1 355 ? 3.468 20.519 -6.303 1.00 90.31 355 SER A N 1
ATOM 2914 C CA . SER A 1 355 ? 2.334 20.696 -7.213 1.00 90.31 355 SER A CA 1
ATOM 2915 C C . SER A 1 355 ? 1.734 19.339 -7.585 1.00 90.31 355 SER A C 1
ATOM 2917 O O . SER A 1 355 ? 2.172 18.287 -7.116 1.00 90.31 355 SER A O 1
ATOM 2919 N N . GLU A 1 356 ? 0.738 19.337 -8.467 1.00 86.81 356 GLU A N 1
ATOM 2920 C CA . GLU A 1 356 ? 0.412 18.136 -9.235 1.00 86.81 356 GLU A CA 1
ATOM 2921 C C . GLU A 1 356 ? 1.661 17.705 -10.025 1.00 86.81 356 GLU A C 1
ATOM 2923 O O . GLU A 1 356 ? 2.309 18.533 -10.667 1.00 86.81 356 GLU A O 1
ATOM 2928 N N . GLY A 1 357 ? 2.060 16.438 -9.884 1.00 91.19 357 GLY A N 1
ATOM 2929 C CA . GLY A 1 357 ? 3.197 15.839 -10.592 1.00 91.19 357 GLY A CA 1
ATOM 2930 C C . GLY A 1 357 ? 4.610 16.237 -10.142 1.00 91.19 357 GLY A C 1
ATOM 2931 O O . GLY A 1 357 ? 5.532 15.490 -10.437 1.00 91.19 357 GLY A O 1
ATOM 2932 N N . ARG A 1 358 ? 4.841 17.340 -9.409 1.00 95.38 358 ARG A N 1
ATOM 2933 C CA . ARG A 1 358 ? 6.215 17.819 -9.117 1.00 95.38 358 ARG A CA 1
ATOM 2934 C C . ARG A 1 358 ? 6.463 18.288 -7.691 1.00 95.38 358 ARG A C 1
ATOM 2936 O O . ARG A 1 358 ? 5.559 18.730 -6.985 1.00 95.38 358 ARG A O 1
ATOM 2943 N N . VAL A 1 359 ? 7.733 18.260 -7.289 1.00 95.31 359 VAL A N 1
ATOM 2944 C CA . VAL A 1 359 ? 8.227 18.835 -6.033 1.00 95.31 359 VAL A CA 1
ATOM 2945 C C . VAL A 1 359 ? 9.505 19.646 -6.267 1.00 95.31 359 VAL A C 1
ATOM 2947 O O . VAL A 1 359 ? 10.359 19.259 -7.059 1.00 95.31 359 VAL A O 1
ATOM 2950 N N . PHE A 1 360 ? 9.646 20.785 -5.586 1.00 95.31 360 PHE A N 1
ATOM 2951 C CA . PHE A 1 360 ? 10.817 21.658 -5.706 1.00 95.31 360 PHE A CA 1
ATOM 2952 C C . PHE A 1 360 ? 11.749 21.497 -4.502 1.00 95.31 360 PHE A C 1
ATOM 2954 O O . PHE A 1 360 ? 11.394 21.862 -3.376 1.00 95.31 360 PHE A O 1
ATOM 2961 N N . CYS A 1 361 ? 12.949 20.969 -4.746 1.00 94.62 361 CYS A N 1
ATOM 2962 C CA . CYS A 1 361 ? 14.034 20.944 -3.773 1.00 94.62 361 CYS A CA 1
ATOM 2963 C C . CYS A 1 361 ? 14.718 22.312 -3.754 1.00 94.62 361 CYS A C 1
ATOM 2965 O O . CYS A 1 361 ? 15.291 22.740 -4.756 1.00 94.62 361 CYS A O 1
ATOM 2967 N N . ARG A 1 362 ? 14.654 22.994 -2.610 1.00 92.75 362 ARG A N 1
ATOM 2968 C CA . ARG A 1 362 ? 15.205 24.340 -2.420 1.00 92.75 362 ARG A CA 1
ATOM 2969 C C . ARG A 1 362 ? 16.610 24.322 -1.829 1.00 92.75 362 ARG A C 1
ATOM 2971 O O . ARG A 1 362 ? 17.423 25.167 -2.186 1.00 92.75 362 ARG A O 1
ATOM 2978 N N . GLU A 1 363 ? 16.896 23.362 -0.953 1.00 88.94 363 GLU A N 1
ATOM 2979 C CA . GLU A 1 363 ? 18.235 23.116 -0.410 1.00 88.94 363 GLU A CA 1
ATOM 2980 C C . GLU A 1 363 ? 18.492 21.610 -0.455 1.00 88.94 363 GLU A C 1
ATOM 2982 O O . GLU A 1 363 ? 17.752 20.829 0.143 1.00 88.94 363 GLU A O 1
ATOM 2987 N N . GLY A 1 364 ? 19.506 21.187 -1.206 1.00 80.94 364 GLY A N 1
ATOM 2988 C CA . GLY A 1 364 ? 19.804 19.778 -1.435 1.00 80.94 364 GLY A CA 1
ATOM 2989 C C . GLY A 1 364 ? 21.023 19.311 -0.646 1.00 80.94 364 GLY A C 1
ATOM 2990 O O . GLY A 1 364 ? 22.082 19.926 -0.726 1.00 80.94 364 GLY A O 1
ATOM 2991 N N . VAL A 1 365 ? 20.882 18.209 0.100 1.00 84.56 365 VAL A N 1
ATOM 2992 C CA . VAL A 1 365 ? 22.028 17.503 0.713 1.00 84.56 365 VAL A CA 1
ATOM 2993 C C . VAL A 1 365 ? 22.432 16.305 -0.142 1.00 84.56 365 VAL A C 1
ATOM 2995 O O . VAL A 1 365 ? 23.608 16.108 -0.432 1.00 84.56 365 VAL A O 1
ATOM 2998 N N . ASN A 1 366 ? 21.440 15.522 -0.578 1.00 84.75 366 ASN A N 1
ATOM 2999 C CA . ASN A 1 366 ? 21.626 14.332 -1.417 1.00 84.75 366 ASN A CA 1
ATOM 3000 C C . ASN A 1 366 ? 20.998 14.496 -2.816 1.00 84.75 366 ASN A C 1
ATOM 3002 O O . ASN A 1 366 ? 20.847 13.523 -3.544 1.00 84.75 366 ASN A O 1
ATOM 3006 N N . LEU A 1 367 ? 20.606 15.722 -3.168 1.00 88.81 367 LEU A N 1
ATOM 3007 C CA . LEU A 1 367 ? 19.953 16.118 -4.417 1.00 88.81 367 LEU A CA 1
ATOM 3008 C C . LEU A 1 367 ? 20.515 17.471 -4.851 1.00 88.81 367 LEU A C 1
ATOM 3010 O O . LEU A 1 367 ? 21.052 18.204 -4.021 1.00 88.81 367 LEU A O 1
ATOM 3014 N N . GLU A 1 368 ? 20.335 17.829 -6.115 1.00 91.50 368 GLU A N 1
ATOM 3015 C CA . GLU A 1 368 ? 20.574 19.193 -6.590 1.00 91.50 368 GLU A CA 1
ATOM 3016 C C . GLU A 1 368 ? 19.342 20.082 -6.339 1.00 91.50 368 GLU A C 1
ATOM 3018 O O . GLU A 1 368 ? 18.231 19.588 -6.118 1.00 91.50 368 GLU A O 1
ATOM 3023 N N . VAL A 1 369 ? 19.527 21.403 -6.351 1.00 93.88 369 VAL A N 1
ATOM 3024 C CA . VAL A 1 369 ? 18.423 22.371 -6.229 1.00 93.88 369 VAL A CA 1
ATOM 3025 C C . VAL A 1 369 ? 17.669 22.425 -7.558 1.00 93.88 369 VAL A C 1
ATOM 3027 O O . VAL A 1 369 ? 18.269 22.718 -8.588 1.00 93.88 369 VAL A O 1
ATOM 3030 N N . GLY A 1 370 ? 16.362 22.157 -7.549 1.00 94.75 370 GLY A N 1
ATOM 3031 C CA . GLY A 1 370 ? 15.587 22.009 -8.782 1.00 94.75 370 GLY A CA 1
ATOM 3032 C C . GLY A 1 370 ? 14.186 21.429 -8.584 1.00 94.75 370 GLY A C 1
ATOM 3033 O O . GLY A 1 370 ? 13.768 21.125 -7.465 1.00 94.75 370 GLY A O 1
ATOM 3034 N N . GLU A 1 371 ? 13.446 21.300 -9.686 1.00 95.56 371 GLU A N 1
ATOM 3035 C CA . GLU A 1 371 ? 12.154 20.606 -9.726 1.00 95.56 371 GLU A CA 1
ATOM 3036 C C . GLU A 1 371 ? 12.343 19.138 -10.113 1.00 95.56 371 GLU A C 1
ATOM 3038 O O . GLU A 1 371 ? 13.081 18.824 -11.044 1.00 95.56 371 GLU A O 1
ATOM 3043 N N . TYR A 1 372 ? 11.642 18.254 -9.407 1.00 95.12 372 TYR A N 1
ATOM 3044 C CA . TYR A 1 372 ? 11.668 16.809 -9.601 1.00 95.12 372 TYR A CA 1
ATOM 3045 C C . TYR A 1 372 ? 10.257 16.285 -9.856 1.00 95.12 372 TYR A C 1
ATOM 3047 O O . TYR A 1 372 ? 9.306 16.718 -9.200 1.00 95.12 372 TYR A O 1
ATOM 3055 N N . GLU A 1 373 ? 10.125 15.342 -10.787 1.00 95.19 373 GLU A N 1
ATOM 3056 C CA . GLU A 1 373 ? 8.853 14.688 -11.093 1.00 95.19 373 GLU A CA 1
ATOM 3057 C C . GLU A 1 373 ? 8.542 13.591 -10.055 1.00 95.19 373 GLU A C 1
ATOM 3059 O O . GLU A 1 373 ? 9.393 12.779 -9.684 1.00 95.19 373 GLU A O 1
ATOM 3064 N N . LEU A 1 374 ? 7.303 13.567 -9.580 1.00 95.94 374 LEU A N 1
ATOM 3065 C CA . LEU A 1 374 ? 6.779 12.609 -8.614 1.00 95.94 374 LEU A CA 1
ATOM 3066 C C . LEU A 1 374 ? 6.470 11.274 -9.298 1.00 95.94 374 LEU A C 1
ATOM 3068 O O . LEU A 1 374 ? 6.094 11.217 -10.465 1.00 95.94 374 LEU A O 1
ATOM 3072 N N . GLY A 1 375 ? 6.615 10.174 -8.564 1.00 95.88 375 GLY A N 1
ATOM 3073 C CA . GLY A 1 375 ? 6.341 8.833 -9.081 1.00 95.88 375 GLY A CA 1
ATOM 3074 C C . GLY A 1 375 ? 7.405 8.265 -10.034 1.00 95.88 375 GLY A C 1
ATOM 3075 O O . GLY A 1 375 ? 7.271 7.112 -10.445 1.00 95.88 375 GLY A O 1
ATOM 3076 N N . THR A 1 376 ? 8.453 9.024 -10.371 1.00 97.19 376 THR A N 1
ATOM 3077 C CA . THR A 1 376 ? 9.550 8.607 -11.268 1.00 97.19 376 THR A CA 1
ATOM 3078 C C . THR A 1 376 ? 10.853 8.339 -10.503 1.00 97.19 376 THR A C 1
ATOM 3080 O O . THR A 1 376 ? 10.978 8.680 -9.323 1.00 97.19 376 THR A O 1
ATOM 3083 N N . ALA A 1 377 ? 11.823 7.698 -11.158 1.00 97.56 377 ALA A N 1
ATOM 3084 C CA . ALA A 1 377 ? 13.171 7.514 -10.634 1.00 97.56 377 ALA A CA 1
ATOM 3085 C C . ALA A 1 377 ? 14.021 8.778 -10.853 1.00 97.56 377 ALA A C 1
ATOM 3087 O O . ALA A 1 377 ? 14.353 9.134 -11.981 1.00 97.56 377 ALA A O 1
ATOM 3088 N N . VAL A 1 378 ? 14.425 9.419 -9.758 1.00 96.00 378 VAL A N 1
ATOM 3089 C CA . VAL A 1 378 ? 15.350 10.557 -9.735 1.00 96.00 378 VAL A CA 1
ATOM 3090 C C . VAL A 1 378 ? 16.724 10.061 -9.311 1.00 96.00 378 VAL A C 1
ATOM 3092 O O . VAL A 1 378 ? 16.912 9.645 -8.169 1.00 96.00 378 VAL A O 1
ATOM 3095 N N . ARG A 1 379 ? 17.706 10.085 -10.208 1.00 94.62 379 ARG A N 1
ATOM 3096 C CA . ARG A 1 379 ? 19.036 9.531 -9.928 1.00 94.62 379 ARG A CA 1
ATOM 3097 C C . ARG A 1 379 ? 19.714 10.184 -8.715 1.00 94.62 379 ARG A C 1
ATOM 3099 O O . ARG A 1 379 ? 19.617 11.388 -8.496 1.00 94.62 379 ARG A O 1
ATOM 3106 N N . HIS A 1 380 ? 20.455 9.393 -7.939 1.00 93.50 380 HIS A N 1
ATOM 3107 C CA . HIS A 1 380 ? 21.284 9.920 -6.858 1.00 93.50 380 HIS A CA 1
ATOM 3108 C C . HIS A 1 380 ? 22.583 10.530 -7.434 1.00 93.50 380 HIS A C 1
ATOM 3110 O O . HIS A 1 380 ? 23.385 9.787 -8.009 1.00 93.50 380 HIS A O 1
ATOM 3116 N N . PRO A 1 381 ? 22.893 11.824 -7.204 1.00 89.81 381 PRO A N 1
ATOM 3117 C CA . PRO A 1 381 ? 23.985 12.531 -7.891 1.00 89.81 381 PRO A CA 1
ATOM 3118 C C . PRO A 1 381 ? 25.355 11.861 -7.695 1.00 89.81 381 PRO A C 1
ATOM 3120 O O . PRO A 1 381 ? 26.128 11.691 -8.633 1.00 89.81 381 PRO A O 1
ATOM 3123 N N . ASN A 1 382 ? 25.630 11.393 -6.472 1.00 90.56 382 ASN A N 1
ATOM 3124 C CA . ASN A 1 382 ? 26.922 10.798 -6.103 1.00 90.56 382 ASN A CA 1
ATOM 3125 C C . ASN A 1 382 ? 26.967 9.252 -6.111 1.00 90.56 382 ASN A C 1
ATOM 3127 O O . ASN A 1 382 ? 27.983 8.680 -5.716 1.00 90.56 382 ASN A O 1
ATOM 3131 N N . ARG A 1 383 ? 25.891 8.543 -6.496 1.00 92.44 383 ARG A N 1
ATOM 3132 C CA . ARG A 1 383 ? 25.819 7.068 -6.404 1.00 92.44 383 ARG A CA 1
ATOM 3133 C C . ARG A 1 383 ? 25.242 6.468 -7.679 1.00 92.44 383 ARG A C 1
ATOM 3135 O O . ARG A 1 383 ? 24.037 6.475 -7.892 1.00 92.44 383 ARG A O 1
ATOM 3142 N N . LYS A 1 384 ? 26.122 5.900 -8.509 1.00 91.56 384 LYS A N 1
ATOM 3143 C CA . LYS A 1 384 ? 25.776 5.433 -9.862 1.00 91.56 384 LYS A CA 1
ATOM 3144 C C . LYS A 1 384 ? 24.674 4.373 -9.915 1.00 91.56 384 LYS A C 1
ATOM 3146 O O . LYS A 1 384 ? 23.966 4.359 -10.907 1.00 91.56 384 LYS A O 1
ATOM 3151 N N . SER A 1 385 ? 24.549 3.518 -8.895 1.00 93.75 385 SER A N 1
ATOM 3152 C CA . SER A 1 385 ? 23.587 2.405 -8.818 1.00 93.75 385 SER A CA 1
ATOM 3153 C C . SER A 1 385 ? 22.345 2.703 -7.960 1.00 93.75 385 SER A C 1
ATOM 3155 O O . SER A 1 385 ? 21.658 1.768 -7.534 1.00 93.75 385 SER A O 1
ATOM 3157 N N . ALA A 1 386 ? 22.069 3.984 -7.682 1.00 95.62 386 ALA A N 1
ATOM 3158 C CA . ALA A 1 386 ? 21.007 4.404 -6.776 1.00 95.62 386 ALA A CA 1
ATOM 3159 C C . ALA A 1 386 ? 20.141 5.549 -7.321 1.00 95.62 386 ALA A C 1
ATOM 3161 O O . ALA A 1 386 ? 20.608 6.425 -8.054 1.00 95.62 386 ALA A O 1
ATOM 3162 N N . PHE A 1 387 ? 18.879 5.568 -6.897 1.00 97.12 387 PHE A N 1
ATOM 3163 C CA . PHE A 1 387 ? 17.920 6.631 -7.186 1.00 97.12 387 PHE A CA 1
ATOM 3164 C C . PHE A 1 387 ? 17.001 6.892 -5.989 1.00 97.12 387 PHE A C 1
ATOM 3166 O O . PHE A 1 387 ? 16.859 6.069 -5.082 1.00 97.12 387 PHE A O 1
ATOM 3173 N N . PHE A 1 388 ? 16.366 8.055 -6.007 1.00 96.31 388 PHE A N 1
ATOM 3174 C CA . PHE A 1 388 ? 15.237 8.405 -5.169 1.00 96.31 388 PHE A CA 1
ATOM 3175 C C . PHE A 1 388 ? 13.934 8.233 -5.948 1.00 96.31 388 PHE A C 1
ATOM 3177 O O . PHE A 1 388 ? 13.871 8.544 -7.135 1.00 96.31 388 PHE A O 1
ATOM 3184 N N . HIS A 1 389 ? 12.886 7.768 -5.281 1.00 96.75 389 HIS A N 1
ATOM 3185 C CA . HIS A 1 389 ? 11.524 7.783 -5.807 1.00 96.75 389 HIS A CA 1
ATOM 3186 C C . HIS A 1 389 ? 10.653 8.594 -4.846 1.00 96.75 389 HIS A C 1
ATOM 3188 O O . HIS A 1 389 ? 10.633 8.337 -3.640 1.00 96.75 389 HIS A O 1
ATOM 3194 N N . PHE A 1 390 ? 9.991 9.621 -5.378 1.00 96.31 390 PHE A N 1
ATOM 3195 C CA . PHE A 1 390 ? 9.222 10.580 -4.590 1.00 96.31 390 PHE A CA 1
ATOM 3196 C C . PHE A 1 390 ? 7.726 10.303 -4.701 1.00 96.31 390 PHE A C 1
ATOM 3198 O O . PHE A 1 390 ? 7.138 10.455 -5.772 1.00 96.31 390 PHE A O 1
ATOM 3205 N N . VAL A 1 391 ? 7.107 9.933 -3.582 1.00 95.12 391 VAL A N 1
ATOM 3206 C CA . VAL A 1 391 ? 5.671 9.642 -3.494 1.00 95.12 391 VAL A CA 1
ATOM 3207 C C . VAL A 1 391 ? 4.954 10.803 -2.817 1.00 95.12 391 VAL A C 1
ATOM 3209 O O . VAL A 1 391 ? 5.310 11.202 -1.705 1.00 95.12 391 VAL A O 1
ATOM 3212 N N . LYS A 1 392 ? 3.944 11.345 -3.502 1.00 94.88 392 LYS A N 1
ATOM 3213 C CA . LYS A 1 392 ? 3.025 12.356 -2.970 1.00 94.88 392 LYS A CA 1
ATOM 3214 C C . LYS A 1 392 ? 2.150 11.704 -1.899 1.00 94.88 392 LYS A C 1
ATOM 3216 O O . LYS A 1 392 ? 1.550 10.674 -2.177 1.00 94.88 392 LYS A O 1
ATOM 3221 N N . LEU A 1 393 ? 2.085 12.287 -0.706 1.00 92.56 393 LEU A N 1
ATOM 3222 C CA . LEU A 1 393 ? 1.194 11.849 0.368 1.00 92.56 393 LEU A CA 1
ATOM 3223 C C . LEU A 1 393 ? 0.501 13.096 0.930 1.00 92.56 393 LEU A C 1
ATOM 3225 O O . LEU A 1 393 ? 0.995 13.771 1.838 1.00 92.56 393 LEU A O 1
ATOM 3229 N N . GLU A 1 394 ? -0.622 13.467 0.333 1.00 88.69 394 GLU A N 1
ATOM 3230 C CA . GLU A 1 394 ? -1.379 14.665 0.687 1.00 88.69 394 GLU A CA 1
ATOM 3231 C C . GLU A 1 394 ? -2.293 14.397 1.877 1.00 88.69 394 GLU A C 1
ATOM 3233 O O . GLU A 1 394 ? -2.240 15.131 2.870 1.00 88.69 394 GLU A O 1
ATOM 3238 N N . THR A 1 395 ? -3.071 13.318 1.819 1.00 88.94 395 THR A N 1
ATOM 3239 C CA . THR A 1 395 ? -4.088 12.991 2.823 1.00 88.94 395 THR A CA 1
ATOM 3240 C C . THR A 1 395 ? -3.500 12.223 4.009 1.00 88.94 395 THR A C 1
ATOM 3242 O O . THR A 1 395 ? -2.403 11.663 3.947 1.00 88.94 395 THR A O 1
ATOM 3245 N N . LEU A 1 396 ? -4.211 12.210 5.140 1.00 88.69 396 LEU A N 1
ATOM 3246 C CA . LEU A 1 396 ? -3.853 11.351 6.274 1.00 88.69 396 LEU A CA 1
ATOM 3247 C C . LEU A 1 396 ? -3.981 9.865 5.906 1.00 88.69 396 LEU A C 1
ATOM 3249 O O . LEU A 1 396 ? -3.113 9.072 6.256 1.00 88.69 396 LEU A O 1
ATOM 3253 N N . GLU A 1 397 ? -5.029 9.514 5.164 1.00 88.06 397 GLU A N 1
ATOM 3254 C CA . GLU A 1 397 ? -5.296 8.163 4.671 1.00 88.06 397 GLU A CA 1
ATOM 3255 C C . GLU A 1 397 ? -4.112 7.599 3.874 1.00 88.06 397 GLU A C 1
ATOM 3257 O O . GLU A 1 397 ? -3.586 6.548 4.235 1.00 88.06 397 GLU A O 1
ATOM 3262 N N . GLU A 1 398 ? -3.622 8.332 2.868 1.00 89.88 398 GLU A N 1
ATOM 3263 C CA . GLU A 1 398 ? -2.448 7.947 2.072 1.00 89.88 398 GLU A CA 1
ATOM 3264 C C . GLU A 1 398 ? -1.239 7.655 2.973 1.00 89.88 398 GLU A C 1
ATOM 3266 O O . GLU A 1 398 ? -0.537 6.667 2.778 1.00 89.88 398 GLU A O 1
ATOM 3271 N N . LYS A 1 399 ? -1.016 8.455 4.023 1.00 89.06 399 LYS A N 1
ATOM 3272 C CA . LYS A 1 399 ? 0.109 8.278 4.964 1.00 89.06 399 LYS A CA 1
ATOM 3273 C C . LYS A 1 399 ? -0.046 7.043 5.854 1.00 89.06 399 LYS A C 1
ATOM 3275 O O . LYS A 1 399 ? 0.970 6.483 6.267 1.00 89.06 399 LYS A O 1
ATOM 3280 N N . LEU A 1 400 ? -1.278 6.623 6.153 1.00 86.38 400 LEU A N 1
ATOM 3281 C CA . LEU A 1 400 ? -1.570 5.409 6.926 1.00 86.38 400 LEU A CA 1
ATOM 3282 C C . LEU A 1 400 ? -1.578 4.140 6.056 1.00 86.38 400 LEU A C 1
ATOM 3284 O O . LEU A 1 400 ? -1.141 3.091 6.530 1.00 86.38 400 LEU A O 1
ATOM 3288 N N . LEU A 1 401 ? -2.012 4.235 4.794 1.00 87.88 401 LEU A N 1
ATOM 3289 C CA . LEU A 1 401 ? -1.995 3.143 3.809 1.00 87.88 401 LEU A CA 1
ATOM 3290 C C . LEU A 1 401 ? -0.598 2.889 3.225 1.00 87.88 401 LEU A C 1
ATOM 3292 O O . LEU A 1 401 ? -0.211 1.744 3.000 1.00 87.88 401 LEU A O 1
ATOM 3296 N N . TYR A 1 402 ? 0.204 3.931 3.012 1.00 89.88 402 TYR A N 1
ATOM 3297 C CA . TYR A 1 402 ? 1.512 3.826 2.362 1.00 89.88 402 TYR A CA 1
ATOM 3298 C C . TYR A 1 402 ? 2.494 2.820 3.017 1.00 89.88 402 TYR A C 1
ATOM 3300 O O . TYR A 1 402 ? 3.185 2.099 2.293 1.00 89.88 402 TYR A O 1
ATOM 3308 N N . PRO A 1 403 ? 2.545 2.645 4.356 1.00 84.81 403 PRO A N 1
ATOM 3309 C CA . PRO A 1 403 ? 3.269 1.539 4.984 1.00 84.81 403 PRO A CA 1
ATOM 3310 C C . PRO A 1 403 ? 2.850 0.131 4.539 1.00 84.81 403 PRO A C 1
ATOM 3312 O O . PRO A 1 403 ? 3.673 -0.774 4.657 1.00 84.81 403 PRO A O 1
ATOM 3315 N N . GLN A 1 404 ? 1.622 -0.081 4.046 1.00 81.62 404 GLN A N 1
ATOM 3316 C CA . GLN A 1 404 ? 1.219 -1.319 3.367 1.00 81.62 404 GLN A CA 1
ATOM 3317 C C . GLN A 1 404 ? 1.643 -1.335 1.901 1.00 81.62 404 GLN A C 1
ATOM 3319 O O . GLN A 1 404 ? 2.115 -2.367 1.431 1.00 81.62 404 GLN A O 1
ATOM 3324 N N . GLU A 1 405 ? 1.536 -0.214 1.183 1.00 83.81 405 GLU A N 1
ATOM 3325 C CA . GLU A 1 405 ? 2.022 -0.134 -0.199 1.00 83.81 405 GLU A CA 1
ATOM 3326 C C . GLU A 1 405 ? 3.510 -0.477 -0.290 1.00 83.81 405 GLU A C 1
ATOM 3328 O O . GLU A 1 405 ? 3.916 -1.226 -1.178 1.00 83.81 405 GLU A O 1
ATOM 3333 N N . MET A 1 406 ? 4.310 -0.038 0.689 1.00 85.00 406 MET A N 1
ATOM 3334 C CA . MET A 1 406 ? 5.719 -0.411 0.806 1.00 85.00 406 MET A CA 1
ATOM 3335 C C . MET A 1 406 ? 5.963 -1.925 0.948 1.00 85.00 406 MET A C 1
ATOM 3337 O O . MET A 1 406 ? 7.072 -2.367 0.644 1.00 85.00 406 MET A O 1
ATOM 3341 N N . ARG A 1 407 ? 4.963 -2.709 1.390 1.00 78.94 407 ARG A N 1
ATOM 3342 C CA . ARG A 1 407 ? 5.021 -4.178 1.545 1.00 78.94 407 ARG A CA 1
ATOM 3343 C C . ARG A 1 407 ? 4.721 -4.939 0.249 1.00 78.94 407 ARG A C 1
ATOM 3345 O O . ARG A 1 407 ? 4.975 -6.142 0.214 1.00 78.94 407 ARG A O 1
ATOM 3352 N N . ARG A 1 408 ? 4.193 -4.285 -0.802 1.00 81.81 408 ARG A N 1
ATOM 3353 C CA . ARG A 1 408 ? 4.126 -4.892 -2.149 1.00 81.81 408 ARG A CA 1
ATOM 3354 C C . ARG A 1 408 ? 5.533 -5.324 -2.563 1.00 81.81 408 ARG A C 1
ATOM 3356 O O . ARG A 1 408 ? 6.513 -4.719 -2.116 1.00 81.81 408 ARG A O 1
ATOM 3363 N N . SER A 1 409 ? 5.654 -6.356 -3.400 1.00 86.44 409 SER A N 1
ATOM 3364 C CA . SER A 1 409 ? 6.978 -6.902 -3.700 1.00 86.44 409 SER A CA 1
ATOM 3365 C C . SER A 1 409 ? 7.886 -5.816 -4.290 1.00 86.44 409 SER A C 1
ATOM 3367 O O . SER A 1 409 ? 7.459 -4.992 -5.106 1.00 86.44 409 SER A O 1
ATOM 3369 N N . ALA A 1 410 ? 9.153 -5.790 -3.862 1.00 89.62 410 ALA A N 1
ATOM 3370 C CA . ALA A 1 410 ? 10.096 -4.763 -4.305 1.00 89.62 410 ALA A CA 1
ATOM 3371 C C . ALA A 1 410 ? 10.218 -4.735 -5.840 1.00 89.62 410 ALA A C 1
ATOM 3373 O O . ALA A 1 410 ? 10.304 -3.658 -6.422 1.00 89.62 410 ALA A O 1
ATOM 3374 N N . GLY A 1 411 ? 10.117 -5.902 -6.491 1.00 92.75 411 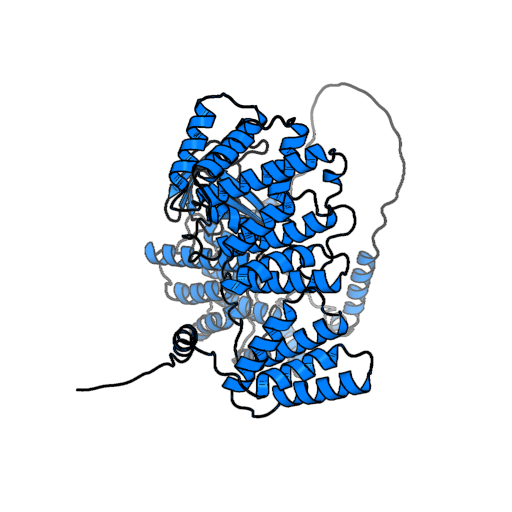GLY A N 1
ATOM 3375 C CA . GLY A 1 411 ? 10.096 -6.034 -7.948 1.00 92.75 411 GLY A CA 1
ATOM 3376 C C . GLY A 1 411 ? 8.864 -5.420 -8.623 1.00 92.75 411 GLY A C 1
ATOM 3377 O O . GLY A 1 411 ? 9.021 -4.738 -9.629 1.00 92.75 411 GLY A O 1
ATOM 3378 N N . GLU A 1 412 ? 7.649 -5.592 -8.086 1.00 93.25 412 GLU A N 1
ATOM 3379 C CA . GLU A 1 412 ? 6.444 -4.930 -8.629 1.00 93.25 412 GLU A CA 1
ATOM 3380 C C . GLU A 1 412 ? 6.518 -3.410 -8.480 1.00 93.25 412 GLU A C 1
ATOM 3382 O O . GLU A 1 412 ? 6.176 -2.676 -9.407 1.00 93.25 412 GLU A O 1
ATOM 3387 N N . ARG A 1 413 ? 7.002 -2.924 -7.330 1.00 94.19 413 ARG A N 1
ATOM 3388 C CA . ARG A 1 413 ? 7.186 -1.485 -7.098 1.00 94.19 413 ARG A CA 1
ATOM 3389 C C . ARG A 1 413 ? 8.251 -0.906 -8.024 1.00 94.19 413 ARG A C 1
ATOM 3391 O O . ARG A 1 413 ? 7.984 0.097 -8.678 1.00 94.19 413 ARG A O 1
ATOM 3398 N N . TRP A 1 414 ? 9.409 -1.557 -8.145 1.00 95.31 414 TRP A N 1
ATOM 3399 C CA . TRP A 1 414 ? 10.476 -1.147 -9.062 1.00 95.31 414 TRP A CA 1
ATOM 3400 C C . TRP A 1 414 ? 10.016 -1.159 -10.524 1.00 95.31 414 TRP A C 1
ATOM 3402 O O . TRP A 1 414 ? 10.295 -0.207 -11.257 1.00 95.31 414 TRP A O 1
ATOM 3412 N N . ARG A 1 415 ? 9.228 -2.165 -10.931 1.00 95.75 415 ARG A N 1
ATOM 3413 C CA . ARG A 1 415 ? 8.575 -2.203 -12.245 1.00 95.75 415 ARG A CA 1
ATOM 3414 C C . ARG A 1 415 ? 7.667 -0.993 -12.457 1.00 95.75 415 ARG A C 1
ATOM 3416 O O . ARG A 1 415 ? 7.870 -0.264 -13.419 1.00 95.75 415 ARG A O 1
ATOM 3423 N N . GLY A 1 416 ? 6.745 -0.720 -11.533 1.00 96.06 416 GLY A N 1
ATOM 3424 C CA . GLY A 1 416 ? 5.828 0.419 -11.645 1.00 96.06 416 GLY A CA 1
ATOM 3425 C C . GLY A 1 416 ? 6.530 1.785 -11.641 1.00 96.06 416 GLY A C 1
ATOM 3426 O O . GLY A 1 416 ? 6.096 2.704 -12.332 1.00 96.06 416 GLY A O 1
ATOM 3427 N N . ILE A 1 417 ? 7.641 1.931 -10.907 1.00 97.12 417 ILE A N 1
ATOM 3428 C CA . ILE A 1 417 ? 8.514 3.119 -10.982 1.00 97.12 417 ILE A CA 1
ATOM 3429 C C . ILE A 1 417 ? 9.137 3.227 -12.380 1.00 97.12 417 ILE A C 1
ATOM 3431 O O . ILE A 1 417 ? 9.161 4.308 -12.968 1.00 97.12 417 ILE A O 1
ATOM 3435 N N . SER A 1 418 ? 9.612 2.109 -12.929 1.00 97.75 418 SER A N 1
ATOM 3436 C CA . SER A 1 418 ? 10.252 2.051 -14.246 1.00 97.75 418 SER A CA 1
ATOM 3437 C C . SER A 1 418 ? 9.277 2.388 -15.373 1.00 97.75 418 SER A C 1
ATOM 3439 O O . SER A 1 418 ? 9.600 3.217 -16.217 1.00 97.75 418 SER A O 1
ATOM 3441 N N . GLU A 1 419 ? 8.064 1.834 -15.342 1.00 97.62 419 GLU A N 1
ATOM 3442 C CA . GLU A 1 419 ? 6.974 2.137 -16.282 1.00 97.62 419 GLU A CA 1
ATOM 3443 C C . GLU A 1 419 ? 6.624 3.632 -16.278 1.00 97.62 419 GLU A C 1
ATOM 3445 O O . GLU A 1 419 ? 6.601 4.263 -17.336 1.00 97.62 419 GLU A O 1
ATOM 3450 N N . ARG A 1 420 ? 6.428 4.234 -15.094 1.00 97.50 420 ARG A N 1
ATOM 3451 C CA . ARG A 1 420 ? 6.153 5.677 -14.973 1.00 97.50 420 ARG A CA 1
ATOM 3452 C C . ARG A 1 420 ? 7.320 6.536 -15.455 1.00 97.50 420 ARG A C 1
ATOM 3454 O O . ARG A 1 420 ? 7.094 7.519 -16.153 1.00 97.50 420 ARG A O 1
ATOM 3461 N N . THR A 1 421 ? 8.555 6.153 -15.130 1.00 98.12 421 THR A N 1
ATOM 3462 C CA . THR A 1 421 ? 9.763 6.882 -15.555 1.00 98.12 421 THR A CA 1
ATOM 3463 C C . THR A 1 421 ? 9.914 6.856 -17.075 1.00 98.12 421 THR A C 1
ATOM 3465 O O . THR A 1 421 ? 10.076 7.905 -17.690 1.00 98.12 421 THR A O 1
ATOM 3468 N N . LEU A 1 422 ? 9.787 5.682 -17.699 1.00 97.69 422 LEU A N 1
ATOM 3469 C CA . LEU A 1 422 ? 9.867 5.523 -19.153 1.00 97.69 422 LEU A CA 1
ATOM 3470 C C . LEU A 1 422 ? 8.731 6.263 -19.872 1.00 97.69 422 LEU A C 1
ATOM 3472 O O . LEU A 1 422 ? 8.986 6.944 -20.862 1.00 97.69 422 LEU A O 1
ATOM 3476 N N . SER A 1 423 ? 7.503 6.196 -19.345 1.00 96.69 423 SER A N 1
ATOM 3477 C CA . SER A 1 423 ? 6.359 6.932 -19.896 1.00 96.69 423 SER A CA 1
ATOM 3478 C C . SER A 1 423 ? 6.527 8.451 -19.799 1.00 96.69 423 SER A C 1
ATOM 3480 O O . SER A 1 423 ? 6.082 9.158 -20.701 1.00 96.69 423 SER A O 1
ATOM 3482 N N . TRP A 1 424 ? 7.140 8.961 -18.726 1.00 95.94 424 TRP A N 1
ATOM 3483 C CA . TRP A 1 424 ? 7.435 10.387 -18.567 1.00 95.94 424 TRP A CA 1
ATOM 3484 C C . TRP A 1 424 ? 8.532 10.846 -19.538 1.00 95.94 424 TRP A C 1
ATOM 3486 O O . TRP A 1 424 ? 8.327 11.822 -20.260 1.00 95.94 424 TRP A O 1
ATOM 3496 N N . ILE A 1 425 ? 9.637 10.094 -19.639 1.00 95.69 425 ILE A N 1
ATOM 3497 C CA . ILE A 1 425 ? 10.718 10.354 -20.607 1.00 95.69 425 ILE A CA 1
ATOM 3498 C C . ILE A 1 425 ? 10.158 10.384 -22.038 1.00 95.69 425 ILE A C 1
ATOM 3500 O O . ILE A 1 425 ? 10.391 11.338 -22.778 1.00 95.69 425 ILE A O 1
ATOM 3504 N N . ASP A 1 426 ? 9.384 9.368 -22.431 1.00 94.31 426 ASP A N 1
ATOM 3505 C CA . ASP A 1 426 ? 8.815 9.274 -23.779 1.00 94.31 426 ASP A CA 1
ATOM 3506 C C . ASP A 1 426 ? 7.842 10.431 -24.082 1.00 94.31 426 ASP A C 1
ATOM 3508 O O . ASP A 1 426 ? 7.846 10.969 -25.193 1.00 94.31 426 ASP A O 1
ATOM 3512 N N . ALA A 1 427 ? 7.051 10.862 -23.093 1.00 94.50 427 ALA A N 1
ATOM 3513 C CA . ALA A 1 427 ? 6.150 12.004 -23.222 1.00 94.50 427 ALA A CA 1
ATOM 3514 C C . ALA A 1 427 ? 6.904 13.332 -23.408 1.00 94.50 427 ALA A C 1
ATOM 3516 O O . ALA A 1 427 ? 6.569 14.089 -24.323 1.00 94.50 427 ALA A O 1
ATOM 3517 N N . GLU A 1 428 ? 7.934 13.610 -22.603 1.00 93.06 428 GLU A N 1
ATOM 3518 C CA . GLU A 1 428 ? 8.726 14.841 -22.726 1.00 93.06 428 GLU A CA 1
ATOM 3519 C C . GLU A 1 428 ? 9.562 14.853 -24.021 1.00 93.06 428 GLU A C 1
ATOM 3521 O O . GLU A 1 428 ? 9.564 15.863 -24.727 1.00 93.06 428 GLU A O 1
ATOM 3526 N N . CYS A 1 429 ? 10.159 13.722 -24.425 1.00 90.75 429 CYS A N 1
ATOM 3527 C CA . CYS A 1 429 ? 10.817 13.582 -25.730 1.00 90.75 429 CYS A CA 1
ATOM 3528 C C . CYS A 1 429 ? 9.880 13.929 -26.901 1.00 90.75 429 CYS A C 1
ATOM 3530 O O . CYS A 1 429 ? 10.251 14.711 -27.779 1.00 90.75 429 CYS A O 1
ATOM 3532 N N . ARG A 1 430 ? 8.642 13.405 -26.909 1.00 90.06 430 ARG A N 1
ATOM 3533 C CA . ARG A 1 430 ? 7.639 13.732 -27.944 1.00 90.06 430 ARG A CA 1
ATOM 3534 C C . ARG A 1 430 ? 7.213 15.201 -27.907 1.00 90.06 430 ARG A C 1
ATOM 3536 O O . ARG A 1 430 ? 7.085 15.825 -28.957 1.00 90.06 430 ARG A O 1
ATOM 3543 N N . LYS A 1 431 ? 6.964 15.739 -26.712 1.00 91.38 431 LYS A N 1
ATOM 3544 C CA . LYS A 1 431 ? 6.451 17.098 -26.472 1.00 91.38 431 LYS A CA 1
ATOM 3545 C C . LYS A 1 431 ? 7.447 18.183 -26.877 1.00 91.38 431 LYS A C 1
ATOM 3547 O O . LYS A 1 431 ? 7.045 19.181 -27.468 1.00 91.38 431 LYS A O 1
ATOM 3552 N N . GLU A 1 432 ? 8.726 17.987 -26.571 1.00 88.94 432 GLU A N 1
ATOM 3553 C CA . GLU A 1 432 ? 9.799 18.937 -26.890 1.00 88.94 432 GLU A CA 1
ATOM 3554 C C . GLU A 1 432 ? 10.487 18.628 -28.233 1.00 88.94 432 GLU A C 1
ATOM 3556 O O . GLU A 1 432 ? 11.410 19.339 -28.625 1.00 88.94 432 GLU A O 1
ATOM 3561 N N . ALA A 1 433 ? 10.040 17.581 -28.945 1.00 84.56 433 ALA A N 1
ATOM 3562 C CA . ALA A 1 433 ? 10.671 17.042 -30.154 1.00 84.56 433 ALA A CA 1
ATOM 3563 C C . ALA A 1 433 ? 12.184 16.789 -29.973 1.00 84.56 433 ALA A C 1
ATOM 3565 O O . ALA A 1 433 ? 12.998 17.074 -30.855 1.00 84.56 433 ALA A O 1
ATOM 3566 N N . ARG A 1 434 ? 12.554 16.266 -28.796 1.00 86.75 434 ARG A N 1
ATOM 3567 C CA . ARG A 1 434 ? 13.938 16.014 -28.382 1.00 86.75 434 ARG A CA 1
ATOM 3568 C C . ARG A 1 434 ? 14.216 14.530 -28.185 1.00 86.75 434 ARG A C 1
ATOM 3570 O O . ARG A 1 434 ? 13.321 13.716 -27.977 1.00 86.75 434 ARG A O 1
ATOM 3577 N N . VAL A 1 435 ? 15.500 14.214 -28.150 1.00 84.94 435 VAL A N 1
ATOM 3578 C CA . VAL A 1 435 ? 16.030 12.907 -27.754 1.00 84.94 435 VAL A CA 1
ATOM 3579 C C . VAL A 1 435 ? 16.395 12.871 -26.265 1.00 84.94 435 VAL A C 1
ATOM 3581 O O . VAL A 1 435 ? 16.249 13.867 -25.548 1.00 84.94 435 VAL A O 1
ATOM 3584 N N . LEU A 1 436 ? 16.864 11.710 -25.806 1.00 88.25 436 LEU A N 1
ATOM 3585 C CA . LEU A 1 436 ? 17.346 11.502 -24.442 1.00 88.25 436 LEU A CA 1
ATOM 3586 C C . LEU A 1 436 ? 18.567 12.371 -24.135 1.00 88.25 436 LEU A C 1
ATOM 3588 O O . LEU A 1 436 ? 19.529 12.435 -24.903 1.00 88.25 436 LEU A O 1
ATOM 3592 N N . THR A 1 437 ? 18.539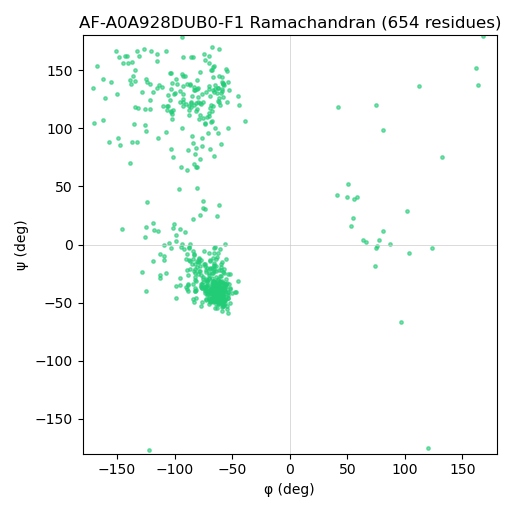 12.987 -22.964 1.00 89.62 437 THR A N 1
ATOM 3593 C CA . THR A 1 437 ? 19.680 13.650 -22.340 1.00 89.62 437 THR A CA 1
ATOM 3594 C C . THR A 1 437 ? 20.677 12.633 -21.783 1.00 89.62 437 THR A C 1
ATOM 3596 O O . THR A 1 437 ? 20.364 11.464 -21.540 1.00 89.62 437 THR A O 1
ATOM 3599 N N . ALA A 1 438 ? 21.892 13.110 -21.502 1.00 87.62 438 ALA A N 1
ATOM 3600 C CA . ALA A 1 438 ? 22.934 12.340 -20.829 1.00 87.62 438 ALA A CA 1
ATOM 3601 C C . ALA A 1 438 ? 22.474 11.716 -19.500 1.00 87.62 438 ALA A C 1
ATOM 3603 O O . ALA A 1 438 ? 22.945 10.642 -19.133 1.00 87.62 438 ALA A O 1
ATOM 3604 N N . GLU A 1 439 ? 21.587 12.391 -18.764 1.00 89.06 439 GLU A N 1
ATOM 3605 C CA . GLU A 1 439 ? 21.143 11.942 -17.445 1.00 89.06 439 GLU A CA 1
ATOM 3606 C C . GLU A 1 439 ? 19.944 10.995 -17.510 1.00 89.06 439 GLU A C 1
ATOM 3608 O O . GLU A 1 439 ? 19.900 10.031 -16.746 1.00 89.06 439 GLU A O 1
ATOM 3613 N N . GLU A 1 440 ? 19.035 11.174 -18.473 1.00 9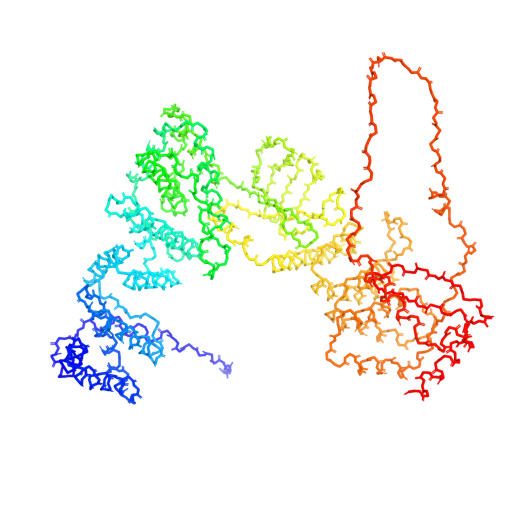3.62 440 GLU A N 1
ATOM 3614 C CA . GLU A 1 440 ? 17.987 10.186 -18.755 1.00 93.62 440 GLU A CA 1
ATOM 3615 C C . GLU A 1 440 ? 18.608 8.845 -19.162 1.00 93.62 440 GLU A C 1
ATOM 3617 O O . GLU A 1 440 ? 18.272 7.831 -18.559 1.00 93.62 440 GLU A O 1
ATOM 3622 N N . LEU A 1 441 ? 19.589 8.839 -20.078 1.00 92.12 441 LEU A N 1
ATOM 3623 C CA . LEU A 1 441 ? 20.325 7.625 -20.476 1.00 92.12 441 LEU A CA 1
ATOM 3624 C C . LEU A 1 441 ? 20.926 6.883 -19.272 1.00 92.12 441 LEU A C 1
ATOM 3626 O O . LEU A 1 441 ? 20.750 5.676 -19.134 1.00 92.12 441 LEU A O 1
ATOM 3630 N N . ARG A 1 442 ? 21.571 7.613 -18.354 1.00 91.88 442 ARG A N 1
ATOM 3631 C CA . ARG A 1 442 ? 22.151 7.041 -17.127 1.00 91.88 442 ARG A CA 1
ATOM 3632 C C . ARG A 1 442 ? 21.105 6.633 -16.086 1.00 91.88 442 ARG A C 1
ATOM 3634 O O . ARG A 1 442 ? 21.399 5.811 -15.224 1.00 91.88 442 ARG A O 1
ATOM 3641 N N . THR A 1 443 ? 19.902 7.196 -16.153 1.00 94.75 443 THR A N 1
ATOM 3642 C CA . THR A 1 443 ? 18.757 6.782 -15.331 1.00 94.75 443 THR A CA 1
ATOM 3643 C C . THR A 1 443 ? 18.174 5.466 -15.842 1.00 94.75 443 THR A C 1
ATOM 3645 O O . THR A 1 443 ? 17.765 4.643 -15.028 1.00 94.75 443 THR A O 1
ATOM 3648 N N . LEU A 1 444 ? 18.216 5.201 -17.157 1.00 96.19 444 LEU A N 1
ATOM 3649 C CA . LEU A 1 444 ? 17.771 3.922 -17.725 1.00 96.19 444 LEU A CA 1
ATOM 3650 C C . LEU A 1 444 ? 18.526 2.716 -17.138 1.00 96.19 444 LEU A C 1
ATOM 3652 O O . LEU A 1 444 ? 17.913 1.677 -16.915 1.00 96.19 444 LEU A O 1
ATOM 3656 N N . GLU A 1 445 ? 19.818 2.857 -16.815 1.00 94.81 445 GLU A N 1
ATOM 3657 C CA . GLU A 1 445 ? 20.639 1.809 -16.171 1.00 94.81 445 GLU A CA 1
ATOM 3658 C C . GLU A 1 445 ? 20.087 1.336 -14.805 1.00 94.81 445 GLU A C 1
ATOM 3660 O O . GLU A 1 445 ? 20.508 0.298 -14.294 1.00 94.81 445 GLU A O 1
ATOM 3665 N N . LEU A 1 446 ? 19.160 2.093 -14.203 1.00 95.88 446 LEU A N 1
ATOM 3666 C CA . LEU A 1 446 ? 18.570 1.843 -12.883 1.00 95.88 446 LEU A CA 1
ATOM 3667 C C . LEU A 1 446 ? 17.158 1.246 -12.930 1.00 95.88 446 LEU A C 1
ATOM 3669 O O . LEU A 1 446 ? 16.575 0.986 -11.873 1.00 95.88 446 LEU A O 1
ATOM 3673 N N . LEU A 1 447 ? 16.591 1.066 -14.122 1.00 97.25 447 LEU A N 1
ATOM 3674 C CA . LEU A 1 447 ? 15.205 0.642 -14.312 1.00 97.25 447 LEU A CA 1
ATOM 3675 C C . LEU A 1 447 ? 15.071 -0.882 -14.449 1.00 97.25 447 LEU A C 1
ATOM 3677 O O . LEU A 1 447 ? 16.038 -1.593 -14.720 1.00 97.25 447 LEU A O 1
ATOM 3681 N N . GLU A 1 448 ? 13.852 -1.385 -14.248 1.00 97.25 448 GLU A N 1
ATOM 3682 C CA . GLU A 1 448 ? 13.532 -2.810 -14.331 1.00 97.25 448 GLU A CA 1
ATOM 3683 C C . GLU A 1 448 ? 13.813 -3.322 -15.761 1.00 97.25 448 GLU A C 1
ATOM 3685 O O . GLU A 1 448 ? 13.269 -2.771 -16.729 1.00 97.25 448 GLU A O 1
ATOM 3690 N N . PRO A 1 449 ? 14.680 -4.346 -15.926 1.00 96.69 449 PRO A N 1
ATOM 3691 C CA . PRO A 1 449 ? 15.194 -4.730 -17.235 1.00 96.69 449 PRO A CA 1
ATOM 3692 C C . PRO A 1 449 ? 14.145 -5.097 -18.282 1.00 96.69 449 PRO A C 1
ATOM 3694 O O . PRO A 1 449 ? 14.373 -4.825 -19.458 1.00 96.69 449 PRO A O 1
ATOM 3697 N N . LYS A 1 450 ? 13.010 -5.695 -17.905 1.00 95.25 450 LYS A N 1
ATOM 3698 C CA . LYS A 1 450 ? 11.988 -6.160 -18.855 1.00 95.25 450 LYS A CA 1
ATOM 3699 C C . LYS A 1 450 ? 11.218 -5.006 -19.461 1.00 95.25 450 LYS A C 1
ATOM 3701 O O . LYS A 1 450 ? 11.083 -4.937 -20.682 1.00 95.25 450 LYS A O 1
ATOM 3706 N N . VAL A 1 451 ? 10.781 -4.066 -18.622 1.00 95.56 451 VAL A N 1
ATOM 3707 C CA . VAL A 1 451 ? 10.096 -2.850 -19.091 1.00 95.56 451 VAL A CA 1
ATOM 3708 C C . VAL A 1 451 ? 11.042 -2.012 -19.948 1.00 95.56 451 VAL A C 1
ATOM 3710 O O . VAL A 1 451 ? 10.683 -1.579 -21.044 1.00 95.56 451 VAL A O 1
ATOM 3713 N N . LEU A 1 452 ? 12.281 -1.839 -19.477 1.00 97.00 452 LEU A N 1
ATOM 3714 C CA . LEU A 1 452 ? 13.310 -1.094 -20.191 1.00 97.00 452 LEU A CA 1
ATOM 3715 C C . LEU A 1 452 ? 13.625 -1.696 -21.566 1.00 97.00 452 LEU A C 1
ATOM 3717 O O . LEU A 1 452 ? 13.808 -0.956 -22.528 1.00 97.00 452 LEU A O 1
ATOM 3721 N N . SER A 1 453 ? 13.685 -3.025 -21.664 1.00 96.88 453 SER A N 1
ATOM 3722 C CA . SER A 1 453 ? 14.082 -3.736 -22.883 1.00 96.88 453 SER A CA 1
ATOM 3723 C C . SER A 1 453 ? 13.163 -3.441 -24.063 1.00 96.88 453 SER A C 1
ATOM 3725 O O . SER A 1 453 ? 13.644 -3.057 -25.129 1.00 96.88 453 SER A O 1
ATOM 3727 N N . ALA A 1 454 ? 11.849 -3.568 -23.864 1.00 93.31 454 ALA A N 1
ATOM 3728 C CA . ALA A 1 454 ? 10.870 -3.264 -24.902 1.00 93.31 454 ALA A CA 1
ATOM 3729 C C . ALA A 1 454 ? 10.941 -1.785 -25.323 1.00 93.31 454 ALA A C 1
ATOM 3731 O O . ALA A 1 454 ? 11.013 -1.478 -26.513 1.00 93.31 454 ALA A O 1
ATOM 3732 N N . GLN A 1 455 ? 10.997 -0.864 -24.352 1.00 95.94 455 GLN A N 1
ATOM 3733 C CA . GLN A 1 455 ? 10.975 0.572 -24.639 1.00 95.94 455 GLN A CA 1
ATOM 3734 C C . GLN A 1 455 ? 12.262 1.076 -25.312 1.00 95.94 455 GLN A C 1
ATOM 3736 O O . GLN A 1 455 ? 12.197 1.901 -26.224 1.00 95.94 455 GLN A O 1
ATOM 3741 N N . ALA A 1 456 ? 13.430 0.572 -24.906 1.00 94.50 456 ALA A N 1
ATOM 3742 C CA . ALA A 1 456 ? 14.710 0.923 -25.519 1.00 94.50 456 ALA A CA 1
ATOM 3743 C C . ALA A 1 456 ? 14.813 0.423 -26.970 1.00 94.50 456 ALA A C 1
ATOM 3745 O O . ALA A 1 456 ? 15.396 1.105 -27.812 1.00 94.50 456 ALA A O 1
ATOM 3746 N N . ALA A 1 457 ? 14.226 -0.738 -27.277 1.00 92.62 457 ALA A N 1
ATOM 3747 C CA . ALA A 1 457 ? 14.182 -1.264 -28.636 1.00 92.62 457 ALA A CA 1
ATOM 3748 C C . ALA A 1 457 ? 13.190 -0.495 -29.537 1.00 92.62 457 ALA A C 1
ATOM 3750 O O . ALA A 1 457 ? 13.546 -0.161 -30.665 1.00 92.62 457 ALA A O 1
ATOM 3751 N N . ASP A 1 458 ? 12.010 -0.108 -29.036 1.00 92.56 458 ASP A N 1
ATOM 3752 C CA . ASP A 1 458 ? 11.092 0.806 -29.748 1.00 92.56 458 ASP A CA 1
ATOM 3753 C C . ASP A 1 458 ? 11.747 2.173 -30.035 1.00 92.56 458 ASP A C 1
ATOM 3755 O O . ASP A 1 458 ? 11.674 2.686 -31.153 1.00 92.56 458 ASP A O 1
ATOM 3759 N N . TRP A 1 459 ? 12.470 2.743 -29.065 1.00 91.44 459 TRP A N 1
ATOM 3760 C CA . TRP A 1 459 ? 13.232 3.981 -29.268 1.00 91.44 459 TRP A CA 1
ATOM 3761 C C . TRP A 1 459 ? 14.336 3.845 -30.327 1.00 91.44 459 TRP A C 1
ATOM 3763 O O . TRP A 1 459 ? 14.529 4.775 -31.113 1.00 91.44 459 TRP A O 1
ATOM 3773 N N . LEU A 1 460 ? 15.016 2.694 -30.408 1.00 88.00 460 LEU A N 1
ATOM 3774 C CA . LEU A 1 460 ? 15.964 2.404 -31.491 1.00 88.00 460 LEU A CA 1
ATOM 3775 C C . LEU A 1 460 ? 15.278 2.399 -32.863 1.00 88.00 460 LEU A C 1
ATOM 3777 O O . LEU A 1 460 ? 15.755 3.082 -33.766 1.00 88.00 460 LEU A O 1
ATOM 3781 N N . VAL A 1 461 ? 14.150 1.692 -33.016 1.00 86.50 461 VAL A N 1
ATOM 3782 C CA . VAL A 1 461 ? 13.364 1.682 -34.269 1.00 86.50 461 VAL A CA 1
ATOM 3783 C C . VAL A 1 461 ? 12.927 3.097 -34.652 1.00 86.50 461 VAL A C 1
ATOM 3785 O O . VAL A 1 461 ? 13.016 3.488 -35.814 1.00 86.50 461 VAL A O 1
ATOM 3788 N N . ARG A 1 462 ? 12.458 3.881 -33.679 1.00 85.12 462 ARG A N 1
ATOM 3789 C CA . ARG A 1 462 ? 11.951 5.236 -33.909 1.00 85.12 462 ARG A CA 1
ATOM 3790 C C . ARG A 1 462 ? 13.061 6.176 -34.389 1.00 85.12 462 ARG A C 1
ATOM 3792 O O . ARG A 1 462 ? 12.943 6.770 -35.462 1.00 85.12 462 ARG A O 1
ATOM 3799 N N . TRP A 1 463 ? 14.160 6.272 -33.640 1.00 79.81 463 TRP A N 1
ATOM 3800 C CA . TRP A 1 463 ? 15.241 7.225 -33.917 1.00 79.81 463 TRP A CA 1
ATOM 3801 C C . TRP A 1 463 ? 16.220 6.773 -35.013 1.00 79.81 463 TRP A C 1
ATOM 3803 O O . TRP A 1 463 ? 16.940 7.616 -35.548 1.00 79.81 463 TRP A O 1
ATOM 3813 N N . SER A 1 464 ? 16.226 5.498 -35.427 1.00 71.62 464 SER A N 1
ATOM 3814 C CA . SER A 1 464 ? 16.985 5.043 -36.611 1.00 71.62 464 SER A CA 1
ATOM 3815 C C . SER A 1 464 ? 16.448 5.622 -37.929 1.00 71.62 464 SER A C 1
ATOM 3817 O O . SER A 1 464 ? 17.198 5.767 -38.903 1.00 71.62 464 SER A O 1
ATOM 3819 N N . SER A 1 465 ? 15.165 6.005 -37.955 1.00 64.12 465 SER A N 1
ATOM 3820 C CA . SER A 1 465 ? 14.524 6.658 -39.100 1.00 64.12 465 SER A CA 1
ATOM 3821 C C . SER A 1 465 ? 14.863 8.157 -39.218 1.00 64.12 465 SER A C 1
ATOM 3823 O O . SER A 1 465 ? 14.849 8.718 -40.314 1.00 64.12 465 SER A O 1
ATOM 3825 N N . GLU A 1 466 ? 15.265 8.800 -38.118 1.00 63.16 466 GLU A N 1
ATOM 3826 C CA . GLU A 1 466 ? 15.484 10.251 -37.996 1.00 63.16 466 GLU A CA 1
ATOM 3827 C C . GLU A 1 466 ? 16.966 10.648 -38.192 1.00 63.16 466 GLU A C 1
ATOM 3829 O O . GLU A 1 466 ? 17.538 11.411 -37.411 1.00 63.16 466 GLU A O 1
ATOM 3834 N N . ARG A 1 467 ? 17.607 10.134 -39.255 1.00 48.84 467 ARG A N 1
ATOM 3835 C CA . ARG A 1 467 ? 19.072 10.161 -39.522 1.00 48.84 467 ARG A CA 1
ATOM 3836 C C . ARG A 1 467 ? 19.752 11.545 -39.704 1.00 48.84 467 ARG A C 1
ATOM 3838 O O . ARG A 1 467 ? 20.761 11.633 -40.400 1.00 48.84 467 ARG A O 1
ATOM 3845 N N . GLY A 1 468 ? 19.219 12.643 -39.162 1.00 44.31 468 GLY A N 1
ATOM 3846 C CA . GLY A 1 468 ? 19.640 14.007 -39.523 1.00 44.31 468 GLY A CA 1
ATOM 3847 C C . GLY A 1 468 ? 20.016 14.987 -38.404 1.00 44.31 468 GLY A C 1
ATOM 3848 O O . GLY A 1 468 ? 20.725 15.948 -38.699 1.00 44.31 468 GLY A O 1
ATOM 3849 N N . ALA A 1 469 ? 19.545 14.819 -37.161 1.00 40.34 469 ALA A N 1
ATOM 3850 C CA . ALA A 1 469 ? 19.401 15.977 -36.259 1.00 40.34 469 ALA A CA 1
ATOM 3851 C C . ALA A 1 469 ? 20.318 16.029 -35.018 1.00 40.34 469 ALA A C 1
ATOM 3853 O O . ALA A 1 469 ? 20.595 17.118 -34.513 1.00 40.34 469 ALA A O 1
ATOM 3854 N N . PHE A 1 470 ? 20.798 14.896 -34.501 1.00 48.53 470 PHE A N 1
ATOM 3855 C CA . PHE A 1 470 ? 21.249 14.831 -33.104 1.00 48.53 470 PHE A CA 1
ATOM 3856 C C . PHE A 1 470 ? 22.770 14.861 -32.937 1.00 48.53 470 PHE A C 1
ATOM 3858 O O . PHE A 1 470 ? 23.425 13.845 -32.711 1.00 48.53 470 PHE A O 1
ATOM 3865 N N . ARG A 1 471 ? 23.338 16.073 -32.975 1.00 45.91 471 ARG A N 1
ATOM 3866 C CA . ARG A 1 471 ? 24.635 16.326 -32.333 1.00 45.91 471 ARG A CA 1
ATOM 3867 C C . ARG A 1 471 ? 24.419 16.412 -30.827 1.00 45.91 471 ARG A C 1
ATOM 3869 O O . ARG A 1 471 ? 23.872 17.399 -30.345 1.00 45.91 471 ARG A O 1
ATOM 3876 N N . LEU A 1 472 ? 24.880 15.395 -30.106 1.00 48.97 472 LEU A N 1
ATOM 3877 C CA . LEU A 1 472 ? 25.008 15.433 -28.653 1.00 48.97 472 LEU A CA 1
ATOM 3878 C C . LEU A 1 472 ? 26.006 16.530 -28.258 1.00 48.97 472 LEU A C 1
ATOM 3880 O O . LEU A 1 472 ? 27.218 16.322 -28.266 1.00 48.97 472 LEU A O 1
ATOM 3884 N N . GLY A 1 473 ? 25.494 17.711 -27.919 1.00 43.94 473 GLY A N 1
ATOM 3885 C CA . GLY A 1 473 ? 26.228 18.617 -27.046 1.00 43.94 473 GLY A CA 1
ATOM 3886 C C . GLY A 1 473 ? 26.357 17.968 -25.668 1.00 43.94 473 GLY A C 1
ATOM 3887 O O . GLY A 1 473 ? 25.391 17.399 -25.171 1.00 43.94 473 GLY A O 1
ATOM 3888 N N . GLU A 1 474 ? 27.543 18.062 -25.068 1.00 44.59 474 GLU A N 1
ATOM 3889 C CA . GLU A 1 474 ? 27.821 17.744 -23.652 1.00 44.59 474 GLU A CA 1
ATOM 3890 C C . GLU A 1 474 ? 27.912 16.260 -23.231 1.00 44.59 474 GLU A C 1
ATOM 3892 O O . GLU A 1 474 ? 28.281 15.997 -22.087 1.00 44.59 474 GLU A O 1
ATOM 3897 N N . LEU A 1 475 ? 27.717 15.275 -24.120 1.00 47.78 475 LEU A N 1
ATOM 3898 C CA . LEU A 1 475 ? 28.243 13.921 -23.865 1.00 47.78 475 LEU A CA 1
ATOM 3899 C C . LEU A 1 475 ? 29.701 13.823 -24.337 1.00 47.78 475 LEU A C 1
ATOM 3901 O O . LEU A 1 475 ? 29.985 13.941 -25.525 1.00 47.78 475 LEU A O 1
ATOM 3905 N N . GLU A 1 476 ? 30.621 13.556 -23.404 1.00 46.62 476 GLU A N 1
ATOM 3906 C CA . GLU A 1 476 ? 32.044 13.299 -23.702 1.00 46.62 476 GLU A CA 1
ATOM 3907 C C . GLU A 1 476 ? 32.274 11.986 -24.477 1.00 46.62 476 GLU A C 1
ATOM 3909 O O . GLU A 1 476 ? 33.370 11.744 -24.984 1.00 46.62 476 GLU A O 1
ATOM 3914 N N . GLU A 1 477 ? 31.256 11.127 -24.592 1.00 48.84 477 GLU A N 1
ATOM 3915 C CA . GLU A 1 477 ? 31.335 9.904 -25.385 1.00 48.84 477 GLU A CA 1
ATOM 3916 C C . GLU A 1 477 ? 31.005 10.158 -26.869 1.00 48.84 477 GLU A C 1
ATOM 3918 O O . GLU A 1 477 ? 29.894 10.582 -27.185 1.00 48.84 477 GLU A O 1
ATOM 3923 N N . PRO A 1 478 ? 31.909 9.825 -27.813 1.00 47.53 478 PRO A N 1
ATOM 3924 C CA . PRO A 1 478 ? 31.737 10.097 -29.245 1.00 47.53 478 PRO A CA 1
ATOM 3925 C C . PRO A 1 478 ? 30.789 9.111 -29.958 1.00 47.53 478 PRO A C 1
ATOM 3927 O O . PRO A 1 478 ? 30.944 8.862 -31.152 1.00 47.53 478 PRO A O 1
ATOM 3930 N N . GLN A 1 479 ? 29.850 8.491 -29.240 1.00 59.88 479 GLN A N 1
ATOM 3931 C CA . GLN A 1 479 ? 28.931 7.480 -29.772 1.00 59.88 479 GLN A CA 1
ATOM 3932 C C . GLN A 1 479 ? 27.482 7.928 -29.568 1.00 59.88 479 GLN A C 1
ATOM 3934 O O . GLN A 1 479 ? 27.144 8.485 -28.525 1.00 59.88 479 GLN A O 1
ATOM 3939 N N . GLY A 1 480 ? 26.640 7.721 -30.583 1.00 73.38 480 GLY A N 1
ATOM 3940 C CA . GLY A 1 480 ? 25.277 8.232 -30.604 1.00 73.38 480 GLY A CA 1
ATOM 3941 C C . GLY A 1 480 ? 24.366 7.585 -29.561 1.00 73.38 480 GLY A C 1
ATOM 3942 O O . GLY A 1 480 ? 24.682 6.569 -28.937 1.00 73.38 480 GLY A O 1
ATOM 3943 N N . ILE A 1 481 ? 23.173 8.162 -29.409 1.00 81.19 481 ILE A N 1
ATOM 3944 C CA . ILE A 1 481 ? 22.124 7.634 -28.523 1.00 81.19 481 ILE A CA 1
ATOM 3945 C C . ILE A 1 481 ? 21.778 6.184 -28.888 1.00 81.19 481 ILE A C 1
ATOM 3947 O O . ILE A 1 481 ? 21.561 5.366 -27.997 1.00 81.19 481 ILE A O 1
ATOM 3951 N N . GLN A 1 482 ? 21.812 5.841 -30.181 1.00 82.56 482 GLN A N 1
ATOM 3952 C CA . GLN A 1 482 ? 21.593 4.477 -30.659 1.00 82.56 482 GLN A CA 1
ATOM 3953 C C . GLN A 1 482 ? 22.669 3.520 -30.130 1.00 82.56 482 GLN A C 1
ATOM 3955 O O . GLN A 1 482 ? 22.334 2.505 -29.524 1.00 82.56 482 GLN A O 1
ATOM 3960 N N . ALA A 1 483 ? 23.958 3.864 -30.245 1.00 81.62 483 ALA A N 1
ATOM 3961 C CA . ALA A 1 483 ? 25.028 3.070 -29.644 1.00 81.62 483 ALA A CA 1
ATOM 3962 C C . ALA A 1 483 ? 24.867 2.906 -28.119 1.00 81.62 483 ALA A C 1
ATOM 3964 O O . ALA A 1 483 ? 25.123 1.817 -27.600 1.00 81.62 483 ALA A O 1
ATOM 3965 N N . HIS A 1 484 ? 24.408 3.936 -27.396 1.00 85.19 484 HIS A N 1
ATOM 3966 C CA . HIS A 1 484 ? 24.137 3.820 -25.959 1.00 85.19 484 HIS A CA 1
ATOM 3967 C C . HIS A 1 484 ? 22.976 2.854 -25.662 1.00 85.19 484 HIS A C 1
ATOM 3969 O O . HIS A 1 484 ? 23.144 1.944 -24.852 1.00 85.19 484 HIS A O 1
ATOM 3975 N N . LEU A 1 485 ? 21.835 2.977 -26.351 1.00 90.06 485 LEU A N 1
ATOM 3976 C CA . LEU A 1 485 ? 20.703 2.049 -26.202 1.00 90.06 485 LEU A CA 1
ATOM 3977 C C . LEU A 1 485 ? 21.084 0.606 -26.577 1.00 90.06 485 LEU A C 1
ATOM 3979 O O . LEU A 1 485 ? 20.734 -0.330 -25.860 1.00 90.06 485 LEU A O 1
ATOM 3983 N N . CYS A 1 486 ? 21.871 0.403 -27.637 1.00 89.25 486 CYS A N 1
ATOM 3984 C CA . CYS A 1 486 ? 22.361 -0.925 -28.008 1.00 89.25 486 CYS A CA 1
ATOM 3985 C C . CYS A 1 486 ? 23.300 -1.516 -26.940 1.00 89.25 486 CYS A C 1
ATOM 3987 O O . CYS A 1 486 ? 23.204 -2.705 -26.641 1.00 89.25 486 CYS A O 1
ATOM 3989 N N . ARG A 1 487 ? 24.174 -0.717 -26.306 1.00 88.38 487 ARG A N 1
ATOM 3990 C CA . ARG A 1 487 ? 24.993 -1.173 -25.161 1.00 88.38 487 ARG A CA 1
ATOM 3991 C C . ARG A 1 487 ? 24.146 -1.485 -23.924 1.00 88.38 487 ARG A C 1
ATOM 3993 O O . ARG A 1 487 ? 24.437 -2.450 -23.221 1.00 88.38 487 ARG A O 1
ATOM 4000 N N . LEU A 1 488 ? 23.108 -0.694 -23.664 1.00 92.25 488 LEU A N 1
ATOM 4001 C CA . LEU A 1 488 ? 22.166 -0.906 -22.566 1.00 92.25 488 LEU A CA 1
ATOM 4002 C C . LEU A 1 488 ? 21.425 -2.242 -22.740 1.00 92.25 488 LEU A C 1
ATOM 4004 O O . LEU A 1 488 ? 21.394 -3.057 -21.821 1.00 92.25 488 LEU A O 1
ATOM 4008 N N . LEU A 1 489 ? 20.936 -2.530 -23.950 1.00 94.56 489 LEU A N 1
ATOM 4009 C CA . LEU A 1 489 ? 20.342 -3.823 -24.312 1.00 94.56 489 LEU A CA 1
ATOM 4010 C C . LEU A 1 489 ? 21.370 -4.971 -24.291 1.00 94.56 489 LEU A C 1
ATOM 4012 O O . LEU A 1 489 ? 21.069 -6.066 -23.813 1.00 94.56 489 LEU A O 1
ATOM 4016 N N . LEU A 1 490 ? 22.615 -4.732 -24.711 1.00 93.44 490 LEU A N 1
ATOM 4017 C CA . LEU A 1 490 ? 23.708 -5.703 -24.583 1.00 93.44 490 LEU A CA 1
ATOM 4018 C C . LEU A 1 490 ? 23.952 -6.087 -23.111 1.00 93.44 490 LEU A C 1
ATOM 4020 O O . LEU A 1 490 ? 24.106 -7.271 -22.807 1.00 93.44 490 LEU A O 1
ATOM 4024 N N . ALA A 1 491 ? 23.946 -5.117 -22.193 1.00 93.19 491 ALA A N 1
ATOM 4025 C CA . ALA A 1 491 ? 24.244 -5.316 -20.773 1.00 93.19 491 ALA A CA 1
ATOM 4026 C C . ALA A 1 491 ? 23.054 -5.844 -19.950 1.00 93.19 491 ALA A C 1
ATOM 4028 O O . ALA A 1 491 ? 23.226 -6.787 -19.176 1.00 93.19 491 ALA A O 1
ATOM 4029 N N . LEU A 1 492 ? 21.866 -5.259 -20.128 1.00 94.81 492 LEU A N 1
A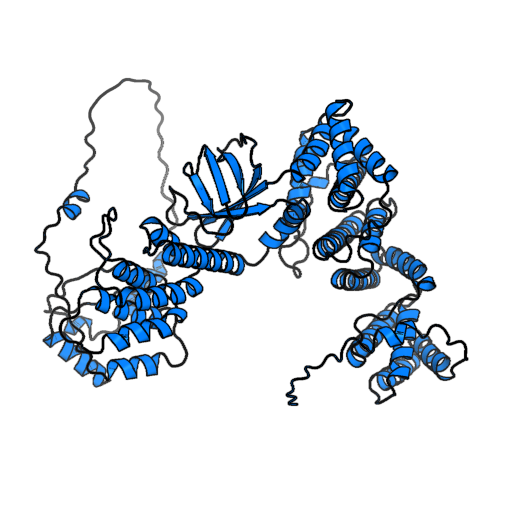TOM 4030 C CA . LEU A 1 492 ? 20.678 -5.477 -19.289 1.00 94.81 492 LEU A CA 1
ATOM 4031 C C . LEU A 1 492 ? 19.482 -6.066 -20.048 1.00 94.81 492 LEU A C 1
ATOM 4033 O O . LEU A 1 492 ? 18.546 -6.538 -19.414 1.00 94.81 492 LEU A O 1
ATOM 4037 N N . GLY A 1 493 ? 19.503 -6.061 -21.382 1.00 95.69 493 GLY A N 1
ATOM 4038 C CA . GLY A 1 493 ? 18.367 -6.460 -22.211 1.00 95.69 493 GLY A CA 1
ATOM 4039 C C . GLY A 1 493 ? 17.811 -7.857 -21.909 1.00 95.69 493 GLY A C 1
ATOM 4040 O O . GLY A 1 493 ? 18.540 -8.788 -21.554 1.00 95.69 493 GLY A O 1
ATOM 4041 N N . THR A 1 494 ? 16.517 -8.004 -22.132 1.00 97.38 494 THR A N 1
ATOM 4042 C CA . THR A 1 494 ? 15.712 -9.217 -21.946 1.00 97.38 494 THR A CA 1
ATOM 4043 C C . THR A 1 494 ? 14.961 -9.523 -23.239 1.00 97.38 494 THR A C 1
ATOM 4045 O O . THR A 1 494 ? 14.950 -8.701 -24.164 1.00 97.38 494 THR A O 1
ATOM 4048 N N . ARG A 1 495 ? 14.362 -10.712 -23.346 1.00 96.88 495 ARG A N 1
ATOM 4049 C CA . ARG A 1 495 ? 13.672 -11.165 -24.569 1.00 96.88 495 ARG A CA 1
ATOM 4050 C C . ARG A 1 495 ? 12.546 -10.226 -25.015 1.00 96.88 495 ARG A C 1
ATOM 4052 O O . ARG A 1 495 ? 12.223 -10.180 -26.197 1.00 96.88 495 ARG A O 1
ATOM 4059 N N . GLU A 1 496 ? 11.998 -9.438 -24.093 1.00 96.88 496 GLU A N 1
ATOM 4060 C CA . GLU A 1 496 ? 11.005 -8.392 -24.335 1.00 96.88 496 GLU A CA 1
ATOM 4061 C C . GLU A 1 496 ? 11.480 -7.314 -25.348 1.00 96.88 496 GLU A C 1
ATOM 4063 O O . GLU A 1 496 ? 10.641 -6.675 -25.976 1.00 96.88 496 GLU A O 1
ATOM 4068 N N . ALA A 1 497 ? 12.792 -7.147 -25.587 1.00 96.56 497 ALA A N 1
ATOM 4069 C CA . ALA A 1 497 ? 13.326 -6.277 -26.652 1.00 96.56 497 ALA A CA 1
ATOM 4070 C C . ALA A 1 497 ? 13.278 -6.888 -28.066 1.00 96.56 497 ALA A C 1
ATOM 4072 O O . ALA A 1 497 ? 13.342 -6.151 -29.052 1.00 96.56 497 ALA A O 1
ATOM 4073 N N . ILE A 1 498 ? 13.231 -8.220 -28.191 1.00 95.06 498 ILE A N 1
ATOM 4074 C CA . ILE A 1 498 ? 13.473 -8.913 -29.467 1.00 95.06 498 ILE A CA 1
ATOM 4075 C C . ILE A 1 498 ? 12.483 -8.497 -30.569 1.00 95.06 498 ILE A C 1
ATOM 4077 O O . ILE A 1 498 ? 12.970 -8.136 -31.637 1.00 95.06 498 ILE A O 1
ATOM 4081 N N . PRO A 1 499 ? 11.151 -8.428 -30.350 1.00 94.44 499 PRO A N 1
ATOM 4082 C CA . PRO A 1 499 ? 10.199 -8.097 -31.419 1.00 94.44 499 PRO A CA 1
ATOM 4083 C C . PRO A 1 499 ? 10.403 -6.717 -32.063 1.00 94.44 499 PRO A C 1
ATOM 4085 O O . PRO A 1 499 ? 10.035 -6.514 -33.218 1.00 94.44 499 PRO A O 1
ATOM 4088 N N . GLU A 1 500 ? 10.978 -5.761 -31.329 1.00 92.69 500 GLU A N 1
ATOM 4089 C CA . GLU A 1 500 ? 11.315 -4.433 -31.854 1.00 92.69 500 GLU A CA 1
ATOM 4090 C C . GLU A 1 500 ? 12.730 -4.408 -32.449 1.00 92.69 500 GLU A C 1
ATOM 4092 O O . GLU A 1 500 ? 12.929 -3.841 -33.524 1.00 92.69 500 GLU A O 1
ATOM 4097 N N . LEU A 1 501 ? 13.702 -5.096 -31.830 1.00 89.69 501 LEU A N 1
ATOM 4098 C CA . LEU A 1 501 ? 15.039 -5.275 -32.410 1.00 89.69 501 LEU A CA 1
ATOM 4099 C C . LEU A 1 501 ? 14.984 -5.963 -33.779 1.00 89.69 501 LEU A C 1
ATOM 4101 O O . LEU A 1 501 ? 15.717 -5.560 -34.677 1.00 89.69 501 LEU A O 1
ATOM 4105 N N . GLU A 1 502 ? 14.096 -6.939 -33.981 1.00 89.88 502 GLU A N 1
ATOM 4106 C CA . GLU A 1 502 ? 13.892 -7.559 -35.294 1.00 89.88 502 GLU A CA 1
ATOM 4107 C C . GLU A 1 502 ? 13.530 -6.533 -36.368 1.00 89.88 502 GLU A C 1
ATOM 4109 O O . GLU A 1 502 ? 14.075 -6.598 -37.462 1.00 89.88 502 GLU A O 1
ATOM 4114 N N . LYS A 1 503 ? 12.720 -5.514 -36.055 1.00 88.31 503 LYS A N 1
ATOM 4115 C CA . LYS A 1 503 ? 12.381 -4.456 -37.020 1.00 88.31 503 LYS A CA 1
ATOM 4116 C C . LYS A 1 503 ? 13.584 -3.585 -37.371 1.00 88.31 503 LYS A C 1
ATOM 4118 O O . LYS A 1 503 ? 13.668 -3.129 -38.508 1.00 88.31 503 LYS A O 1
ATOM 4123 N N . VAL A 1 504 ? 14.499 -3.343 -36.425 1.00 83.50 504 VAL A N 1
ATOM 4124 C CA . VAL A 1 504 ? 15.773 -2.650 -36.702 1.00 83.50 504 VAL A CA 1
ATOM 4125 C C . VAL A 1 504 ? 16.607 -3.487 -37.672 1.00 83.50 504 VAL A C 1
ATOM 4127 O O . VAL A 1 504 ? 17.055 -2.987 -38.697 1.00 83.50 504 VAL A O 1
ATOM 4130 N N . LEU A 1 505 ? 16.747 -4.780 -37.382 1.00 81.44 505 LEU A N 1
ATOM 4131 C CA . LEU A 1 505 ? 17.563 -5.719 -38.152 1.00 81.44 505 LEU A CA 1
ATOM 4132 C C . LEU A 1 505 ? 16.985 -5.979 -39.557 1.00 81.44 505 LEU A C 1
ATOM 4134 O O . LEU A 1 505 ? 17.731 -6.038 -40.532 1.00 81.44 505 LEU A O 1
ATOM 4138 N N . ASP A 1 506 ? 15.659 -6.044 -39.685 1.00 79.62 506 ASP A N 1
ATOM 4139 C CA . ASP A 1 506 ? 14.950 -6.212 -40.958 1.00 79.62 506 ASP A CA 1
ATOM 4140 C C . ASP A 1 506 ? 15.013 -4.941 -41.828 1.00 79.62 506 ASP A C 1
ATOM 4142 O O . ASP A 1 506 ? 15.067 -5.014 -43.057 1.00 79.62 506 ASP A O 1
ATOM 4146 N N . GLN A 1 507 ? 15.061 -3.749 -41.221 1.00 71.75 507 GLN A N 1
ATOM 4147 C CA . GLN A 1 507 ? 15.322 -2.501 -41.953 1.00 71.75 507 GLN A CA 1
ATOM 4148 C C . GLN A 1 507 ? 16.766 -2.421 -42.481 1.00 71.75 507 GLN A C 1
ATOM 4150 O O . GLN A 1 507 ? 17.036 -1.680 -43.430 1.00 71.75 507 GLN A O 1
ATOM 4155 N N . GLU A 1 508 ? 17.687 -3.200 -41.911 1.00 60.44 508 GLU A N 1
ATOM 4156 C CA . GLU A 1 508 ? 19.110 -3.241 -42.260 1.00 60.44 508 GLU A CA 1
ATOM 4157 C C . GLU A 1 508 ? 19.483 -4.345 -43.272 1.00 60.44 508 GLU A C 1
ATOM 4159 O O . GLU A 1 508 ? 20.666 -4.550 -43.542 1.00 60.44 508 GLU A O 1
ATOM 4164 N N . ILE A 1 509 ? 18.497 -4.970 -43.936 1.00 47.00 509 ILE A N 1
ATOM 4165 C CA . ILE A 1 509 ? 18.639 -6.042 -44.957 1.00 47.00 509 ILE A CA 1
ATOM 4166 C C . ILE A 1 509 ? 19.541 -5.686 -46.177 1.00 47.00 509 ILE A C 1
ATOM 4168 O O . ILE A 1 509 ? 19.800 -6.517 -47.050 1.00 47.00 509 ILE A O 1
ATOM 4172 N N . LEU A 1 510 ? 20.132 -4.488 -46.236 1.00 40.56 510 LEU A N 1
ATOM 4173 C CA . LEU A 1 510 ? 21.201 -4.129 -47.176 1.00 40.56 510 LEU A CA 1
ATOM 4174 C C . LEU A 1 510 ? 22.587 -4.156 -46.505 1.00 40.56 510 LEU A C 1
ATOM 4176 O O . LEU A 1 510 ? 23.217 -3.124 -46.275 1.00 40.56 510 LEU A O 1
ATOM 4180 N N . TRP A 1 511 ? 23.088 -5.377 -46.295 1.00 52.81 511 TRP A N 1
ATOM 4181 C CA . TRP A 1 511 ? 24.362 -5.780 -45.670 1.00 52.81 511 TRP A CA 1
ATOM 4182 C C . TRP A 1 511 ? 25.668 -5.297 -46.359 1.00 52.81 511 TRP A C 1
ATOM 4184 O O . TRP A 1 511 ? 26.679 -6.000 -46.369 1.00 52.81 511 TRP A O 1
ATOM 4194 N N . LYS A 1 512 ? 25.704 -4.102 -46.964 1.00 38.19 512 LYS A N 1
ATOM 4195 C CA . LYS A 1 512 ? 26.907 -3.534 -47.602 1.00 38.19 512 LYS A CA 1
ATOM 4196 C C . LYS A 1 512 ? 27.254 -2.157 -47.047 1.00 38.19 512 LYS A C 1
ATOM 4198 O O . LYS A 1 512 ? 26.755 -1.143 -47.519 1.00 38.19 512 LYS A O 1
ATOM 4203 N N . GLY A 1 513 ? 28.202 -2.147 -46.106 1.00 46.47 513 GLY A N 1
ATOM 4204 C CA . GLY A 1 513 ? 28.843 -0.927 -45.602 1.00 46.47 513 GLY A CA 1
ATOM 4205 C C . GLY A 1 513 ? 28.344 -0.424 -44.246 1.00 46.47 513 GLY A C 1
ATOM 4206 O O . GLY A 1 513 ? 28.408 0.777 -44.019 1.00 46.47 513 GLY A O 1
ATOM 4207 N N . MET A 1 514 ? 27.860 -1.312 -43.363 1.00 50.19 514 MET A N 1
ATOM 4208 C CA . MET A 1 514 ? 27.295 -0.954 -42.049 1.00 50.19 514 MET A CA 1
ATOM 4209 C C . MET A 1 514 ? 28.144 0.067 -41.282 1.00 50.19 514 MET A C 1
ATOM 4211 O O . MET A 1 514 ? 29.328 -0.182 -41.012 1.00 50.19 514 MET A O 1
ATOM 4215 N N . GLU A 1 515 ? 27.491 1.139 -40.838 1.00 56.88 515 GLU A N 1
ATOM 4216 C CA . GLU A 1 515 ? 27.971 2.004 -39.762 1.00 56.88 515 GLU A CA 1
ATOM 4217 C C . GLU A 1 515 ? 28.105 1.196 -38.452 1.00 56.88 515 GLU A C 1
ATOM 4219 O O . GLU A 1 515 ? 27.705 0.029 -38.361 1.00 56.88 515 GLU A O 1
ATOM 4224 N N . ALA A 1 516 ? 28.752 1.769 -37.435 1.00 62.44 516 ALA A N 1
ATOM 4225 C CA . ALA A 1 516 ? 29.110 1.010 -36.235 1.00 62.44 516 ALA A CA 1
ATOM 4226 C C . ALA A 1 516 ? 27.886 0.551 -35.416 1.00 62.44 516 ALA A C 1
ATOM 4228 O O . ALA A 1 516 ? 27.929 -0.522 -34.819 1.00 62.44 516 ALA A O 1
ATOM 4229 N N . GLU A 1 517 ? 26.807 1.338 -35.398 1.00 60.84 517 GLU A N 1
ATOM 4230 C CA . GLU A 1 517 ? 25.686 1.199 -34.454 1.00 60.84 517 GLU A CA 1
ATOM 4231 C C . GLU A 1 517 ? 24.814 -0.035 -34.747 1.00 60.84 517 GLU A C 1
ATOM 4233 O O . GLU A 1 517 ? 24.550 -0.833 -33.844 1.00 60.84 517 GLU A O 1
ATOM 4238 N N . SER A 1 518 ? 24.509 -0.269 -36.027 1.00 61.50 518 SER A N 1
ATOM 4239 C CA . SER A 1 518 ? 23.860 -1.466 -36.587 1.00 61.50 518 SER A CA 1
ATOM 4240 C C . SER A 1 518 ? 24.476 -2.782 -36.086 1.00 61.50 518 SER A C 1
ATOM 4242 O O . SER A 1 518 ? 23.794 -3.739 -35.716 1.00 61.50 518 SER A O 1
ATOM 4244 N N . ARG A 1 519 ? 25.812 -2.830 -35.985 1.00 71.88 519 ARG A N 1
ATOM 4245 C CA . ARG A 1 519 ? 26.540 -4.024 -35.515 1.00 71.88 519 ARG A CA 1
ATOM 4246 C C . ARG A 1 519 ? 26.334 -4.272 -34.018 1.00 71.88 519 ARG A C 1
ATOM 4248 O O . ARG A 1 519 ? 26.375 -5.419 -33.579 1.00 71.88 519 ARG A O 1
ATOM 4255 N N . ILE A 1 520 ? 26.111 -3.217 -33.231 1.00 76.62 520 ILE A N 1
ATOM 4256 C CA . ILE A 1 520 ? 25.880 -3.313 -31.783 1.00 76.62 520 ILE A CA 1
ATOM 4257 C C . ILE A 1 520 ? 24.449 -3.799 -31.508 1.00 76.62 520 ILE A C 1
ATOM 4259 O O . ILE A 1 520 ? 24.262 -4.580 -30.578 1.00 76.62 520 ILE A O 1
ATOM 4263 N N . ALA A 1 521 ? 23.461 -3.430 -32.335 1.00 81.62 521 ALA A N 1
ATOM 4264 C CA . ALA A 1 521 ? 22.095 -3.958 -32.236 1.00 81.62 521 ALA A CA 1
ATOM 4265 C C . ALA A 1 521 ? 22.061 -5.492 -32.397 1.00 81.62 521 ALA A C 1
ATOM 4267 O O . ALA A 1 521 ? 21.455 -6.194 -31.585 1.00 81.62 521 ALA A O 1
ATOM 4268 N N . TRP A 1 522 ? 22.800 -6.029 -33.375 1.00 84.88 522 TRP A N 1
ATOM 4269 C CA . TRP A 1 522 ? 22.932 -7.479 -33.559 1.00 84.88 522 TRP A CA 1
ATOM 4270 C C . TRP A 1 522 ? 23.639 -8.167 -32.380 1.00 84.88 522 TRP A C 1
ATOM 4272 O O . TRP A 1 522 ? 23.172 -9.190 -31.878 1.00 84.88 522 TRP A O 1
ATOM 4282 N N . LEU A 1 523 ? 24.726 -7.576 -31.866 1.00 85.75 523 LEU A N 1
ATOM 4283 C CA . LEU A 1 523 ? 25.398 -8.075 -30.659 1.00 85.75 523 LEU A CA 1
ATOM 4284 C C . LEU A 1 523 ? 24.474 -8.059 -29.429 1.00 85.75 523 LEU A C 1
ATOM 4286 O O . LEU A 1 523 ? 24.522 -8.993 -28.628 1.00 85.75 523 LEU A O 1
ATOM 4290 N N . ALA A 1 524 ? 23.617 -7.042 -29.291 1.00 89.44 524 ALA A N 1
ATOM 4291 C CA . ALA A 1 524 ? 22.625 -6.963 -28.224 1.00 89.44 524 ALA A CA 1
ATOM 4292 C C . ALA A 1 524 ? 21.595 -8.098 -28.328 1.00 89.44 524 ALA A C 1
ATOM 4294 O O . ALA A 1 524 ? 21.389 -8.809 -27.346 1.00 89.44 524 ALA A O 1
ATOM 4295 N N . ALA A 1 525 ? 21.026 -8.340 -29.514 1.00 91.12 525 ALA A N 1
ATOM 4296 C CA . ALA A 1 525 ? 20.082 -9.438 -29.740 1.00 91.12 525 ALA A CA 1
ATOM 4297 C C . ALA A 1 525 ? 20.698 -10.818 -29.419 1.00 91.12 525 ALA A C 1
ATOM 4299 O O . ALA A 1 525 ? 20.084 -11.628 -28.723 1.00 91.12 525 ALA A O 1
ATOM 4300 N N . LEU A 1 526 ? 21.949 -11.063 -29.830 1.00 91.44 526 LEU A N 1
ATOM 4301 C CA . LEU A 1 526 ? 22.679 -12.297 -29.501 1.00 91.44 526 LEU A CA 1
ATOM 4302 C C . LEU A 1 526 ? 22.982 -12.435 -27.997 1.00 91.44 526 LEU A C 1
ATOM 4304 O O . LEU A 1 526 ? 22.914 -13.539 -27.449 1.00 91.44 526 LEU A O 1
ATOM 4308 N N . ALA A 1 527 ? 23.304 -11.338 -27.305 1.00 92.12 527 ALA A N 1
ATOM 4309 C CA . ALA A 1 527 ? 23.513 -11.355 -25.856 1.00 92.12 527 ALA A CA 1
ATOM 4310 C C . ALA A 1 527 ? 22.211 -11.621 -25.087 1.00 92.12 527 ALA A C 1
ATOM 4312 O O . ALA A 1 527 ? 22.227 -12.376 -24.116 1.00 92.12 527 ALA A O 1
ATOM 4313 N N . ILE A 1 528 ? 21.089 -11.064 -25.551 1.00 94.75 528 ILE A N 1
ATOM 4314 C CA . ILE A 1 528 ? 19.749 -11.328 -25.013 1.00 94.75 528 ILE A CA 1
ATOM 4315 C C . ILE A 1 528 ? 19.385 -12.804 -25.195 1.00 94.75 528 ILE A C 1
ATOM 4317 O O . ILE A 1 528 ? 19.082 -13.467 -24.208 1.00 94.75 528 ILE A O 1
ATOM 4321 N N . ALA A 1 529 ? 19.525 -13.354 -26.406 1.00 93.88 529 ALA A N 1
ATOM 4322 C CA . ALA A 1 529 ? 19.272 -14.770 -26.698 1.00 93.88 529 ALA A CA 1
ATOM 4323 C C . ALA A 1 529 ? 20.085 -15.738 -25.815 1.00 93.88 529 ALA A C 1
ATOM 4325 O O . ALA A 1 529 ? 19.626 -16.841 -25.516 1.00 93.88 529 ALA A O 1
ATOM 4326 N N . ARG A 1 530 ? 21.279 -15.322 -25.369 1.00 92.75 530 ARG A N 1
ATOM 4327 C CA . ARG A 1 530 ? 22.108 -16.069 -24.412 1.00 92.75 530 ARG A CA 1
ATOM 4328 C C . ARG A 1 530 ? 21.691 -15.870 -22.947 1.00 92.75 530 ARG A C 1
ATOM 4330 O O . ARG A 1 530 ? 21.803 -16.816 -22.172 1.00 92.75 530 ARG A O 1
ATOM 4337 N N . ARG A 1 531 ? 21.307 -14.653 -22.546 1.00 94.19 531 ARG A N 1
ATOM 4338 C CA . ARG A 1 531 ? 21.007 -14.281 -21.148 1.00 94.19 531 ARG A CA 1
ATOM 4339 C C . ARG A 1 531 ? 19.592 -14.673 -20.717 1.00 94.19 531 ARG A C 1
ATOM 4341 O O . ARG A 1 531 ? 19.408 -15.072 -19.573 1.00 94.19 531 ARG A O 1
ATOM 4348 N N . ASP A 1 532 ? 18.626 -14.546 -21.617 1.00 95.31 532 ASP A N 1
ATOM 4349 C CA . ASP A 1 532 ? 17.196 -14.743 -21.372 1.00 95.31 532 ASP A CA 1
ATOM 4350 C C . ASP A 1 532 ? 16.563 -15.511 -22.553 1.00 95.31 532 ASP A C 1
ATOM 4352 O O . ASP A 1 532 ? 15.857 -14.933 -23.384 1.00 95.31 532 ASP A O 1
ATOM 4356 N N . PRO A 1 533 ? 16.883 -16.812 -22.706 1.00 93.38 533 PRO A N 1
ATOM 4357 C CA . PRO A 1 533 ? 16.408 -17.616 -23.826 1.00 93.38 533 PRO A CA 1
ATOM 4358 C C . PRO A 1 533 ? 14.888 -17.826 -23.779 1.00 93.38 533 PRO A C 1
ATOM 4360 O O . PRO A 1 533 ? 14.288 -18.027 -22.720 1.00 93.38 533 PRO A O 1
ATOM 4363 N N . TRP A 1 534 ? 14.261 -17.845 -24.955 1.00 94.81 534 TRP A N 1
ATOM 4364 C CA . TRP A 1 534 ? 12.822 -18.053 -25.124 1.00 94.81 534 TRP A CA 1
ATOM 4365 C C . TRP A 1 534 ? 12.508 -19.278 -25.993 1.00 94.81 534 TRP A C 1
ATOM 4367 O O . TRP A 1 534 ? 13.378 -19.839 -26.662 1.00 94.81 534 TRP A O 1
ATOM 4377 N N . GLU A 1 535 ? 11.249 -19.711 -25.980 1.00 95.50 535 GLU A N 1
ATOM 4378 C CA . GLU A 1 535 ? 10.780 -20.809 -26.828 1.00 95.50 535 GLU A CA 1
ATOM 4379 C C . GLU A 1 535 ? 10.927 -20.434 -28.312 1.00 95.50 535 GLU A C 1
ATOM 4381 O O . GLU A 1 535 ? 10.440 -19.395 -28.749 1.00 95.50 535 GLU A O 1
ATOM 4386 N N . GLY A 1 536 ? 11.647 -21.253 -29.082 1.00 93.12 536 GLY A N 1
ATOM 4387 C CA . GLY A 1 536 ? 11.980 -20.955 -30.480 1.00 93.12 536 GLY A CA 1
ATOM 4388 C C . GLY A 1 536 ? 13.257 -20.127 -30.697 1.00 93.12 536 GLY A C 1
ATOM 4389 O O . GLY A 1 536 ? 13.624 -19.916 -31.849 1.00 93.12 536 GLY A O 1
ATOM 4390 N N . VAL A 1 537 ? 14.002 -19.727 -29.652 1.00 93.50 537 VAL A N 1
ATOM 4391 C CA . VAL A 1 537 ? 15.270 -18.966 -29.805 1.00 93.50 537 VAL A CA 1
ATOM 4392 C C . VAL A 1 537 ? 16.288 -19.658 -30.725 1.00 93.50 537 VAL A C 1
ATOM 4394 O O . VAL A 1 537 ? 17.026 -18.997 -31.448 1.00 93.50 537 VAL A O 1
ATOM 4397 N N . GLN A 1 538 ? 16.313 -20.994 -30.745 1.00 89.88 538 GLN A N 1
ATOM 4398 C CA . GLN A 1 538 ? 17.201 -21.768 -31.619 1.00 89.88 538 GLN A CA 1
ATOM 4399 C C . GLN A 1 538 ? 16.784 -21.705 -33.091 1.00 89.88 538 GLN A C 1
ATOM 4401 O O . GLN A 1 538 ? 17.645 -21.678 -33.963 1.00 89.88 538 GLN A O 1
ATOM 4406 N N . ASP A 1 539 ? 15.485 -21.666 -33.379 1.00 91.75 539 ASP A N 1
ATOM 4407 C CA . ASP A 1 539 ? 14.989 -21.585 -34.754 1.00 91.75 539 ASP A CA 1
ATOM 4408 C C . ASP A 1 539 ? 15.039 -20.141 -35.270 1.00 91.75 539 ASP A C 1
ATOM 4410 O O . ASP A 1 539 ? 15.376 -19.926 -36.431 1.00 91.75 539 ASP A O 1
ATOM 4414 N N . TRP A 1 540 ? 14.862 -19.158 -34.378 1.00 89.56 540 TRP A N 1
ATOM 4415 C CA . TRP A 1 540 ? 15.205 -17.755 -34.627 1.00 89.56 540 TRP A CA 1
ATOM 4416 C C . TRP A 1 540 ? 16.692 -17.593 -34.989 1.00 89.56 540 TRP A C 1
ATOM 4418 O O . TRP A 1 540 ? 17.014 -17.035 -36.036 1.00 89.56 540 TRP A O 1
ATOM 4428 N N . LEU A 1 541 ? 17.607 -18.156 -34.185 1.00 85.75 541 LEU A N 1
ATOM 4429 C CA . LEU A 1 541 ? 19.045 -18.133 -34.477 1.00 85.75 541 LEU A CA 1
ATOM 4430 C C . LEU A 1 541 ? 19.378 -18.806 -35.816 1.00 85.75 541 LEU A C 1
ATOM 4432 O O . LEU A 1 541 ? 20.155 -18.243 -36.580 1.00 85.75 541 LEU A O 1
ATOM 4436 N N . LYS A 1 542 ? 18.800 -19.976 -36.127 1.00 82.62 542 LYS A N 1
ATOM 4437 C CA . LYS A 1 542 ? 19.012 -20.654 -37.423 1.00 82.62 542 LYS A CA 1
ATOM 4438 C C . LYS A 1 542 ? 18.526 -19.804 -38.592 1.00 82.62 542 LYS A C 1
ATOM 4440 O O . LYS A 1 542 ? 19.308 -19.547 -39.499 1.00 82.62 542 LYS A O 1
ATOM 4445 N N . GLY A 1 543 ? 17.284 -19.315 -38.533 1.00 82.69 543 GLY A N 1
ATOM 4446 C CA . GLY A 1 543 ? 16.698 -18.489 -39.592 1.00 82.69 543 GLY A CA 1
ATOM 4447 C C . GLY A 1 543 ? 17.534 -17.248 -39.905 1.00 82.69 543 GLY A C 1
ATOM 4448 O O . GLY A 1 543 ? 17.662 -16.879 -41.064 1.00 82.69 543 GLY A O 1
ATOM 4449 N N . ARG A 1 544 ? 18.179 -16.660 -38.889 1.00 77.25 544 ARG A N 1
ATOM 4450 C CA . ARG A 1 544 ? 19.095 -15.521 -39.051 1.00 77.25 544 ARG A CA 1
ATOM 4451 C C . ARG A 1 544 ? 20.530 -15.905 -39.447 1.00 77.25 544 ARG A C 1
ATOM 4453 O O . ARG A 1 544 ? 21.251 -15.061 -39.963 1.00 77.25 544 ARG A O 1
ATOM 4460 N N . LEU A 1 545 ? 20.979 -17.135 -39.184 1.00 69.12 545 LEU A N 1
ATOM 4461 C CA . LEU A 1 545 ? 22.329 -17.621 -39.523 1.00 69.12 545 LEU A CA 1
ATOM 4462 C C . LEU A 1 545 ? 22.422 -18.233 -40.927 1.00 69.12 545 LEU A C 1
ATOM 4464 O O . LEU A 1 545 ? 23.507 -18.213 -41.514 1.00 69.12 545 LEU A O 1
ATOM 4468 N N . ASP A 1 546 ? 21.315 -18.759 -41.454 1.00 58.03 546 ASP A N 1
ATOM 4469 C CA . ASP A 1 546 ? 21.223 -19.275 -42.825 1.00 58.03 546 ASP A CA 1
ATOM 4470 C C . ASP A 1 546 ? 21.177 -18.135 -43.872 1.00 58.03 546 ASP A C 1
ATOM 4472 O O . ASP A 1 546 ? 21.493 -18.354 -45.043 1.00 58.03 546 ASP A O 1
ATOM 4476 N N . GLU A 1 547 ? 20.883 -16.898 -43.452 1.00 54.62 547 GLU A N 1
ATOM 4477 C CA . GLU A 1 547 ? 20.987 -15.669 -44.254 1.00 54.62 547 GLU A CA 1
ATOM 4478 C C . GLU A 1 547 ? 22.429 -15.105 -44.273 1.00 54.62 547 GLU A C 1
ATOM 4480 O O . GLU A 1 547 ? 22.717 -14.060 -43.697 1.00 54.62 547 GLU A O 1
ATOM 4485 N N . ASP A 1 548 ? 23.352 -15.817 -44.935 1.00 47.72 548 ASP A N 1
ATOM 4486 C CA . ASP A 1 548 ? 24.686 -15.346 -45.381 1.00 47.72 548 ASP A CA 1
ATOM 4487 C C . ASP A 1 548 ? 25.491 -14.450 -44.400 1.00 47.72 548 ASP A C 1
ATOM 4489 O O . ASP A 1 548 ? 26.180 -13.498 -44.784 1.00 47.72 548 ASP A O 1
ATOM 4493 N N . LEU A 1 549 ? 25.493 -14.801 -43.107 1.00 47.56 549 LEU A N 1
ATOM 4494 C CA . LEU A 1 549 ? 26.325 -14.148 -42.091 1.00 47.56 549 LEU A CA 1
ATOM 4495 C C . LEU A 1 549 ? 27.826 -14.461 -42.289 1.00 47.56 549 LEU A C 1
ATOM 4497 O O . LEU A 1 549 ? 28.446 -15.282 -41.593 1.00 47.56 549 LEU A O 1
ATOM 4501 N N . GLU A 1 550 ? 28.474 -13.722 -43.193 1.00 44.94 550 GLU A N 1
ATOM 4502 C CA . GLU A 1 550 ? 29.909 -13.461 -43.106 1.00 44.94 550 GLU A CA 1
ATOM 4503 C C . GLU A 1 550 ? 30.192 -12.738 -41.777 1.00 44.94 550 GLU A C 1
ATOM 4505 O O . GLU A 1 550 ? 30.228 -11.514 -41.730 1.00 44.94 550 GLU A O 1
ATOM 4510 N N . LEU A 1 551 ? 30.399 -13.483 -40.676 1.00 42.19 551 LEU A N 1
ATOM 4511 C CA . LEU A 1 551 ? 30.813 -12.905 -39.388 1.00 42.19 551 LEU A CA 1
ATOM 4512 C C . LEU A 1 551 ? 32.077 -12.054 -39.588 1.00 42.19 551 LEU A C 1
ATOM 4514 O O . LEU A 1 551 ? 33.189 -12.588 -39.681 1.00 42.19 551 LEU A O 1
ATOM 4518 N N . VAL A 1 552 ? 31.893 -10.735 -39.669 1.00 40.78 552 VAL A N 1
ATOM 4519 C CA . VAL A 1 552 ? 32.968 -9.779 -39.917 1.00 40.78 552 VAL A CA 1
ATOM 4520 C C . VAL A 1 552 ? 33.886 -9.770 -38.704 1.00 40.78 552 VAL A C 1
ATOM 4522 O O . VAL A 1 552 ? 33.565 -9.245 -37.638 1.00 40.78 552 VAL A O 1
ATOM 4525 N N . THR A 1 553 ? 35.050 -10.375 -38.880 1.00 36.41 553 THR A N 1
ATOM 4526 C CA . THR A 1 553 ? 36.140 -10.365 -37.917 1.00 36.41 553 THR A CA 1
ATOM 4527 C C . THR A 1 553 ? 36.765 -8.976 -37.887 1.00 36.41 553 THR A C 1
ATOM 4529 O O . THR A 1 553 ? 37.398 -8.554 -38.853 1.00 36.41 553 THR A O 1
ATOM 4532 N N . TYR A 1 554 ? 36.563 -8.247 -36.790 1.00 38.75 554 TYR A N 1
ATOM 4533 C CA . TYR A 1 554 ? 37.188 -6.942 -36.584 1.00 38.75 554 TYR A CA 1
ATOM 4534 C C . TYR A 1 554 ? 38.685 -7.102 -36.291 1.00 38.75 554 TYR A C 1
ATOM 4536 O O . TYR A 1 554 ? 39.067 -7.818 -35.366 1.00 38.75 554 TYR A O 1
ATOM 4544 N N . HIS A 1 555 ? 39.515 -6.338 -36.997 1.00 31.86 555 HIS A N 1
ATOM 4545 C CA . HIS A 1 555 ? 40.762 -5.842 -36.425 1.00 31.86 555 HIS A CA 1
ATOM 4546 C C . HIS A 1 555 ? 40.444 -4.549 -35.673 1.00 31.86 555 HIS A C 1
ATOM 4548 O O . HIS A 1 555 ? 39.935 -3.596 -36.265 1.00 31.86 555 HIS A O 1
ATOM 4554 N N . TRP A 1 556 ? 40.746 -4.503 -34.376 1.00 32.06 556 TRP A N 1
ATOM 4555 C CA . TRP A 1 556 ? 40.801 -3.238 -33.647 1.00 32.06 556 TRP A CA 1
ATOM 4556 C C . TRP A 1 556 ? 42.200 -2.663 -33.862 1.00 32.06 556 TRP A C 1
ATOM 4558 O O . TRP A 1 556 ? 43.136 -3.030 -33.148 1.00 32.06 556 TRP A O 1
ATOM 4568 N N . ASP A 1 557 ? 42.360 -1.811 -34.879 1.00 33.38 557 ASP A N 1
ATOM 4569 C CA . ASP A 1 557 ? 43.646 -1.148 -35.083 1.00 33.38 557 ASP A CA 1
ATOM 4570 C C . ASP A 1 557 ? 43.915 -0.186 -33.921 1.00 33.38 557 ASP A C 1
ATOM 4572 O O . ASP A 1 557 ? 43.038 0.548 -33.462 1.00 33.38 557 ASP A O 1
ATOM 4576 N N . ARG A 1 558 ? 45.133 -0.255 -33.392 1.00 34.88 558 ARG A N 1
ATOM 4577 C CA . ARG A 1 558 ? 45.536 0.386 -32.135 1.00 34.88 558 ARG A CA 1
ATOM 4578 C C . ARG A 1 558 ? 46.328 1.671 -32.388 1.00 34.88 558 ARG A C 1
ATOM 4580 O O . ARG A 1 558 ? 47.013 2.143 -31.490 1.00 34.88 558 ARG A O 1
ATOM 4587 N N . SER A 1 559 ? 46.284 2.177 -33.620 1.00 35.06 559 SER A N 1
ATOM 4588 C CA . SER A 1 559 ? 47.106 3.282 -34.119 1.00 35.06 559 SER A CA 1
ATOM 4589 C C . SER A 1 559 ? 46.583 4.679 -33.778 1.00 35.06 559 SER A C 1
ATOM 4591 O O . SER A 1 559 ? 47.355 5.630 -33.865 1.00 35.06 559 SER A O 1
ATOM 4593 N N . ASP A 1 560 ? 45.315 4.819 -33.380 1.00 33.59 560 ASP A N 1
ATOM 4594 C CA . ASP A 1 560 ? 44.810 6.064 -32.791 1.00 33.59 560 ASP A CA 1
ATOM 4595 C C . ASP A 1 560 ? 45.125 6.085 -31.288 1.00 33.59 560 ASP A C 1
ATOM 4597 O O . ASP A 1 560 ? 44.319 5.680 -30.443 1.00 33.59 560 ASP A O 1
ATOM 4601 N N . ASP A 1 561 ? 46.319 6.587 -30.960 1.00 37.28 561 ASP A N 1
ATOM 4602 C CA . ASP A 1 561 ? 46.723 6.964 -29.601 1.00 37.28 561 ASP A CA 1
ATOM 4603 C C . ASP A 1 561 ? 45.881 8.160 -29.107 1.00 37.28 561 ASP A C 1
ATOM 4605 O O . ASP A 1 561 ? 46.327 9.308 -29.036 1.00 37.28 561 ASP A O 1
ATOM 4609 N N . SER A 1 562 ? 44.632 7.886 -28.726 1.00 34.69 562 SER A N 1
ATOM 4610 C CA . SER A 1 562 ? 43.854 8.797 -27.889 1.00 34.69 562 SER A CA 1
ATOM 4611 C C . SER A 1 562 ? 44.550 8.936 -26.524 1.00 34.69 562 SER A C 1
ATOM 4613 O O . SER A 1 562 ? 44.852 7.920 -25.885 1.00 34.69 562 SER A O 1
ATOM 4615 N N . PRO A 1 563 ? 44.790 10.162 -26.013 1.00 29.67 563 PRO A N 1
ATOM 4616 C CA . PRO A 1 563 ? 45.623 10.394 -24.826 1.00 29.67 563 PRO A CA 1
ATOM 4617 C C . PRO A 1 563 ? 45.052 9.824 -23.511 1.00 29.67 563 PRO A C 1
ATOM 4619 O O . PRO A 1 563 ? 45.709 9.884 -22.471 1.00 29.67 563 PRO A O 1
ATOM 4622 N N . MET A 1 564 ? 43.854 9.236 -23.536 1.00 32.84 564 MET A N 1
ATOM 4623 C CA . MET A 1 564 ? 43.143 8.736 -22.357 1.00 32.84 564 MET A CA 1
ATOM 4624 C C . MET A 1 564 ? 43.808 7.521 -21.683 1.00 32.84 564 MET A C 1
ATOM 4626 O O . MET A 1 564 ? 43.632 7.318 -20.483 1.00 32.84 564 MET A O 1
ATOM 4630 N N . VAL A 1 565 ? 44.612 6.727 -22.405 1.00 33.66 565 VAL A N 1
ATOM 4631 C CA . VAL A 1 565 ? 45.300 5.548 -21.828 1.00 33.66 565 VAL A CA 1
ATOM 4632 C C . VAL A 1 565 ? 46.558 5.939 -21.036 1.00 33.66 565 VAL A C 1
ATOM 4634 O O . VAL A 1 565 ? 46.928 5.246 -20.089 1.00 33.66 565 VAL A O 1
ATOM 4637 N N . ALA A 1 566 ? 47.183 7.081 -21.344 1.00 35.12 566 ALA A N 1
ATOM 4638 C CA . ALA A 1 566 ? 48.341 7.579 -20.595 1.00 35.12 566 ALA A CA 1
ATOM 4639 C C . ALA A 1 566 ? 47.972 8.062 -19.174 1.00 35.12 566 ALA A C 1
ATOM 4641 O O . ALA A 1 566 ? 48.802 8.005 -18.267 1.00 35.12 566 ALA A O 1
ATOM 4642 N N . ALA A 1 567 ? 46.721 8.486 -18.958 1.00 36.50 5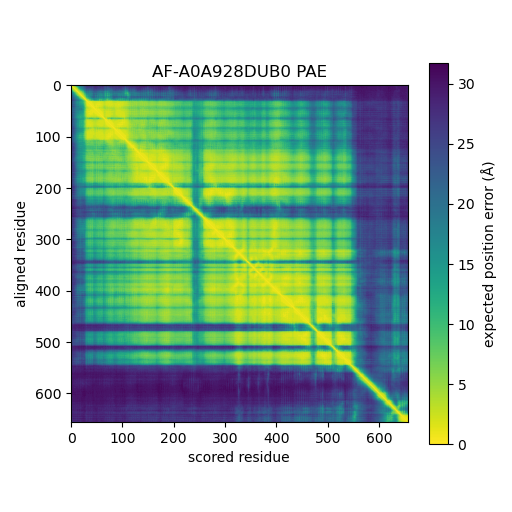67 ALA A N 1
ATOM 4643 C CA . ALA A 1 567 ? 46.249 9.047 -17.690 1.00 36.50 567 ALA A CA 1
ATOM 4644 C C . ALA A 1 567 ? 46.048 8.011 -16.562 1.00 36.50 567 ALA A C 1
ATOM 4646 O O . ALA A 1 567 ? 45.991 8.383 -15.395 1.00 36.50 567 ALA A O 1
ATOM 4647 N N . LEU A 1 568 ? 45.978 6.713 -16.880 1.00 32.50 568 LEU A N 1
ATOM 4648 C CA . LEU A 1 568 ? 45.783 5.632 -15.897 1.00 32.50 568 LEU A CA 1
ATOM 4649 C C . LEU A 1 568 ? 47.096 4.924 -15.498 1.00 32.50 568 LEU A C 1
ATOM 4651 O O . LEU A 1 568 ? 47.067 3.896 -14.824 1.00 32.50 568 LEU A O 1
ATOM 4655 N N . GLY A 1 569 ? 48.251 5.450 -15.932 1.00 36.03 569 GLY A N 1
ATOM 4656 C CA . GLY A 1 569 ? 49.540 4.749 -15.883 1.00 36.03 569 GLY A CA 1
ATOM 4657 C C . GLY A 1 569 ? 50.614 5.299 -14.937 1.00 36.03 569 GLY A C 1
ATOM 4658 O O . GLY A 1 569 ? 51.644 4.640 -14.783 1.00 36.03 569 GLY A O 1
ATOM 4659 N N . SER A 1 570 ? 50.447 6.473 -14.310 1.00 38.34 570 SER A N 1
ATOM 4660 C CA . SER A 1 570 ? 51.517 7.032 -13.464 1.00 38.34 570 SER A CA 1
ATOM 4661 C C . SER A 1 570 ? 51.088 8.042 -12.392 1.00 38.34 570 SER A C 1
ATOM 4663 O O . SER A 1 570 ? 51.265 9.244 -12.568 1.00 38.34 570 SER A O 1
ATOM 4665 N N . GLU A 1 571 ? 50.727 7.555 -11.204 1.00 30.84 571 GLU A N 1
ATOM 4666 C CA . GLU A 1 571 ? 50.972 8.301 -9.961 1.00 30.84 571 GLU A CA 1
ATOM 4667 C C . GLU A 1 571 ? 51.749 7.437 -8.960 1.00 30.84 571 GLU A C 1
ATOM 4669 O O . GLU A 1 571 ? 51.221 6.544 -8.300 1.00 30.84 571 GLU A O 1
ATOM 4674 N N . ARG A 1 572 ? 53.056 7.710 -8.852 1.00 34.81 572 ARG A N 1
ATOM 4675 C CA . ARG A 1 572 ? 53.842 7.332 -7.671 1.00 34.81 572 ARG A CA 1
ATOM 4676 C C . ARG A 1 572 ? 53.636 8.420 -6.615 1.00 34.81 572 ARG A C 1
ATOM 4678 O O . ARG A 1 572 ? 53.846 9.586 -6.954 1.00 34.81 572 ARG A O 1
ATOM 4685 N N . PRO A 1 573 ? 53.351 8.091 -5.346 1.00 32.06 573 PRO A N 1
ATOM 4686 C CA . PRO A 1 573 ? 53.336 9.100 -4.298 1.00 32.06 573 PRO A CA 1
ATOM 4687 C C . PRO A 1 573 ? 54.759 9.639 -4.085 1.00 32.06 573 PRO A C 1
ATOM 4689 O O . PRO A 1 573 ? 55.671 8.893 -3.725 1.00 32.06 573 PRO A O 1
ATOM 4692 N N . ARG A 1 574 ? 54.959 10.944 -4.304 1.00 32.12 574 ARG A N 1
ATOM 4693 C CA . ARG A 1 574 ? 56.153 11.662 -3.834 1.00 32.12 574 ARG A CA 1
ATOM 4694 C C . ARG A 1 574 ? 55.907 12.155 -2.411 1.00 32.12 574 ARG A C 1
ATOM 4696 O O . ARG A 1 574 ? 55.100 13.050 -2.192 1.00 32.12 574 ARG A O 1
ATOM 4703 N N . SER A 1 575 ? 56.628 11.573 -1.462 1.00 35.81 575 SER A N 1
ATOM 4704 C CA . SER A 1 575 ? 56.721 12.030 -0.074 1.00 35.81 575 SER A CA 1
ATOM 4705 C C . SER A 1 575 ? 57.911 12.975 0.119 1.00 35.81 575 SER A C 1
ATOM 4707 O O . SER A 1 575 ? 59.009 12.584 -0.259 1.00 35.81 575 SER A O 1
ATOM 4709 N N . GLU A 1 576 ? 57.687 14.145 0.733 1.00 30.61 576 GLU A N 1
ATOM 4710 C CA . GLU A 1 576 ? 58.625 15.075 1.423 1.00 30.61 576 GLU A CA 1
ATOM 4711 C C . GLU A 1 576 ? 57.888 16.438 1.559 1.00 30.61 576 GLU A C 1
ATOM 4713 O O . GLU A 1 576 ? 57.239 16.843 0.603 1.00 30.61 576 GLU A O 1
ATOM 4718 N N . GLY A 1 577 ? 57.881 17.233 2.643 1.00 32.69 577 GLY A N 1
ATOM 4719 C CA . GLY A 1 577 ? 58.369 17.133 4.035 1.00 32.69 577 GLY A CA 1
ATOM 4720 C C . GLY A 1 577 ? 58.472 18.555 4.667 1.00 32.69 577 GLY A C 1
ATOM 4721 O O . GLY A 1 577 ? 58.686 19.509 3.931 1.00 32.69 577 GLY A O 1
ATOM 4722 N N . ALA A 1 578 ? 58.350 18.825 5.979 1.00 31.66 578 ALA A N 1
ATOM 4723 C CA . ALA A 1 578 ? 57.909 18.013 7.124 1.00 31.66 578 ALA A CA 1
ATOM 4724 C C . ALA A 1 578 ? 57.728 18.852 8.430 1.00 31.66 578 ALA A C 1
ATOM 4726 O O . ALA A 1 578 ? 58.665 19.526 8.850 1.00 31.66 578 ALA A O 1
ATOM 4727 N N . GLY A 1 579 ? 56.628 18.656 9.178 1.00 30.61 579 GLY A N 1
ATOM 4728 C CA . GLY A 1 579 ? 56.710 18.446 10.644 1.00 30.61 579 GLY A CA 1
ATOM 4729 C C . GLY A 1 579 ? 55.990 19.452 11.569 1.00 30.61 579 GLY A C 1
ATOM 4730 O O . GLY A 1 579 ? 55.327 20.356 11.067 1.00 30.61 579 GLY A O 1
ATOM 4731 N N . PRO A 1 580 ? 56.138 19.341 12.916 1.00 43.25 580 PRO A N 1
ATOM 4732 C CA . PRO A 1 580 ? 56.771 18.257 13.687 1.00 43.25 580 PRO A CA 1
ATOM 4733 C C . PRO A 1 580 ? 55.946 17.700 14.890 1.00 43.25 580 PRO A C 1
ATOM 4735 O O . PRO A 1 580 ? 55.075 18.361 15.438 1.00 43.25 580 PRO A O 1
ATOM 4738 N N . MET A 1 581 ? 56.336 16.500 15.348 1.00 27.44 581 MET A N 1
ATOM 4739 C CA . MET A 1 581 ? 56.299 15.965 16.734 1.00 27.44 581 MET A CA 1
ATOM 4740 C C . MET A 1 581 ? 55.082 16.186 17.668 1.00 27.44 581 MET A C 1
ATOM 4742 O O . MET A 1 581 ? 54.958 17.242 18.274 1.00 27.44 581 MET A O 1
ATOM 4746 N N . VAL A 1 582 ? 54.450 15.070 18.072 1.00 30.17 582 VAL A N 1
ATOM 4747 C CA . VAL A 1 582 ? 54.543 14.546 19.462 1.00 30.17 582 VAL A CA 1
ATOM 4748 C C . VAL A 1 582 ? 54.743 13.019 19.402 1.00 30.17 582 VAL A C 1
ATOM 4750 O O . VAL A 1 582 ? 54.246 12.366 18.488 1.00 30.17 582 VAL A O 1
ATOM 4753 N N . ARG A 1 583 ? 55.521 12.453 20.336 1.00 29.78 583 ARG A N 1
ATOM 4754 C CA . ARG A 1 583 ? 55.800 11.008 20.465 1.00 29.78 583 ARG A CA 1
ATOM 4755 C C . ARG A 1 583 ? 54.818 10.321 21.420 1.00 29.78 583 ARG A C 1
ATOM 4757 O O . ARG A 1 583 ? 54.610 10.841 22.511 1.00 29.78 583 ARG A O 1
ATOM 4764 N N . SER A 1 584 ? 54.468 9.071 21.127 1.00 30.14 584 SER A N 1
ATOM 4765 C CA . SER A 1 584 ? 54.672 7.965 22.078 1.00 30.14 584 SER A CA 1
ATOM 4766 C C . SER A 1 584 ? 54.768 6.629 21.337 1.00 30.14 584 SER A C 1
ATOM 4768 O O . SER A 1 584 ? 54.086 6.395 20.342 1.00 30.14 584 SER A O 1
ATOM 4770 N N . GLU A 1 585 ? 55.682 5.780 21.794 1.00 27.89 585 GLU A N 1
ATOM 4771 C CA . GLU A 1 585 ? 55.905 4.424 21.293 1.00 27.89 585 GLU A CA 1
ATOM 4772 C C . GLU A 1 585 ? 55.045 3.446 22.100 1.00 27.89 585 GLU A C 1
ATOM 4774 O O . GLU A 1 585 ? 54.940 3.617 23.310 1.00 27.89 585 GLU A O 1
ATOM 4779 N N . GLU A 1 586 ? 54.528 2.381 21.479 1.00 26.38 586 GLU A N 1
ATOM 4780 C CA . GLU A 1 586 ? 54.808 1.027 21.979 1.00 26.38 586 GLU A CA 1
ATOM 4781 C C . GLU A 1 586 ? 54.517 -0.060 20.934 1.00 26.38 586 GLU A C 1
ATOM 4783 O O . GLU A 1 586 ? 53.593 0.013 20.125 1.00 26.38 586 GLU A O 1
ATOM 4788 N N . THR A 1 587 ? 55.375 -1.075 20.923 1.00 27.50 587 THR A N 1
ATOM 4789 C CA . THR A 1 587 ? 55.340 -2.218 20.005 1.00 27.50 587 THR A CA 1
ATOM 4790 C C . THR A 1 587 ? 54.568 -3.395 20.593 1.00 27.50 587 THR A C 1
ATOM 4792 O O . THR A 1 587 ? 54.821 -3.720 21.748 1.00 27.50 587 THR A O 1
ATOM 4795 N N . GLN A 1 588 ? 53.869 -4.188 19.765 1.00 24.94 588 GLN A N 1
ATOM 4796 C CA . GLN A 1 588 ? 54.196 -5.624 19.651 1.00 24.94 588 GLN A CA 1
ATOM 4797 C C . GLN A 1 588 ? 53.535 -6.357 18.472 1.00 24.94 588 GLN A C 1
ATOM 4799 O O . GLN A 1 588 ? 52.485 -5.984 17.960 1.00 24.94 588 GLN A O 1
ATOM 4804 N N . LYS A 1 589 ? 54.207 -7.430 18.037 1.00 29.64 589 LYS A N 1
ATOM 4805 C CA . LYS A 1 589 ? 53.777 -8.362 16.986 1.00 29.64 589 LYS A CA 1
ATOM 4806 C C . LYS A 1 589 ? 52.898 -9.470 17.574 1.00 29.64 589 LYS A C 1
ATOM 4808 O O . LYS A 1 589 ? 53.319 -10.111 18.531 1.00 29.64 589 LYS A O 1
ATOM 4813 N N . SER A 1 590 ? 51.809 -9.819 16.896 1.00 24.73 590 SER A N 1
ATOM 4814 C CA . SER A 1 590 ? 51.264 -11.188 16.846 1.00 24.73 590 SER A CA 1
ATOM 4815 C C . SER A 1 590 ? 50.310 -11.249 15.647 1.00 24.73 590 SER A C 1
ATOM 4817 O O . SER A 1 590 ? 49.364 -10.480 15.596 1.00 24.73 590 SER A O 1
ATOM 4819 N N . SER A 1 591 ? 50.626 -11.899 14.529 1.00 24.62 591 SER A N 1
ATOM 4820 C CA . SER A 1 591 ? 50.638 -13.350 14.262 1.00 24.62 591 SER A CA 1
ATOM 4821 C C . SER A 1 591 ? 49.530 -13.659 13.256 1.00 24.62 591 SER A C 1
ATOM 4823 O O . SER A 1 591 ? 48.425 -13.134 13.342 1.00 24.62 591 SER A O 1
ATOM 4825 N N . LYS A 1 592 ? 49.846 -14.497 12.268 1.00 30.66 592 LYS A N 1
ATOM 4826 C CA . LYS A 1 592 ? 48.925 -14.913 11.204 1.00 30.66 592 LYS A CA 1
ATOM 4827 C C . LYS A 1 592 ? 47.681 -15.594 11.786 1.00 30.66 592 LYS A C 1
ATOM 4829 O O . LYS A 1 592 ? 47.841 -16.543 12.545 1.00 30.66 592 LYS A O 1
ATOM 4834 N N . ASN A 1 593 ? 46.496 -15.197 11.324 1.00 26.94 593 ASN A N 1
ATOM 4835 C CA . ASN A 1 593 ? 45.398 -16.112 10.993 1.00 26.94 593 ASN A CA 1
ATOM 4836 C C . ASN A 1 593 ? 44.287 -15.354 10.253 1.00 26.94 593 ASN A C 1
ATOM 4838 O O . ASN A 1 593 ? 43.502 -14.638 10.863 1.00 26.94 593 ASN A O 1
ATOM 4842 N N . ILE A 1 594 ? 44.200 -15.554 8.937 1.00 26.23 594 ILE A N 1
ATOM 4843 C CA . ILE A 1 594 ? 42.956 -15.374 8.184 1.00 26.23 594 ILE A CA 1
ATOM 4844 C C . ILE A 1 594 ? 42.736 -16.685 7.440 1.00 26.23 594 ILE A C 1
ATOM 4846 O O . ILE A 1 594 ? 43.562 -17.090 6.620 1.00 26.23 594 ILE A O 1
ATOM 4850 N N . GLN A 1 595 ? 41.644 -17.368 7.775 1.00 26.17 595 GLN A N 1
ATOM 4851 C CA . GLN A 1 595 ? 41.183 -18.535 7.038 1.00 26.17 595 GLN A CA 1
ATOM 4852 C C . GLN A 1 595 ? 40.715 -18.068 5.658 1.00 26.17 595 GLN A C 1
ATOM 4854 O O . GLN A 1 595 ? 39.728 -17.343 5.550 1.00 26.17 595 GLN A O 1
ATOM 4859 N N . LEU A 1 596 ? 41.404 -18.497 4.601 1.00 27.23 596 LEU A N 1
ATOM 4860 C CA . LEU A 1 596 ? 40.816 -18.481 3.266 1.00 27.23 596 LEU A CA 1
ATOM 4861 C C . LEU A 1 596 ? 39.697 -19.525 3.250 1.00 27.23 596 LEU A C 1
ATOM 4863 O O . LEU A 1 596 ? 39.933 -20.701 3.530 1.00 27.23 596 LEU A O 1
ATOM 4867 N N . SER A 1 597 ? 38.471 -19.080 2.981 1.00 29.20 597 SER A N 1
ATOM 4868 C CA . SER A 1 597 ? 37.303 -19.953 2.925 1.00 29.20 597 SER A CA 1
ATOM 4869 C C . SER A 1 597 ? 37.390 -20.907 1.729 1.00 29.20 597 SER A C 1
ATOM 4871 O O . SER A 1 597 ? 37.950 -20.581 0.680 1.00 29.20 597 SER A O 1
ATOM 4873 N N . ALA A 1 598 ? 36.799 -22.095 1.874 1.00 28.78 598 ALA A N 1
ATOM 4874 C CA . ALA A 1 598 ? 36.896 -23.189 0.902 1.00 28.78 598 ALA A CA 1
ATOM 4875 C C . ALA A 1 598 ? 36.308 -22.881 -0.497 1.00 28.78 598 ALA A C 1
ATOM 4877 O O . ALA A 1 598 ? 36.499 -23.663 -1.423 1.00 28.78 598 ALA A O 1
ATOM 4878 N N . SER A 1 599 ? 35.645 -21.733 -0.677 1.00 32.94 599 SER A N 1
ATOM 4879 C CA . SER A 1 599 ? 35.069 -21.297 -1.957 1.00 32.94 599 SER A CA 1
ATOM 4880 C C . SER A 1 599 ? 36.138 -20.982 -3.020 1.00 32.94 599 SER A C 1
ATOM 4882 O O . SER A 1 599 ? 36.000 -21.358 -4.182 1.00 32.94 599 SER A O 1
ATOM 4884 N N . ALA A 1 600 ? 37.274 -20.392 -2.623 1.00 28.61 600 ALA A N 1
ATOM 4885 C CA . ALA A 1 600 ? 38.348 -20.042 -3.563 1.00 28.61 600 ALA A CA 1
ATOM 4886 C C . ALA A 1 600 ? 39.089 -21.266 -4.145 1.00 28.61 600 ALA A C 1
ATOM 4888 O O . ALA A 1 600 ? 39.708 -21.167 -5.203 1.00 28.61 600 ALA A O 1
ATOM 4889 N N . ALA A 1 601 ? 39.027 -22.419 -3.469 1.00 28.09 601 ALA A N 1
ATOM 4890 C CA . ALA A 1 601 ? 39.637 -23.662 -3.939 1.00 28.09 601 ALA A CA 1
ATOM 4891 C C . ALA A 1 601 ? 38.754 -24.415 -4.951 1.00 28.09 601 ALA A C 1
ATOM 4893 O O . ALA A 1 601 ? 39.295 -25.060 -5.843 1.00 28.09 601 ALA A O 1
ATOM 4894 N N . GLY A 1 602 ? 37.421 -24.302 -4.848 1.00 30.19 602 GLY A N 1
ATOM 4895 C CA . GLY A 1 602 ? 36.485 -24.902 -5.809 1.00 30.19 602 GLY A CA 1
ATOM 4896 C C . GLY A 1 602 ? 36.567 -24.246 -7.190 1.00 30.19 602 GLY A C 1
ATOM 4897 O O . GLY A 1 602 ? 36.745 -24.933 -8.191 1.00 30.19 602 GLY A O 1
ATOM 4898 N N . ILE A 1 603 ? 36.575 -22.910 -7.229 1.00 30.47 603 ILE A N 1
ATOM 4899 C CA . ILE A 1 603 ? 36.646 -22.134 -8.481 1.00 30.47 603 ILE A CA 1
ATOM 4900 C C . ILE A 1 603 ? 37.964 -22.400 -9.239 1.00 30.47 603 ILE A C 1
ATOM 4902 O O . ILE A 1 603 ? 37.981 -22.461 -10.465 1.00 30.47 603 ILE A O 1
ATOM 4906 N N . LEU A 1 604 ? 39.076 -22.631 -8.528 1.00 27.86 604 LEU A N 1
ATOM 4907 C CA . LEU A 1 604 ? 40.354 -23.017 -9.145 1.00 27.86 604 LEU A CA 1
ATOM 4908 C C . LEU A 1 604 ? 40.423 -24.493 -9.583 1.00 27.86 604 LEU A C 1
ATOM 4910 O O . LEU A 1 604 ? 41.333 -24.845 -10.334 1.00 27.86 604 LEU A O 1
ATOM 4914 N N . LEU A 1 605 ? 39.491 -25.345 -9.141 1.00 29.27 605 LEU A N 1
ATOM 4915 C CA . LEU A 1 605 ? 39.362 -26.725 -9.616 1.00 29.27 605 LEU A CA 1
ATOM 4916 C C . LEU A 1 605 ? 38.538 -26.781 -10.910 1.00 29.27 605 LEU A C 1
ATOM 4918 O O . LEU A 1 605 ? 39.004 -27.343 -11.898 1.00 29.27 605 LEU A O 1
ATOM 4922 N N . GLU A 1 606 ? 37.390 -26.096 -10.948 1.00 33.16 606 GLU A N 1
ATOM 4923 C CA . GLU A 1 606 ? 36.547 -25.976 -12.150 1.00 33.16 606 GLU A CA 1
ATOM 4924 C C . GLU A 1 606 ? 37.306 -25.322 -13.319 1.00 33.16 606 GLU A C 1
ATOM 4926 O O . GLU A 1 606 ? 37.206 -25.764 -14.463 1.00 33.16 606 GLU A O 1
ATOM 4931 N N . MET A 1 607 ? 38.163 -24.330 -13.038 1.00 30.86 607 MET A N 1
ATOM 4932 C CA . MET A 1 607 ? 39.046 -23.735 -14.052 1.00 30.86 607 MET A CA 1
ATOM 4933 C C . MET A 1 607 ? 40.107 -24.697 -14.610 1.00 30.86 607 MET A C 1
ATOM 4935 O O . MET A 1 607 ? 40.657 -24.415 -15.671 1.00 30.86 607 MET A O 1
ATOM 4939 N N . ARG A 1 608 ? 40.404 -25.811 -13.927 1.00 31.02 608 ARG A N 1
ATOM 4940 C CA . ARG A 1 608 ? 41.351 -26.841 -14.387 1.00 31.02 608 ARG A CA 1
ATOM 4941 C C . ARG A 1 608 ? 40.668 -27.999 -15.105 1.00 31.02 608 ARG A C 1
ATOM 4943 O O . ARG A 1 608 ? 41.269 -28.596 -15.990 1.00 31.02 608 ARG A O 1
ATOM 4950 N N . GLU A 1 609 ? 39.418 -28.291 -14.764 1.00 32.00 609 GLU A N 1
ATOM 4951 C CA . GLU A 1 609 ? 38.596 -29.262 -15.495 1.00 32.00 609 GLU A CA 1
ATOM 4952 C C . GLU A 1 609 ? 38.089 -28.675 -16.826 1.00 32.00 609 GLU A C 1
ATOM 4954 O O . GLU A 1 609 ? 38.003 -29.394 -17.818 1.00 32.00 609 GLU A O 1
ATOM 4959 N N . ALA A 1 610 ? 37.914 -27.351 -16.920 1.00 35.84 610 ALA A N 1
ATOM 4960 C CA . ALA A 1 610 ? 37.667 -26.655 -18.189 1.00 35.84 610 ALA A CA 1
ATOM 4961 C C . ALA A 1 610 ? 38.878 -26.625 -19.157 1.00 35.84 610 ALA A C 1
ATOM 4963 O O . ALA A 1 610 ? 38.708 -26.309 -20.333 1.00 35.84 610 ALA A O 1
ATOM 4964 N N . GLU A 1 611 ? 40.094 -26.968 -18.706 1.00 34.81 611 GLU A N 1
ATOM 4965 C CA . GLU A 1 611 ? 41.268 -27.168 -19.580 1.00 34.81 611 GLU A CA 1
ATOM 4966 C C . GLU A 1 611 ? 41.360 -28.605 -20.146 1.00 34.81 611 GLU A C 1
ATOM 4968 O O . GLU A 1 611 ? 42.289 -28.909 -20.898 1.00 34.81 611 GLU A O 1
ATOM 4973 N N . ALA A 1 612 ? 40.414 -29.496 -19.813 1.00 33.72 612 ALA A N 1
ATOM 4974 C CA . ALA A 1 612 ? 40.484 -30.924 -20.143 1.00 33.72 612 ALA A CA 1
ATOM 4975 C C . ALA A 1 612 ? 39.923 -31.326 -21.526 1.00 33.72 612 ALA A C 1
ATOM 4977 O O . ALA A 1 612 ? 40.065 -32.491 -21.902 1.00 33.72 612 ALA A O 1
ATOM 4978 N N . ASP A 1 613 ? 39.367 -30.401 -22.322 1.00 37.72 613 ASP A N 1
ATOM 4979 C CA . ASP A 1 613 ? 39.015 -30.664 -23.732 1.00 37.72 613 ASP A CA 1
ATOM 4980 C C . ASP A 1 613 ? 40.252 -30.501 -24.639 1.00 37.72 613 ASP A C 1
ATOM 4982 O O . ASP A 1 613 ? 40.507 -29.489 -25.307 1.00 37.72 613 ASP A O 1
ATOM 4986 N N . LEU A 1 614 ? 41.084 -31.543 -24.597 1.00 36.09 614 LEU A N 1
ATOM 4987 C CA . LEU A 1 614 ? 42.484 -31.552 -25.017 1.00 36.09 614 LEU A CA 1
ATOM 4988 C C . LEU A 1 614 ? 42.699 -31.704 -26.542 1.00 36.09 614 LEU A C 1
ATOM 4990 O O . LEU A 1 614 ? 43.531 -32.490 -26.980 1.00 36.09 614 LEU A O 1
ATOM 4994 N N . GLU A 1 615 ? 41.992 -30.916 -27.358 1.00 41.12 615 GLU A N 1
ATOM 4995 C CA . GLU A 1 615 ? 42.283 -30.754 -28.801 1.00 41.12 615 GLU A CA 1
ATOM 4996 C C . GLU A 1 615 ? 42.488 -29.282 -29.202 1.00 41.12 615 GLU A C 1
ATOM 4998 O O . GLU A 1 615 ? 43.404 -28.964 -29.966 1.00 41.12 615 GLU A O 1
ATOM 5003 N N . ALA A 1 616 ? 41.698 -28.352 -28.652 1.00 41.06 616 ALA A N 1
ATOM 5004 C CA . ALA A 1 616 ? 41.804 -26.931 -28.998 1.00 41.06 616 ALA A CA 1
ATOM 5005 C C . ALA A 1 616 ? 43.146 -26.314 -28.553 1.00 41.06 616 ALA A C 1
ATOM 5007 O O . ALA A 1 616 ? 43.734 -25.513 -29.276 1.00 41.06 616 ALA A O 1
ATOM 5008 N N . SER A 1 617 ? 43.668 -26.725 -27.392 1.00 39.25 617 SER A N 1
ATOM 5009 C CA . SER A 1 617 ? 44.943 -26.229 -26.845 1.00 39.25 617 SER A CA 1
ATOM 5010 C C . SER A 1 617 ? 46.159 -26.625 -27.699 1.00 39.25 617 SER A C 1
ATOM 5012 O O . SER A 1 617 ? 47.087 -25.834 -27.872 1.00 39.25 617 SER A O 1
ATOM 5014 N N . GLU A 1 618 ? 46.147 -27.816 -28.311 1.00 41.38 618 GLU A N 1
ATOM 5015 C CA . GLU A 1 618 ? 47.204 -28.238 -29.241 1.00 41.38 618 GLU A CA 1
ATOM 5016 C C . GLU A 1 618 ? 47.112 -27.505 -30.584 1.00 41.38 618 GLU A C 1
ATOM 5018 O O . GLU A 1 618 ? 48.139 -27.065 -31.099 1.00 41.38 618 GLU A O 1
ATOM 5023 N N . MET A 1 619 ? 45.901 -27.277 -31.112 1.00 42.12 619 MET A N 1
ATOM 5024 C CA . MET A 1 619 ? 45.704 -26.497 -32.346 1.00 42.12 619 MET A CA 1
ATOM 5025 C C . MET A 1 619 ? 46.176 -25.039 -32.246 1.00 42.12 619 MET A C 1
ATOM 5027 O O . MET A 1 619 ? 46.455 -24.417 -33.270 1.00 42.12 619 MET A O 1
ATOM 5031 N N . LEU A 1 620 ? 46.276 -24.485 -31.035 1.00 39.19 620 LEU A N 1
ATOM 5032 C CA . LEU A 1 620 ? 46.719 -23.109 -30.796 1.00 39.19 620 LEU A CA 1
ATOM 5033 C C . LEU A 1 620 ? 48.246 -22.971 -30.623 1.00 39.19 620 LEU A C 1
ATOM 5035 O O . LEU A 1 620 ? 48.759 -21.848 -30.621 1.00 39.19 620 LEU A O 1
ATOM 5039 N N . LYS A 1 621 ? 49.006 -24.076 -30.535 1.00 35.69 621 LYS A N 1
ATOM 5040 C CA . LYS A 1 621 ? 50.479 -24.040 -30.459 1.00 35.69 621 LYS A CA 1
ATOM 5041 C C . LYS A 1 621 ? 51.085 -23.615 -31.803 1.00 35.69 621 LYS A C 1
ATOM 5043 O O . LYS A 1 621 ? 51.320 -24.433 -32.685 1.00 35.69 621 LYS A O 1
ATOM 5048 N N . GLY A 1 622 ? 51.379 -22.321 -31.923 1.00 38.34 622 GLY A N 1
ATOM 5049 C CA . GLY A 1 622 ? 51.980 -21.703 -33.113 1.00 38.34 622 GLY A CA 1
ATOM 5050 C C . GLY A 1 622 ? 51.163 -20.552 -33.707 1.00 38.34 622 GLY A C 1
ATOM 5051 O O . GLY A 1 622 ? 51.625 -19.916 -34.650 1.00 38.34 622 GLY A O 1
ATOM 5052 N N . LEU A 1 623 ? 49.981 -20.259 -33.155 1.00 34.47 623 LEU A N 1
ATOM 5053 C CA . LEU A 1 623 ? 49.117 -19.167 -33.602 1.00 34.47 623 LEU A CA 1
ATOM 5054 C C . LEU A 1 623 ? 49.247 -17.945 -32.684 1.00 34.47 623 LEU A C 1
ATOM 5056 O O . LEU A 1 623 ? 49.106 -18.044 -31.465 1.00 34.47 623 LEU A O 1
ATOM 5060 N N . THR A 1 624 ? 49.472 -16.770 -33.274 1.00 32.62 624 THR A N 1
ATOM 5061 C CA . THR A 1 624 ? 49.570 -15.493 -32.547 1.00 32.62 624 THR A CA 1
ATOM 5062 C C . THR A 1 624 ? 48.179 -14.979 -32.165 1.00 32.62 624 THR A C 1
ATOM 5064 O O . THR A 1 624 ? 47.666 -14.033 -32.757 1.00 32.62 624 THR A O 1
ATOM 5067 N N . VAL A 1 625 ? 47.542 -15.604 -31.173 1.00 33.56 625 VAL A N 1
ATOM 5068 C CA . VAL A 1 625 ? 46.235 -15.163 -30.661 1.00 33.56 625 VAL A CA 1
ATOM 5069 C C . VAL A 1 625 ? 46.394 -13.846 -29.895 1.00 33.56 625 VAL A C 1
ATOM 5071 O O . VAL A 1 625 ? 46.953 -13.821 -28.796 1.00 33.56 625 VAL A O 1
ATOM 5074 N N . ARG A 1 626 ? 45.879 -12.741 -30.445 1.00 34.56 626 ARG A N 1
ATOM 5075 C CA . ARG A 1 626 ? 45.796 -11.463 -29.725 1.00 34.56 626 ARG A CA 1
ATOM 5076 C C . ARG A 1 626 ? 44.552 -11.428 -28.838 1.00 34.56 626 ARG A C 1
ATOM 5078 O O . ARG A 1 626 ? 43.425 -11.537 -29.306 1.00 34.56 626 ARG A O 1
ATOM 5085 N N . TYR A 1 627 ? 44.772 -11.269 -27.536 1.00 31.88 627 TYR A N 1
ATOM 5086 C CA . TYR A 1 627 ? 43.710 -11.154 -26.538 1.00 31.88 627 TYR A CA 1
ATOM 5087 C C . TYR A 1 627 ? 43.080 -9.752 -26.551 1.00 31.88 627 TYR A C 1
ATOM 5089 O O . TYR A 1 627 ? 43.754 -8.770 -26.241 1.00 31.88 627 TYR A O 1
ATOM 5097 N N . LEU A 1 628 ? 41.770 -9.682 -26.799 1.00 32.72 628 LEU A N 1
ATOM 5098 C CA . LEU A 1 628 ? 40.923 -8.529 -26.484 1.00 32.72 628 LEU A CA 1
ATOM 5099 C C . LEU A 1 628 ? 40.025 -8.887 -25.286 1.00 32.72 628 LEU A C 1
ATOM 5101 O O . LEU A 1 628 ? 39.001 -9.547 -25.466 1.00 32.72 628 LEU A O 1
ATOM 5105 N N . PRO A 1 629 ? 40.393 -8.508 -24.047 1.00 32.59 629 PRO A N 1
ATOM 5106 C CA . PRO A 1 629 ? 39.572 -8.780 -22.874 1.00 32.59 629 PRO A CA 1
ATOM 5107 C C . PRO A 1 629 ? 38.381 -7.812 -22.810 1.00 32.59 629 PRO A C 1
ATOM 5109 O O . PRO A 1 629 ? 38.420 -6.805 -22.105 1.00 32.59 629 PRO A O 1
ATOM 5112 N N . MET A 1 630 ? 37.291 -8.132 -23.512 1.00 35.53 630 MET A N 1
ATOM 5113 C CA . MET A 1 630 ? 35.986 -7.543 -23.200 1.00 35.53 630 MET A CA 1
ATOM 5114 C C . MET A 1 630 ? 35.465 -8.180 -21.912 1.00 35.53 630 MET A C 1
ATOM 5116 O O . MET A 1 630 ? 35.023 -9.328 -21.908 1.00 35.53 630 MET A O 1
ATOM 5120 N N . ASN A 1 631 ? 35.555 -7.441 -20.807 1.00 33.34 631 ASN A N 1
ATOM 5121 C CA . ASN A 1 631 ? 35.144 -7.904 -19.483 1.00 33.34 631 ASN A CA 1
ATOM 5122 C C . ASN A 1 631 ? 33.615 -7.772 -19.326 1.00 33.34 631 ASN A C 1
ATOM 5124 O O . ASN A 1 631 ? 33.111 -6.940 -18.577 1.00 33.34 631 ASN A O 1
ATOM 5128 N N . LEU A 1 632 ? 32.879 -8.573 -20.099 1.00 38.88 632 LEU A N 1
ATOM 5129 C CA . LEU A 1 632 ? 31.424 -8.696 -20.041 1.00 38.88 632 LEU A CA 1
ATOM 5130 C C . LEU A 1 632 ? 31.085 -9.810 -19.042 1.00 38.88 632 LEU A C 1
ATOM 5132 O O . LEU A 1 632 ? 31.559 -10.938 -19.184 1.00 38.88 632 LEU A O 1
ATOM 5136 N N . GLY A 1 633 ? 30.320 -9.479 -17.998 1.00 33.88 633 GLY A N 1
ATOM 5137 C CA . GLY A 1 633 ? 30.138 -10.320 -16.808 1.00 33.88 633 GLY A CA 1
ATOM 5138 C C . GLY A 1 633 ? 29.911 -11.807 -17.114 1.00 33.88 633 GLY A C 1
ATOM 5139 O O . GLY A 1 633 ? 28.942 -12.173 -17.772 1.00 33.88 633 GLY A O 1
ATOM 5140 N N . SER A 1 634 ? 30.804 -12.664 -16.604 1.00 34.22 634 SER A N 1
ATOM 5141 C CA . SER A 1 634 ? 30.825 -14.136 -16.747 1.00 34.22 634 SER A CA 1
ATOM 5142 C C . SER A 1 634 ? 31.062 -14.737 -18.150 1.00 34.22 634 SER A C 1
ATOM 5144 O O . SER A 1 634 ? 31.116 -15.959 -18.272 1.00 34.22 634 SER A O 1
ATOM 5146 N N . GLY A 1 635 ? 31.284 -13.941 -19.207 1.00 34.78 635 GLY A N 1
ATOM 5147 C CA . GLY A 1 635 ? 31.488 -14.458 -20.568 1.00 34.78 635 GLY A CA 1
ATOM 5148 C C . GLY A 1 635 ? 32.694 -13.865 -21.300 1.00 34.78 635 GLY A C 1
ATOM 5149 O O . GLY A 1 635 ? 32.703 -12.685 -21.631 1.00 34.78 635 GLY A O 1
ATOM 5150 N N . LYS A 1 636 ? 33.680 -14.702 -21.657 1.00 36.53 636 LYS A N 1
ATOM 5151 C CA . LYS A 1 636 ? 34.714 -14.329 -22.639 1.00 36.53 636 LYS A CA 1
ATOM 5152 C C . LYS A 1 636 ? 34.158 -14.482 -24.055 1.00 36.53 636 LYS A C 1
ATOM 5154 O O . LYS A 1 636 ? 33.685 -15.558 -24.416 1.00 36.53 636 LYS A O 1
ATOM 5159 N N . PHE A 1 637 ? 34.254 -13.424 -24.853 1.00 40.28 637 PHE A N 1
ATOM 5160 C CA . PHE A 1 637 ? 33.996 -13.455 -26.293 1.00 40.28 637 PHE A CA 1
ATOM 5161 C C . PHE A 1 637 ? 35.334 -13.457 -27.037 1.00 40.28 637 PHE A C 1
ATOM 5163 O O . PHE A 1 637 ? 36.261 -12.748 -26.645 1.00 40.28 637 PHE A O 1
ATOM 5170 N N . TYR A 1 638 ? 35.442 -14.261 -28.095 1.00 41.94 638 TYR A N 1
ATOM 5171 C CA . TYR A 1 638 ? 36.670 -14.411 -28.874 1.00 41.94 638 TYR A CA 1
ATOM 5172 C C . TYR A 1 638 ? 36.501 -13.776 -30.250 1.00 41.94 638 TYR A C 1
ATOM 5174 O O . TYR A 1 638 ? 35.651 -14.187 -31.038 1.00 41.94 638 TYR A O 1
ATOM 5182 N N . LEU A 1 639 ? 37.339 -12.782 -30.529 1.00 40.00 639 LEU A N 1
ATOM 5183 C CA . LEU A 1 639 ? 37.445 -12.127 -31.822 1.00 40.00 639 LEU A CA 1
ATOM 5184 C C . LEU A 1 639 ? 38.680 -12.701 -32.528 1.00 40.00 639 LEU A C 1
ATOM 5186 O O . LEU A 1 639 ? 39.796 -12.564 -32.031 1.00 40.00 639 LEU A O 1
ATOM 5190 N N . PHE A 1 640 ? 38.487 -13.393 -33.649 1.00 44.78 640 PHE A N 1
ATOM 5191 C CA . PHE A 1 640 ? 39.586 -13.975 -34.421 1.00 44.78 640 PHE A CA 1
ATOM 5192 C C . PHE A 1 640 ? 40.017 -12.989 -35.501 1.00 44.78 640 PHE A C 1
ATOM 5194 O O . PHE A 1 640 ? 39.195 -12.622 -36.326 1.00 44.78 640 PHE A O 1
ATOM 5201 N N . GLU A 1 641 ? 41.282 -12.576 -35.529 1.00 38.91 641 GLU A N 1
ATOM 5202 C CA . GLU A 1 641 ? 41.781 -11.637 -36.549 1.00 38.91 641 GLU A CA 1
ATOM 5203 C C . GLU A 1 641 ? 41.932 -12.281 -37.947 1.00 38.91 641 GLU A C 1
ATOM 5205 O O . GLU A 1 641 ? 41.878 -11.591 -38.960 1.00 38.91 641 GLU A O 1
ATOM 5210 N N . ASP A 1 642 ? 42.081 -13.609 -38.025 1.00 48.88 642 ASP A N 1
ATOM 5211 C CA . ASP A 1 642 ? 42.397 -14.331 -39.265 1.00 48.88 642 ASP A CA 1
ATOM 5212 C C . ASP A 1 642 ? 41.189 -15.113 -39.829 1.00 48.88 642 ASP A C 1
ATOM 5214 O O . ASP A 1 642 ? 40.693 -16.088 -39.245 1.00 48.88 642 ASP A O 1
ATOM 5218 N N . GLY A 1 643 ? 40.742 -14.708 -41.023 1.00 46.06 643 GLY A N 1
ATOM 5219 C CA . GLY A 1 643 ? 39.640 -15.330 -41.761 1.00 46.06 643 GLY A CA 1
ATOM 5220 C C . GLY A 1 643 ? 39.924 -16.739 -42.310 1.00 46.06 643 GLY A C 1
ATOM 5221 O O . GLY A 1 643 ? 38.991 -17.441 -42.707 1.00 46.06 643 GLY A O 1
ATOM 5222 N N . GLU A 1 644 ? 41.175 -17.199 -42.355 1.00 48.44 644 GLU A N 1
ATOM 5223 C CA . GLU A 1 644 ? 41.523 -18.592 -42.662 1.00 48.44 644 GLU A CA 1
ATOM 5224 C C . GLU A 1 644 ? 41.396 -19.494 -41.423 1.00 48.44 644 GLU A C 1
ATOM 5226 O O . GLU A 1 644 ? 40.835 -20.591 -41.516 1.00 48.44 644 GLU A O 1
ATOM 5231 N N . ILE A 1 645 ? 41.812 -19.006 -40.248 1.00 50.88 645 ILE A N 1
ATOM 5232 C CA . ILE A 1 645 ? 41.620 -19.701 -38.961 1.00 50.88 645 ILE A CA 1
ATOM 5233 C C . ILE A 1 645 ? 40.123 -19.854 -38.668 1.00 50.88 645 ILE A C 1
ATOM 5235 O O . ILE A 1 645 ? 39.661 -20.962 -38.380 1.00 50.88 645 ILE A O 1
ATOM 5239 N N . ARG A 1 646 ? 39.338 -18.778 -38.840 1.00 47.81 646 ARG A N 1
ATOM 5240 C CA . ARG A 1 646 ? 37.870 -18.813 -38.710 1.00 47.81 646 ARG A CA 1
ATOM 5241 C C . ARG A 1 646 ? 37.242 -19.890 -39.603 1.00 47.81 646 ARG A C 1
ATOM 5243 O O . ARG A 1 646 ? 36.402 -20.652 -39.129 1.00 47.81 646 ARG A O 1
ATOM 5250 N N . ARG A 1 647 ? 37.653 -19.988 -40.875 1.00 55.50 647 ARG A N 1
ATOM 5251 C CA . ARG A 1 647 ? 37.134 -21.007 -41.810 1.00 55.50 647 ARG A CA 1
ATOM 5252 C C . ARG A 1 647 ? 37.480 -22.430 -41.372 1.00 55.50 647 ARG A C 1
ATOM 5254 O O . ARG A 1 647 ? 36.610 -23.291 -41.436 1.00 55.50 647 ARG A O 1
ATOM 5261 N N . LYS A 1 648 ? 38.695 -22.680 -40.873 1.00 53.88 648 LYS A N 1
ATOM 5262 C CA . LYS A 1 648 ? 39.100 -24.001 -40.351 1.00 53.88 648 LYS A CA 1
ATOM 5263 C C . LYS A 1 648 ? 38.300 -24.416 -39.110 1.00 53.88 648 LYS A C 1
ATOM 5265 O O . LYS A 1 648 ? 37.871 -25.565 -39.033 1.00 53.88 648 LYS A O 1
ATOM 5270 N N . ILE A 1 649 ? 38.042 -23.491 -38.181 1.00 50.88 649 ILE A N 1
ATOM 5271 C CA . ILE A 1 649 ? 37.238 -23.764 -36.976 1.00 50.88 649 ILE A CA 1
ATOM 5272 C C . ILE A 1 649 ? 35.764 -24.002 -37.342 1.00 50.88 649 ILE A C 1
ATOM 5274 O O . ILE A 1 649 ? 35.194 -25.011 -36.935 1.00 50.88 649 ILE A O 1
ATOM 5278 N N . LEU A 1 650 ? 35.157 -23.132 -38.159 1.00 48.75 650 LEU A N 1
ATOM 5279 C CA . LEU A 1 650 ? 33.759 -23.290 -38.587 1.00 48.75 650 LEU A CA 1
ATOM 5280 C C . LEU A 1 650 ? 33.539 -24.538 -39.454 1.00 48.75 650 LEU A C 1
ATOM 5282 O O . LEU A 1 650 ? 32.492 -25.164 -39.342 1.00 48.75 650 LEU A O 1
ATOM 5286 N N . SER A 1 651 ? 34.519 -24.934 -40.275 1.00 52.03 651 SER A N 1
ATOM 5287 C CA . SER A 1 651 ? 34.477 -26.201 -41.017 1.00 52.03 651 SER A CA 1
ATOM 5288 C C . SER A 1 651 ? 34.375 -27.395 -40.068 1.00 52.03 651 SER A C 1
ATOM 5290 O O . SER A 1 651 ? 33.502 -28.234 -40.248 1.00 52.03 651 SER A O 1
ATOM 5292 N N . LYS A 1 652 ? 35.215 -27.448 -39.025 1.00 46.59 652 LYS A N 1
ATOM 5293 C CA . LYS A 1 652 ? 35.214 -28.557 -38.058 1.00 46.59 652 LYS A CA 1
ATOM 5294 C C . LYS A 1 652 ? 34.014 -28.555 -37.110 1.00 46.59 652 LYS A C 1
ATOM 5296 O O . LYS A 1 652 ? 33.582 -29.621 -36.692 1.00 46.59 652 LYS A O 1
ATOM 5301 N N . LEU A 1 653 ? 33.461 -27.385 -36.787 1.00 44.62 653 LEU A N 1
ATOM 5302 C CA . LEU A 1 653 ? 32.209 -27.275 -36.026 1.00 44.62 653 LEU A CA 1
ATOM 5303 C C . LEU A 1 653 ? 30.965 -27.639 -36.851 1.00 44.62 653 LEU A C 1
ATOM 5305 O O . LEU A 1 653 ? 29.934 -27.909 -36.256 1.00 44.62 653 LEU A O 1
ATOM 5309 N N . ARG A 1 654 ? 31.051 -27.646 -38.189 1.00 45.28 654 ARG A N 1
ATOM 5310 C CA . ARG A 1 654 ? 30.002 -28.155 -39.094 1.00 45.28 654 ARG A CA 1
ATOM 5311 C C . ARG A 1 654 ? 30.156 -29.648 -39.430 1.00 45.28 654 ARG A C 1
ATOM 5313 O O . ARG A 1 654 ? 29.245 -30.224 -40.012 1.00 45.28 654 ARG A O 1
ATOM 5320 N N . GLU A 1 655 ? 31.303 -30.254 -39.113 1.00 43.56 655 GLU A N 1
ATOM 5321 C CA . GLU A 1 655 ? 31.544 -31.706 -39.219 1.00 43.56 655 GLU A CA 1
ATOM 5322 C C . GLU A 1 655 ? 31.131 -32.484 -37.952 1.00 43.56 655 GLU A C 1
ATOM 5324 O O . GLU A 1 655 ? 31.064 -33.714 -38.001 1.00 43.56 655 GLU A O 1
ATOM 5329 N N . LYS A 1 656 ? 30.882 -31.788 -36.833 1.00 38.97 656 LYS A N 1
ATOM 5330 C CA . LYS A 1 656 ? 30.300 -32.331 -35.594 1.00 38.97 656 LYS A CA 1
ATOM 5331 C C . LYS A 1 656 ? 28.805 -32.025 -35.519 1.00 38.97 656 LYS A C 1
ATOM 5333 O O . LYS A 1 656 ? 28.103 -32.878 -34.937 1.00 38.97 656 LYS A O 1
#

Nearest PDB structures (foldseek):
  5yvi-assembly1_A  TM=2.397E-01  e=5.382E-04  Homo sapiens
  7wtu-assembly1_K  TM=2.117E-01  e=4.565E-01  Homo sapiens
  8a1i-assembly1_A  TM=1.451E-01  e=1.258E-01  Mus musculus

Sequence (656 aa):
MRLTGRSFLLAGGILWSSLSSMAVFSEEFPDEQKYLHWITMLDSDSSHRRQYAWENLSQLVHSETEMPQKIRFLSLVCRELRKSDLSFELQERLFFLEEELKRQLEVREFPIPDEERVVWEESQWSLLVDDIPSRRNQARRQLEERIQHGDGIYEVIEMLRHLIVSDTISEDDRMRVWGLLHQARMKWLESPEHRSESGGLTEKKVFEMVHLLASVNLPEDKLVPWINLHERTTRQFSVLPNQEPLGGDGFSFLSPISRNGERIGLQIWLAVQTLEDALISEEFSELTLKKLQETLDSRKMTPSGAILLSRLVFLMKPCLSAEYWEHSEMKTAQFLQVGVPQNSGLGTSFFDRMSEGRVFCREGVNLEVGEYELGTAVRHPNRKSAFFHFVKLETLEEKLLYPQEMRRSAGERWRGISERTLSWIDAECRKEARVLTAEELRTLELLEPKVLSAQAADWLVRWSSERGAFRLGELEEPQGIQAHLCRLLLALGTREAIPELEKVLDQEILWKGMEAESRIAWLAALAIARRDPWEGVQDWLKGRLDEDLELVTYHWDRSDDSPMVAALGSERPRSEGAGPMVRSEETQKSSKNIQLSASAAGILLEMREAEADLEASEMLKGLTVRYLPMNLGSGKFYLFEDGEIRRKILSKLREK

Secondary structure (DSSP, 8-state):
-----------SSHHHHHHTT-----S--HHHHHHHHHHHHHT-S-HHHHHHHHHHHHHHHHS---HHHHHHHHHHHHHHTT-TT--HHHHHHHHHHHHHHHHHHT-S-PPPPHHHHHHHHHHHHHHTT-SSHHHHHHHHHHHHHHHHH-TTHHHHHHHHHHHHH-TTS-HHHHHHHHHHHHHHHHHHHH-GGGGS--TT--HHHHHHHHHHHHT----HHHHHHHHHHHHHHHHHTTS-TTSPP-TTTSSTTTTTS-HHHHHHHHHHHHHHHHHHHHHHSTTTHHHHHHHHHHHHHHT-S-HHHHHHHHHHHHHTS-EEEEEEEETTEEEEEEEEETTS----TT-PPEEEEE-SSEEEEEE-SSS-SEEEETTSEEE-TT-TTEEEEEEEE-SHHHHHHHHHHTTS-HHHHHHHHHHHHHHHHHHHHHHTT----HHHHHHHTTS-HHHHHHHHHHHHHHHHS-TT----SS-SS-S-HHHHHHHHHHHH--GGGHHHHHHHHHHT---SS--HHHHHHHHHHHHHHHHS--TTHHHHHHHHHTTT--------------GGGGGGS----------------------------THHHHHHHHHHHTT--TTHHHHTTT---------BTTB-----S-HHHHHHHHHHHH--

Mean predicted aligned error: 14.97 Å

pLDDT: mean 73.62, std 23.57, range [24.62, 98.12]

Radius of gyration: 35.54 Å; Cα contacts (8 Å, |Δi|>4): 610; chains: 1; bounding box: 104×72×83 Å

Solvent-accessible surface area (backbone atoms only — not comparable to full-atom values): 39131 Å² total; per-residue (Å²): 139,87,91,84,90,81,88,75,89,86,72,78,71,69,65,59,73,57,58,79,67,63,89,79,80,89,70,91,57,80,62,56,60,53,52,50,49,31,56,59,28,42,67,41,91,47,64,69,47,22,50,53,23,48,52,53,53,51,45,57,70,73,42,94,63,56,66,71,59,56,53,52,49,40,53,49,42,56,58,58,70,58,48,90,80,65,52,71,76,39,49,57,51,42,51,53,52,40,54,53,44,28,65,75,68,75,41,91,76,80,87,69,54,76,83,53,39,61,57,43,52,58,43,41,60,54,26,54,66,37,90,52,64,65,54,19,53,47,36,45,49,57,46,52,49,41,34,71,74,46,73,66,30,55,60,52,33,56,48,38,53,53,55,58,72,39,90,85,58,54,73,73,44,35,56,53,46,49,53,51,36,51,53,23,47,50,41,49,70,75,33,74,84,62,45,81,57,61,74,84,69,43,75,67,56,53,51,50,34,53,50,52,44,27,62,34,82,56,58,66,87,57,43,53,58,47,55,52,40,60,56,40,56,60,62,57,83,71,78,55,99,85,53,77,76,69,81,79,70,84,61,59,83,59,74,82,54,55,79,68,54,50,51,51,52,51,53,51,51,51,34,51,50,54,50,52,52,32,52,62,23,80,90,35,21,66,62,48,53,51,51,50,49,57,50,60,76,64,64,79,53,33,74,46,9,50,52,55,50,49,49,56,60,52,48,62,43,50,30,34,37,46,32,37,33,46,81,81,35,76,77,48,72,44,85,41,49,55,60,46,84,54,88,49,97,84,60,52,57,27,29,57,48,73,59,90,63,33,37,31,32,68,44,45,66,71,49,72,66,44,79,43,64,48,54,20,70,43,66,31,82,91,38,91,64,29,29,35,36,35,40,85,26,56,49,50,60,50,62,68,48,43,51,55,61,70,67,49,55,53,66,62,53,43,38,54,28,29,53,44,30,52,54,49,52,54,48,51,25,64,73,71,75,45,77,84,49,79,62,56,57,58,43,55,79,73,41,39,41,56,68,47,15,33,53,48,23,45,50,43,48,58,55,66,73,58,84,80,76,85,77,71,78,90,54,92,61,99,62,54,72,58,43,50,45,24,50,47,31,40,76,53,28,27,57,60,16,46,79,36,42,50,54,47,56,63,72,49,74,72,87,76,79,80,60,75,46,67,58,38,45,54,51,12,53,57,39,12,56,70,75,38,67,56,93,60,48,68,59,53,50,46,64,59,54,75,61,77,65,74,78,80,59,65,76,83,78,80,81,77,79,62,73,72,69,66,74,81,70,80,85,79,89,83,85,84,88,88,87,81,87,86,89,84,88,86,86,85,89,81,80,94,84,79,85,80,62,74,65,69,59,52,60,61,46,55,62,53,60,71,64,62,69,80,56,64,69,65,75,47,72,89,57,90,81,71,85,65,87,59,88,48,88,100,47,88,66,87,72,56,75,48,76,65,60,51,49,56,51,54,52,55,64,71,76,105

Foldseek 3Di:
DDDDDDDDDPPPPPVPVVVVPPPDDDDDDPVLVVLVCLLVQCQDPDPVSVVVSLVVLVCVLPDPDDLVVLLVSLVSLVVVLLDLPDDPSSNVSSVVSNVSSCVVSVNLDNDDDPVCVVSSLVSLLCQCQPPDVSSNVVSLVVLVSCLVVLVVLVVLLVSLLVSLLDPPHDPVSNVVSVVSNLSSVLSCLVDPVCLQCLPPDDLVLLLVLLVLLQADPDDPVVLVVLVVVLVVCLQPVPPDPPDDDPPDDPPCVCVPDPPVVVSSSSSNVVSLVNLLSLCSRPVRNVVNLVSLVVSLVVVSGHPRSNVSSVVSNVLQAKWKWKFKDFPLAGPDIDIGGACDDDPDVVDDFHWPDDDVQWTAGCGDDQDDGGIDGALEWADGPPDLRMTIHMHIDNHSSSVSNVSVVSVPDSLVSLQSNQLVHLVVQVVVCVVVVHDDDPVSLSSLLNGDQLSSQLSLLQVLLVCVVVPPDDDDDPPPDPDDPLQSSLVSLLQRHAPSNVVSLVSLLVVPVPPPDDDPSSVSSVNSNVSNCVPHNDDCSVVVVVVVVVSPPPPDQDDPDPPPPDVVVVVVPDDDDDDDDDDDDDDDDDDDDDDDDDDDDCPVVVVVVVVVVVPPPPPVVVVCVPPPQDDDPPPRPPDDDGRDNDPVVVCVVVVVVVVD